Protein AF-A0A0S8IR82-F1 (afdb_monomer_lite)

Structure (mmCIF, N/CA/C/O backbone):
data_AF-A0A0S8IR82-F1
#
_entry.id   AF-A0A0S8IR82-F1
#
loop_
_atom_site.group_PDB
_atom_site.id
_atom_site.type_symbol
_atom_site.label_atom_id
_atom_site.label_alt_id
_atom_site.label_comp_id
_atom_site.label_asym_id
_atom_site.label_entity_id
_atom_site.label_seq_id
_atom_site.pdbx_PDB_ins_code
_atom_site.Cartn_x
_atom_site.Cartn_y
_atom_site.Cartn_z
_atom_site.occupancy
_atom_site.B_iso_or_equiv
_atom_site.auth_seq_id
_atom_site.auth_comp_id
_atom_site.auth_asym_id
_atom_site.auth_atom_id
_atom_site.pdbx_PDB_model_num
ATOM 1 N N . ARG A 1 1 ? 10.093 -29.068 -3.953 1.00 34.59 1 ARG A N 1
ATOM 2 C CA . ARG A 1 1 ? 9.281 -28.756 -2.754 1.00 34.59 1 ARG A CA 1
ATOM 3 C C . ARG A 1 1 ? 8.518 -27.500 -3.101 1.00 34.59 1 ARG A C 1
ATOM 5 O O . ARG A 1 1 ? 9.165 -26.565 -3.541 1.00 34.59 1 ARG A O 1
ATOM 12 N N . ILE A 1 2 ? 7.198 -27.524 -2.967 1.00 44.78 2 ILE A N 1
ATOM 13 C CA . ILE A 1 2 ? 6.370 -26.319 -3.047 1.00 44.78 2 ILE A CA 1
ATOM 14 C C . ILE A 1 2 ? 6.295 -25.773 -1.618 1.00 44.78 2 ILE A C 1
ATOM 16 O O . ILE A 1 2 ? 6.218 -26.555 -0.663 1.00 44.78 2 ILE A O 1
ATOM 20 N N . GLY A 1 3 ? 6.454 -24.469 -1.459 1.00 51.78 3 GLY A N 1
ATOM 21 C CA . GLY A 1 3 ? 6.389 -23.781 -0.177 1.00 51.78 3 GLY A CA 1
ATOM 22 C C . GLY A 1 3 ? 5.916 -22.354 -0.394 1.00 51.78 3 GLY A C 1
ATOM 23 O O . GLY A 1 3 ? 5.850 -21.905 -1.529 1.00 51.78 3 GLY A O 1
ATOM 24 N N . ILE A 1 4 ? 5.594 -21.671 0.692 1.00 57.69 4 ILE A N 1
ATOM 25 C CA . ILE A 1 4 ? 5.189 -20.268 0.698 1.00 57.69 4 ILE A CA 1
ATOM 26 C C . ILE A 1 4 ? 6.276 -19.496 1.465 1.00 57.69 4 ILE A C 1
ATOM 28 O O . ILE A 1 4 ? 6.874 -20.058 2.394 1.00 57.69 4 ILE A O 1
ATOM 32 N N . GLU A 1 5 ? 6.582 -18.267 1.061 1.00 68.19 5 GLU A N 1
ATOM 33 C CA . GLU A 1 5 ? 7.462 -17.337 1.787 1.00 68.19 5 GLU A CA 1
ATOM 34 C C . GLU A 1 5 ? 6.852 -15.943 1.884 1.00 68.19 5 GLU A C 1
ATOM 36 O O . GLU A 1 5 ? 5.900 -15.642 1.164 1.00 68.19 5 GLU A O 1
ATOM 41 N N . GLY A 1 6 ? 7.343 -15.128 2.821 1.00 70.81 6 GLY A N 1
ATOM 42 C CA . GLY A 1 6 ? 6.978 -13.717 2.849 1.00 70.81 6 GLY A CA 1
ATOM 43 C C . GLY A 1 6 ? 7.446 -13.036 1.574 1.00 70.81 6 GLY A C 1
ATOM 44 O O . GLY A 1 6 ? 8.495 -13.384 1.029 1.00 70.81 6 GLY A O 1
ATOM 45 N N . SER A 1 7 ? 6.621 -12.128 1.064 1.00 82.88 7 SER A N 1
ATOM 46 C CA . SER A 1 7 ? 6.901 -11.486 -0.209 1.00 82.88 7 SER A CA 1
ATOM 47 C C . SER A 1 7 ? 8.038 -10.470 -0.087 1.00 82.88 7 SER A C 1
ATOM 49 O O . SER A 1 7 ? 8.032 -9.613 0.799 1.00 82.88 7 SER A O 1
ATOM 51 N N . ASP A 1 8 ? 8.983 -10.518 -1.026 1.00 89.38 8 ASP A N 1
ATOM 52 C CA . ASP A 1 8 ? 10.102 -9.574 -1.098 1.00 89.38 8 ASP A CA 1
ATOM 53 C C . ASP A 1 8 ? 9.669 -8.172 -1.563 1.00 89.38 8 ASP A C 1
ATOM 55 O O . ASP A 1 8 ? 10.440 -7.219 -1.455 1.00 89.38 8 ASP A O 1
ATOM 59 N N . VAL A 1 9 ? 8.413 -7.992 -1.994 1.00 93.44 9 VAL A N 1
ATOM 60 C CA . VAL A 1 9 ? 7.861 -6.674 -2.363 1.00 93.44 9 VAL A CA 1
ATOM 61 C C . VAL A 1 9 ? 7.897 -5.665 -1.204 1.00 93.44 9 VAL A C 1
ATOM 63 O O . VAL A 1 9 ? 7.961 -4.461 -1.438 1.00 93.44 9 VAL A O 1
ATOM 66 N N . PHE A 1 10 ? 7.928 -6.134 0.050 1.00 94.25 10 PHE A N 1
ATOM 67 C CA . PHE A 1 10 ? 8.019 -5.283 1.245 1.00 94.25 10 PHE A CA 1
ATOM 68 C C . PHE A 1 10 ? 9.454 -4.902 1.643 1.00 94.25 10 PHE A C 1
ATOM 70 O O . PHE A 1 10 ? 9.646 -4.093 2.558 1.00 94.25 10 PHE A O 1
ATOM 77 N N . ASP A 1 11 ? 10.469 -5.410 0.937 1.00 93.56 11 ASP A N 1
ATOM 78 C CA . ASP A 1 11 ? 11.855 -4.936 1.069 1.00 93.56 11 ASP A CA 1
ATOM 79 C C . ASP A 1 11 ? 12.060 -3.557 0.406 1.00 93.56 11 ASP A C 1
ATOM 81 O O . ASP A 1 11 ? 13.130 -2.945 0.521 1.00 93.56 11 ASP A O 1
ATOM 85 N N . TYR A 1 12 ? 11.018 -3.064 -0.264 1.00 95.38 12 TYR A N 1
ATOM 86 C CA . TYR A 1 12 ? 10.943 -1.786 -0.950 1.00 95.38 12 TYR A CA 1
ATOM 87 C C . TYR A 1 12 ? 10.006 -0.835 -0.196 1.00 95.38 12 TYR A C 1
ATOM 89 O O . TYR A 1 12 ? 9.025 -1.255 0.417 1.00 95.38 12 TYR A O 1
ATOM 97 N N . ASP A 1 13 ? 10.305 0.464 -0.218 1.00 94.81 13 ASP A N 1
ATOM 98 C CA . ASP A 1 13 ? 9.395 1.476 0.331 1.00 94.81 13 ASP A CA 1
ATOM 99 C C . ASP A 1 13 ? 8.276 1.845 -0.639 1.00 94.81 13 ASP A C 1
ATOM 101 O O . ASP A 1 13 ? 7.222 2.314 -0.213 1.00 94.81 13 ASP A O 1
ATOM 105 N N . TYR A 1 14 ? 8.511 1.590 -1.921 1.00 95.00 14 TYR A N 1
ATOM 106 C CA . TYR A 1 14 ? 7.576 1.766 -3.012 1.00 95.00 14 TYR A CA 1
ATOM 107 C C . TYR A 1 14 ? 7.756 0.619 -4.007 1.00 95.00 14 TYR A C 1
ATOM 109 O O . TYR A 1 14 ? 8.838 0.472 -4.582 1.00 95.00 14 TYR A O 1
ATOM 117 N N . PHE A 1 15 ? 6.714 -0.184 -4.193 1.00 96.00 15 PHE A N 1
ATOM 118 C CA . PHE A 1 15 ? 6.646 -1.283 -5.148 1.00 96.00 15 PHE A CA 1
ATOM 119 C C . PHE A 1 15 ? 5.380 -1.156 -5.997 1.00 96.00 15 PHE A C 1
ATOM 121 O O . PHE A 1 15 ? 4.284 -1.057 -5.440 1.00 96.00 15 PHE A O 1
ATOM 128 N N . LEU A 1 16 ? 5.540 -1.218 -7.321 1.00 94.19 16 LEU A N 1
ATOM 129 C CA . LEU A 1 16 ? 4.432 -1.330 -8.270 1.00 94.19 16 LEU A CA 1
ATOM 130 C C . LEU A 1 16 ? 4.572 -2.550 -9.173 1.00 94.19 16 LEU A C 1
ATOM 132 O O . LEU A 1 16 ? 5.623 -2.756 -9.775 1.00 94.19 16 LEU A O 1
ATOM 136 N N . ASP A 1 17 ? 3.507 -3.334 -9.291 1.00 88.62 17 ASP A N 1
ATOM 137 C CA . ASP A 1 17 ? 3.517 -4.550 -10.112 1.00 88.62 17 ASP A CA 1
ATOM 138 C C . ASP A 1 17 ? 3.465 -4.253 -11.622 1.00 88.62 17 ASP A C 1
ATOM 140 O O . ASP A 1 17 ? 4.049 -4.959 -12.434 1.00 88.62 17 ASP A O 1
ATOM 144 N N . ASN A 1 18 ? 2.846 -3.141 -12.011 1.00 86.62 18 ASN A N 1
ATOM 145 C CA . ASN A 1 18 ? 2.870 -2.678 -13.396 1.00 86.62 18 ASN A CA 1
ATOM 146 C C . ASN A 1 18 ? 3.958 -1.619 -13.583 1.00 86.62 18 ASN A C 1
ATOM 148 O O . ASN A 1 18 ? 5.073 -1.773 -13.092 1.00 86.62 18 ASN A O 1
ATOM 152 N N . TRP A 1 19 ? 3.657 -0.541 -14.301 1.00 89.25 19 TRP A N 1
ATOM 153 C CA . TRP A 1 19 ? 4.562 0.575 -14.560 1.00 89.25 19 TRP A CA 1
ATOM 154 C C . TRP A 1 19 ? 4.675 1.475 -13.328 1.00 89.25 19 TRP A C 1
ATOM 156 O O . TRP A 1 19 ? 3.695 1.683 -12.617 1.00 89.25 19 TRP A O 1
ATOM 166 N N . GLY A 1 20 ? 5.862 2.028 -13.080 1.00 90.19 20 GLY A N 1
ATOM 167 C CA . GLY A 1 20 ? 6.095 2.971 -11.990 1.00 90.19 20 GLY A CA 1
ATOM 168 C C . GLY A 1 20 ? 6.613 4.314 -12.475 1.00 90.19 20 GLY A C 1
ATOM 169 O O . GLY A 1 20 ? 7.258 4.418 -13.519 1.00 90.19 20 GLY A O 1
ATOM 170 N N . TRP A 1 21 ? 6.345 5.373 -11.715 1.00 88.44 21 TRP A N 1
ATOM 171 C CA . TRP A 1 21 ? 6.814 6.707 -12.071 1.00 88.44 21 TRP A CA 1
ATOM 172 C C . TRP A 1 21 ? 6.953 7.624 -10.866 1.00 88.44 21 TRP A C 1
ATOM 174 O O . TRP A 1 21 ? 6.233 7.533 -9.880 1.00 88.44 21 TRP A O 1
ATOM 184 N N . HIS A 1 22 ? 7.827 8.613 -11.007 1.00 87.75 22 HIS A N 1
ATOM 185 C CA . HIS A 1 22 ? 7.817 9.803 -10.167 1.00 87.75 22 HIS A CA 1
ATOM 186 C C . HIS A 1 22 ? 7.801 11.029 -11.068 1.00 87.75 22 HIS A C 1
ATOM 188 O O . HIS A 1 22 ? 8.772 11.296 -11.763 1.00 87.75 22 HIS A O 1
ATOM 194 N N . GLN A 1 23 ? 6.722 11.810 -11.042 1.00 80.38 23 GLN A N 1
ATOM 195 C CA . GLN A 1 23 ? 6.606 13.039 -11.831 1.00 80.38 23 GLN A CA 1
ATOM 196 C C . GLN A 1 23 ? 6.349 14.245 -10.924 1.00 80.38 23 GLN A C 1
ATOM 198 O O . GLN A 1 23 ? 5.705 14.138 -9.885 1.00 80.38 23 GLN A O 1
ATOM 203 N N . GLY A 1 24 ? 6.847 15.421 -11.313 1.00 73.44 24 GLY A N 1
ATOM 204 C CA . GLY A 1 24 ? 6.613 16.677 -10.590 1.00 73.44 24 GLY A CA 1
ATOM 205 C C . GLY A 1 24 ? 7.846 17.235 -9.871 1.00 73.44 24 GLY A C 1
ATOM 206 O O . GLY A 1 24 ? 8.978 17.056 -10.312 1.00 73.44 24 GLY A O 1
ATOM 207 N N . ASN A 1 25 ? 7.622 17.997 -8.793 1.00 71.19 25 ASN A N 1
ATOM 208 C CA . ASN A 1 25 ? 8.644 18.889 -8.227 1.00 71.19 25 ASN A CA 1
ATOM 209 C C . ASN A 1 25 ? 9.770 18.160 -7.478 1.00 71.19 25 ASN A C 1
ATOM 211 O O . ASN A 1 25 ? 10.924 18.191 -7.901 1.00 71.19 25 ASN A O 1
ATOM 215 N N . ARG A 1 26 ? 9.463 17.591 -6.305 1.00 84.44 26 ARG A N 1
ATOM 216 C CA . ARG A 1 26 ? 10.473 17.051 -5.386 1.00 84.44 26 ARG A CA 1
ATOM 217 C C . ARG A 1 26 ? 9.944 15.833 -4.638 1.00 84.44 26 ARG A C 1
ATOM 219 O O . ARG A 1 26 ? 9.262 15.971 -3.623 1.00 84.44 26 ARG A O 1
ATOM 226 N N . PHE A 1 27 ? 10.311 14.660 -5.131 1.00 89.38 27 PHE A N 1
ATOM 227 C CA . PHE A 1 27 ? 10.128 13.385 -4.446 1.00 89.38 27 PHE A CA 1
ATOM 228 C C . PHE A 1 27 ? 11.378 13.055 -3.632 1.00 89.38 27 PHE A C 1
ATOM 230 O O . PHE A 1 27 ? 12.498 13.299 -4.082 1.00 89.38 27 PHE A O 1
ATOM 237 N N . ILE A 1 28 ? 11.197 12.555 -2.413 1.00 92.31 28 ILE A N 1
ATOM 238 C CA . ILE A 1 28 ? 12.284 12.075 -1.560 1.00 92.31 28 ILE A CA 1
ATOM 239 C C . ILE A 1 28 ? 11.958 10.648 -1.139 1.00 92.31 28 ILE A C 1
ATOM 241 O O . ILE A 1 28 ? 10.918 10.412 -0.536 1.00 92.31 28 ILE A O 1
ATOM 245 N N . VAL A 1 29 ? 12.859 9.722 -1.421 1.00 93.00 29 VAL A N 1
ATOM 246 C CA . VAL A 1 29 ? 12.711 8.303 -1.095 1.00 93.00 29 VAL A CA 1
ATOM 247 C C . VAL A 1 29 ? 13.842 7.914 -0.155 1.00 93.00 29 VAL A C 1
ATOM 249 O O . VAL A 1 29 ? 15.019 8.098 -0.477 1.00 93.00 29 VAL A O 1
ATOM 252 N N . ASN A 1 30 ? 13.484 7.422 1.029 1.00 94.75 30 ASN A N 1
ATOM 253 C CA . ASN A 1 30 ? 14.413 6.931 2.044 1.00 94.75 30 ASN A CA 1
ATOM 254 C C . ASN A 1 30 ? 14.263 5.411 2.173 1.00 94.75 30 ASN A C 1
ATOM 256 O O . ASN A 1 30 ? 13.865 4.900 3.223 1.00 94.75 30 ASN A O 1
ATOM 260 N N . GLY A 1 31 ? 14.586 4.714 1.094 1.00 95.00 31 GLY A N 1
ATOM 261 C CA . GLY A 1 31 ? 14.294 3.305 0.892 1.00 95.00 31 GLY A CA 1
ATOM 262 C C . GLY A 1 31 ? 14.689 2.867 -0.513 1.00 95.00 31 GLY A C 1
ATOM 263 O O . GLY A 1 31 ? 15.321 3.625 -1.255 1.00 95.00 31 GLY A O 1
ATOM 264 N N . ASN A 1 32 ? 14.359 1.624 -0.847 1.00 95.44 32 ASN A N 1
ATOM 265 C CA . ASN A 1 32 ? 14.522 1.099 -2.196 1.00 95.44 32 ASN A CA 1
ATOM 266 C C . ASN A 1 32 ? 13.189 1.144 -2.923 1.00 95.44 32 ASN A C 1
ATOM 268 O O . ASN A 1 32 ? 12.181 0.732 -2.365 1.00 95.44 32 ASN A O 1
ATOM 272 N N . THR A 1 33 ? 13.219 1.531 -4.189 1.00 95.19 33 THR A N 1
ATOM 273 C CA . THR A 1 33 ? 12.026 1.607 -5.030 1.00 95.19 33 THR A CA 1
ATOM 274 C C . THR A 1 33 ? 12.067 0.518 -6.081 1.00 95.19 33 THR A C 1
ATOM 276 O O . THR A 1 33 ? 13.129 0.243 -6.645 1.00 95.19 33 THR A O 1
ATOM 279 N N . ARG A 1 34 ? 10.919 -0.084 -6.370 1.00 95.69 34 ARG A N 1
ATOM 280 C CA . ARG A 1 34 ? 10.803 -1.121 -7.376 1.00 95.69 34 ARG A CA 1
ATOM 281 C C . ARG A 1 34 ? 9.537 -0.995 -8.213 1.00 95.69 34 ARG A C 1
ATOM 283 O O . ARG A 1 34 ? 8.494 -0.569 -7.738 1.00 95.69 34 ARG A O 1
ATOM 290 N N . THR A 1 35 ? 9.650 -1.418 -9.459 1.00 95.12 35 THR A N 1
ATOM 291 C CA . THR A 1 35 ? 8.533 -1.716 -10.343 1.00 95.12 35 THR A CA 1
ATOM 292 C C . THR A 1 35 ? 8.802 -3.028 -11.068 1.00 95.12 35 THR A C 1
ATOM 294 O O . THR A 1 35 ? 9.964 -3.394 -11.280 1.00 95.12 35 THR A O 1
ATOM 297 N N . ASN A 1 36 ? 7.754 -3.763 -11.409 1.00 92.31 36 ASN A N 1
ATOM 298 C CA . ASN A 1 36 ? 7.885 -4.905 -12.296 1.00 92.31 36 ASN A CA 1
ATOM 299 C C . ASN A 1 36 ? 7.883 -4.464 -13.769 1.00 92.31 36 ASN A C 1
ATOM 301 O O . ASN A 1 36 ? 8.661 -5.017 -14.532 1.00 92.31 36 ASN A O 1
ATOM 305 N N . GLY A 1 37 ? 7.189 -3.389 -14.142 1.00 90.88 37 GLY A N 1
ATOM 306 C CA . GLY A 1 37 ? 7.339 -2.721 -15.439 1.00 90.88 37 GLY A CA 1
ATOM 307 C C . GLY A 1 37 ? 8.581 -1.818 -15.544 1.00 90.88 37 GLY A C 1
ATOM 308 O O . GLY A 1 37 ? 9.648 -2.095 -14.982 1.00 90.88 37 GLY A O 1
ATOM 309 N N . GLN A 1 38 ? 8.462 -0.726 -16.308 1.00 91.88 38 GLN A N 1
ATOM 310 C CA . GLN A 1 38 ? 9.471 0.345 -16.365 1.00 91.88 38 GLN A CA 1
ATOM 311 C C . GLN A 1 38 ? 9.275 1.331 -15.219 1.00 91.88 38 GLN A C 1
ATOM 313 O O . GLN A 1 38 ? 8.140 1.647 -14.854 1.00 91.88 38 GLN A O 1
ATOM 318 N N . PHE A 1 39 ? 10.377 1.904 -14.731 1.00 93.12 39 PHE A N 1
ATOM 319 C CA . PHE A 1 39 ? 10.326 3.055 -13.834 1.00 93.12 39 PHE A CA 1
ATOM 320 C C . PHE A 1 39 ? 10.645 4.347 -14.590 1.00 93.12 39 PHE A C 1
ATOM 322 O O . PHE A 1 39 ? 11.760 4.508 -15.081 1.00 93.12 39 PHE A O 1
ATOM 329 N N . ASP A 1 40 ? 9.712 5.299 -14.644 1.00 91.94 40 ASP A N 1
ATOM 330 C CA . ASP A 1 40 ? 9.931 6.602 -15.280 1.00 91.94 40 ASP A CA 1
ATOM 331 C C . ASP A 1 40 ? 10.013 7.753 -14.268 1.00 91.94 40 ASP A C 1
ATOM 333 O O . ASP A 1 40 ? 9.034 8.163 -13.644 1.00 91.94 40 ASP A O 1
ATOM 337 N N . PHE A 1 41 ? 11.191 8.357 -14.147 1.00 89.62 41 PHE A N 1
ATOM 338 C CA . PHE A 1 41 ? 11.379 9.558 -13.334 1.00 89.62 41 PHE A CA 1
ATOM 339 C C . PHE A 1 41 ? 10.852 10.834 -13.992 1.00 89.62 41 PHE A C 1
ATOM 341 O O . PHE A 1 41 ? 10.909 11.890 -13.364 1.00 89.62 41 PHE A O 1
ATOM 348 N N . GLY A 1 42 ? 10.414 10.814 -15.254 1.00 85.38 42 GLY A N 1
ATOM 349 C CA . GLY A 1 42 ? 9.847 11.983 -15.935 1.00 85.38 42 GLY A CA 1
ATOM 350 C C . GLY A 1 42 ? 10.754 13.225 -15.927 1.00 85.38 42 GLY A C 1
ATOM 351 O O . GLY A 1 42 ? 10.268 14.354 -16.022 1.00 85.38 42 GLY A O 1
ATOM 352 N N . GLY A 1 43 ? 12.068 13.042 -15.736 1.00 76.19 43 GLY A N 1
ATOM 353 C CA . GLY A 1 43 ? 13.042 14.118 -15.528 1.00 76.19 43 GLY A CA 1
ATOM 354 C C . GLY A 1 43 ? 12.881 14.904 -14.216 1.00 76.19 43 GLY A C 1
ATOM 355 O O . GLY A 1 43 ? 13.394 16.022 -14.111 1.00 76.19 43 GLY A O 1
ATOM 356 N N . CYS A 1 44 ? 12.162 14.374 -13.223 1.00 80.62 44 CYS A N 1
ATOM 357 C CA . CYS A 1 44 ? 11.964 15.023 -11.931 1.00 80.62 44 CYS A CA 1
ATOM 358 C C . CYS A 1 44 ? 13.267 15.097 -11.115 1.00 80.62 44 CYS A C 1
ATOM 360 O O . CYS A 1 44 ? 14.163 14.259 -11.223 1.00 80.62 44 CYS A O 1
ATOM 362 N N . GLN A 1 45 ? 13.375 16.105 -10.244 1.00 83.50 45 GLN A N 1
ATOM 363 C CA . GLN A 1 45 ? 14.512 16.251 -9.325 1.00 83.50 45 GLN A CA 1
ATOM 364 C C . GLN A 1 45 ? 14.292 15.431 -8.048 1.00 83.50 45 GLN A C 1
ATOM 366 O O . GLN A 1 45 ? 14.264 15.976 -6.938 1.00 83.50 45 GLN A O 1
ATOM 371 N N . ALA A 1 46 ? 14.090 14.121 -8.199 1.00 87.94 46 ALA A N 1
ATOM 372 C CA . ALA A 1 46 ? 13.943 13.237 -7.053 1.00 87.94 46 ALA A CA 1
ATOM 373 C C . ALA A 1 46 ? 15.273 13.073 -6.294 1.00 87.94 46 ALA A C 1
ATOM 375 O O . ALA A 1 46 ? 16.371 13.036 -6.860 1.00 87.94 46 ALA A O 1
ATOM 376 N N . GLN A 1 47 ? 15.170 12.996 -4.971 1.00 91.44 47 GLN A N 1
ATOM 377 C CA . GLN A 1 47 ? 16.256 12.589 -4.092 1.00 91.44 47 GLN A CA 1
ATOM 378 C C . GLN A 1 47 ? 15.973 11.163 -3.641 1.00 91.44 47 GLN A C 1
ATOM 380 O O . GLN A 1 47 ? 15.006 10.924 -2.926 1.00 91.44 47 GLN A O 1
ATOM 385 N N . MET A 1 48 ? 16.822 10.227 -4.040 1.00 90.19 48 MET A N 1
ATOM 386 C CA . MET A 1 48 ? 16.679 8.830 -3.667 1.00 90.19 48 MET A CA 1
ATOM 387 C C . MET A 1 48 ? 17.905 8.389 -2.899 1.00 90.19 48 MET A C 1
ATOM 389 O O . MET A 1 48 ? 19.036 8.404 -3.396 1.00 90.19 48 MET A O 1
ATOM 393 N N . ASP A 1 49 ? 17.652 7.996 -1.665 1.00 91.94 49 ASP A N 1
ATOM 394 C CA . ASP A 1 49 ? 18.648 7.412 -0.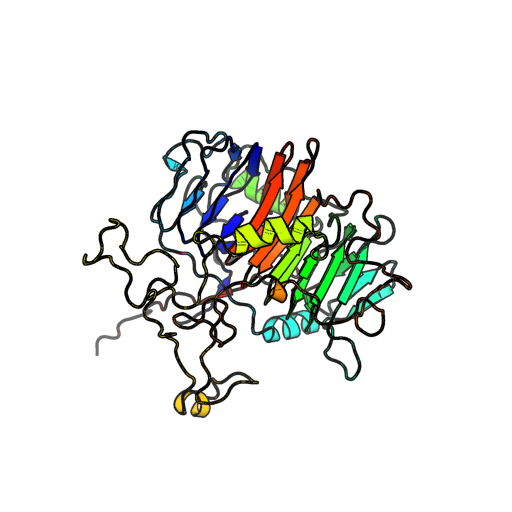809 1.00 91.94 49 ASP A CA 1
ATOM 395 C C . ASP A 1 49 ? 18.234 5.954 -0.563 1.00 91.94 49 ASP A C 1
ATOM 397 O O . ASP A 1 49 ? 17.353 5.690 0.257 1.00 91.94 49 ASP A O 1
ATOM 401 N N . GLY A 1 50 ? 18.881 5.025 -1.275 1.00 91.88 50 GLY A N 1
ATOM 402 C CA . GLY A 1 50 ? 18.696 3.572 -1.176 1.00 91.88 50 GLY A CA 1
ATOM 403 C C . GLY A 1 50 ? 19.209 2.951 0.128 1.00 91.88 50 GLY A C 1
ATOM 404 O O . GLY A 1 50 ? 20.073 3.511 0.819 1.00 91.88 50 GLY A O 1
ATOM 405 N N . ILE A 1 51 ? 18.679 1.781 0.479 1.00 93.44 51 ILE A N 1
ATOM 406 C CA . ILE A 1 51 ? 19.107 0.980 1.635 1.00 93.44 51 ILE A CA 1
ATOM 407 C C . ILE A 1 51 ? 19.740 -0.313 1.111 1.00 93.44 51 ILE A C 1
ATOM 409 O O . ILE A 1 51 ? 19.099 -0.997 0.320 1.00 93.44 51 ILE A O 1
ATOM 413 N N . PRO A 1 52 ? 20.958 -0.695 1.537 1.00 93.38 52 PRO A N 1
ATOM 414 C CA . PRO A 1 52 ? 21.548 -1.957 1.099 1.00 93.38 52 PRO A CA 1
ATOM 415 C C . PRO A 1 52 ? 20.627 -3.146 1.364 1.00 93.38 52 PRO A C 1
ATOM 417 O O . PRO A 1 52 ? 20.053 -3.241 2.453 1.00 93.38 52 PRO A O 1
ATOM 420 N N . ARG A 1 53 ? 20.506 -4.049 0.388 1.00 93.56 53 ARG A N 1
ATOM 421 C CA . ARG A 1 53 ? 19.765 -5.302 0.564 1.00 93.56 53 ARG A CA 1
ATOM 422 C C . ARG A 1 53 ? 20.669 -6.368 1.165 1.00 93.56 53 ARG A C 1
ATOM 424 O O . ARG A 1 53 ? 21.880 -6.384 0.929 1.00 93.56 53 ARG A O 1
ATOM 431 N N . PHE A 1 54 ? 20.081 -7.264 1.948 1.00 92.44 54 PHE A N 1
ATOM 432 C CA . PHE A 1 54 ? 20.794 -8.333 2.640 1.00 92.44 54 PHE A CA 1
ATOM 433 C C . PHE A 1 54 ? 20.071 -9.660 2.444 1.00 92.44 54 PHE A C 1
ATOM 435 O O . PHE A 1 54 ? 18.848 -9.679 2.364 1.00 92.44 54 PHE A O 1
ATOM 442 N N . ASP A 1 55 ? 20.815 -10.764 2.438 1.00 90.44 55 ASP A N 1
ATOM 443 C CA . ASP A 1 55 ? 20.219 -12.100 2.464 1.00 90.44 55 ASP A CA 1
ATOM 444 C C . ASP A 1 55 ? 19.348 -12.266 3.719 1.00 90.44 55 ASP A C 1
ATOM 446 O O . ASP A 1 55 ? 19.764 -11.884 4.815 1.00 90.44 55 ASP A O 1
ATOM 450 N N . LYS A 1 56 ? 18.175 -12.890 3.602 1.00 87.25 56 LYS A N 1
ATOM 451 C CA . LYS A 1 56 ? 17.357 -13.275 4.762 1.00 87.25 56 LYS A CA 1
ATOM 452 C C . LYS A 1 56 ? 17.842 -14.624 5.302 1.00 87.25 56 LYS A C 1
ATOM 454 O O . LYS A 1 56 ? 17.875 -15.628 4.587 1.00 87.25 56 LYS A O 1
ATOM 459 N N . LEU A 1 57 ? 18.282 -14.661 6.560 1.00 88.81 57 LEU A N 1
ATOM 460 C CA . LEU A 1 57 ? 18.705 -15.900 7.218 1.00 88.81 57 LEU A CA 1
ATOM 461 C C . LEU A 1 57 ? 17.488 -16.667 7.764 1.00 88.81 57 LEU A C 1
ATOM 463 O O . LEU A 1 57 ? 16.478 -16.052 8.091 1.00 88.81 57 LEU A O 1
ATOM 467 N N . PRO A 1 58 ? 17.574 -18.001 7.953 1.00 85.00 58 PRO A N 1
ATOM 468 C CA . PRO A 1 58 ? 16.436 -18.812 8.412 1.00 85.00 58 PRO A CA 1
ATOM 469 C C . PRO A 1 58 ? 15.841 -18.437 9.778 1.00 85.00 58 PRO A C 1
ATOM 471 O O . PRO A 1 58 ? 14.807 -18.980 10.154 1.00 85.00 58 PRO A O 1
ATOM 474 N N . ASP A 1 59 ? 16.523 -17.598 10.555 1.00 85.56 59 ASP A N 1
ATOM 475 C CA . ASP A 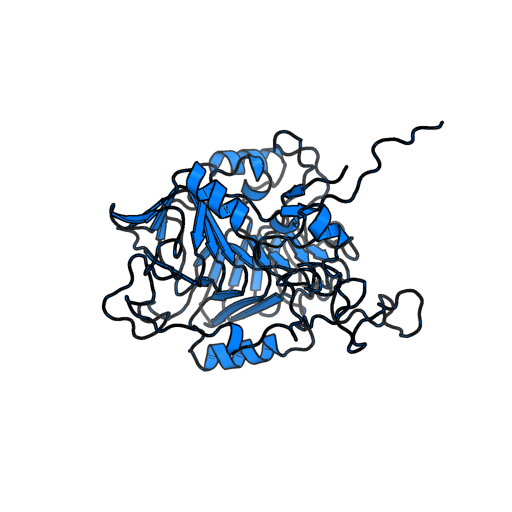1 59 ? 16.070 -17.087 11.849 1.00 85.56 59 ASP A CA 1
ATOM 476 C C . ASP A 1 59 ? 15.447 -15.678 11.765 1.00 85.56 59 ASP A C 1
ATOM 478 O O . ASP A 1 59 ? 15.228 -15.054 12.804 1.00 85.56 59 ASP A O 1
ATOM 482 N N . GLY A 1 60 ? 15.193 -15.172 10.552 1.00 84.50 60 GLY A N 1
ATOM 483 C CA . GLY A 1 60 ? 14.665 -13.829 10.292 1.00 84.50 60 GLY A CA 1
ATOM 484 C C . GLY A 1 60 ? 15.699 -12.713 10.465 1.00 84.50 60 GLY A C 1
ATOM 485 O O . GLY A 1 60 ? 15.360 -11.531 10.569 1.00 84.50 60 GLY A O 1
ATOM 486 N N . THR A 1 61 ? 16.990 -13.049 10.582 1.00 90.75 61 THR A N 1
ATOM 487 C CA . THR A 1 61 ? 18.059 -12.049 10.686 1.00 90.75 61 THR A CA 1
ATOM 488 C C . THR A 1 61 ? 18.730 -11.738 9.359 1.00 90.75 61 THR A C 1
ATOM 490 O O . THR A 1 61 ? 18.743 -12.543 8.434 1.00 90.75 61 THR A O 1
ATOM 493 N N . LEU A 1 62 ? 19.307 -10.536 9.263 1.00 93.19 62 LEU A N 1
ATOM 494 C CA . LEU A 1 62 ? 20.001 -10.098 8.055 1.00 93.19 62 LEU A CA 1
ATOM 495 C C . LEU A 1 62 ? 21.343 -10.828 7.896 1.00 93.19 62 LEU A C 1
ATOM 497 O O . LEU A 1 62 ? 22.156 -10.895 8.828 1.00 93.19 62 LEU A O 1
ATOM 501 N N . GLY A 1 63 ? 21.594 -11.322 6.692 1.00 93.31 63 GLY A N 1
ATOM 502 C CA . GLY A 1 63 ? 22.773 -12.041 6.223 1.00 93.31 63 GLY A CA 1
ATOM 503 C C . GLY A 1 63 ? 23.789 -11.129 5.540 1.00 93.31 63 GLY A C 1
ATOM 504 O O . GLY A 1 63 ? 24.026 -10.005 5.993 1.00 93.31 63 GLY A O 1
ATOM 505 N N . GLU A 1 64 ? 24.476 -11.633 4.521 1.00 94.19 64 GLU A N 1
ATOM 506 C CA . GLU A 1 64 ? 25.452 -10.835 3.775 1.00 94.19 64 GLU A CA 1
ATOM 507 C C . GLU A 1 64 ? 24.747 -9.818 2.872 1.00 94.19 64 GLU A C 1
ATOM 509 O O . GLU A 1 64 ? 23.568 -9.955 2.561 1.00 94.19 64 GLU A O 1
ATOM 514 N N . MET A 1 65 ? 25.452 -8.747 2.512 1.00 94.12 65 MET A N 1
ATOM 515 C CA . MET A 1 65 ? 24.908 -7.723 1.620 1.00 94.12 65 MET A CA 1
ATOM 516 C C . MET A 1 65 ? 24.818 -8.274 0.194 1.00 94.12 65 MET A C 1
ATOM 518 O O . MET A 1 65 ? 25.823 -8.749 -0.337 1.00 94.12 65 MET A O 1
ATOM 522 N N . ILE A 1 66 ? 23.639 -8.161 -0.414 1.00 92.62 66 ILE A N 1
ATOM 523 C CA . ILE A 1 66 ? 23.371 -8.555 -1.802 1.00 92.62 66 ILE A CA 1
ATOM 524 C C . ILE A 1 66 ? 23.827 -7.431 -2.738 1.00 92.62 66 ILE A C 1
ATOM 526 O O . ILE A 1 66 ? 24.593 -7.658 -3.674 1.00 92.62 66 ILE A O 1
ATOM 530 N N . ASP A 1 67 ? 23.403 -6.203 -2.440 1.00 92.88 67 ASP A N 1
ATOM 531 C CA . ASP A 1 67 ? 23.716 -4.990 -3.194 1.00 92.88 67 ASP A CA 1
ATOM 532 C C . ASP A 1 67 ? 23.617 -3.737 -2.304 1.00 92.88 67 ASP A C 1
ATOM 534 O O . ASP A 1 67 ? 23.312 -3.802 -1.112 1.00 92.88 67 ASP A O 1
ATOM 538 N N . GLU A 1 68 ? 23.911 -2.571 -2.882 1.00 91.94 68 GLU A N 1
ATOM 539 C CA . GLU A 1 68 ? 23.901 -1.297 -2.161 1.00 91.94 68 GLU A CA 1
ATOM 540 C C . GLU A 1 68 ? 22.520 -0.601 -2.129 1.00 91.94 68 GLU A C 1
ATOM 542 O O . GLU A 1 68 ? 22.439 0.533 -1.646 1.00 91.94 68 GLU A O 1
ATOM 547 N N . GLY A 1 69 ? 21.449 -1.248 -2.604 1.00 93.62 69 GLY A N 1
ATOM 548 C CA . GLY A 1 69 ? 20.121 -0.643 -2.719 1.00 93.62 69 GLY A CA 1
ATOM 549 C C . GLY A 1 69 ? 19.996 0.353 -3.873 1.00 93.62 69 GLY A C 1
ATOM 550 O O . GLY A 1 69 ? 20.994 0.742 -4.487 1.00 93.62 69 GLY A O 1
ATOM 551 N N . GLY A 1 70 ? 18.772 0.811 -4.139 1.00 94.81 70 GLY A N 1
ATOM 552 C CA . GLY A 1 70 ? 18.493 1.735 -5.235 1.00 94.81 70 GLY A CA 1
ATOM 553 C C . GLY A 1 70 ? 17.105 1.582 -5.854 1.00 94.81 70 GLY A C 1
ATOM 554 O O . GLY A 1 70 ? 16.124 1.386 -5.136 1.00 94.81 70 GLY A O 1
ATOM 555 N N . VAL A 1 71 ? 17.049 1.713 -7.180 1.00 95.44 71 VAL A N 1
ATOM 556 C CA . VAL A 1 71 ? 15.840 1.585 -8.008 1.00 95.44 71 VAL A CA 1
ATOM 557 C C . VAL A 1 71 ? 15.933 0.306 -8.822 1.00 95.44 71 VAL A C 1
ATOM 559 O O . VAL A 1 71 ? 16.982 0.026 -9.399 1.00 95.44 71 VAL A O 1
ATOM 562 N N . TYR A 1 72 ? 14.839 -0.444 -8.877 1.00 96.12 72 TYR A N 1
ATOM 563 C CA . TYR A 1 72 ? 14.744 -1.728 -9.560 1.00 96.12 72 TYR A CA 1
ATOM 564 C C . TYR A 1 72 ? 13.577 -1.711 -10.544 1.00 96.12 72 TYR A C 1
ATOM 566 O O . TYR A 1 72 ? 12.487 -1.271 -10.185 1.00 96.12 72 TYR A O 1
ATOM 574 N N . ALA A 1 73 ? 13.797 -2.206 -11.755 1.00 95.62 73 ALA A N 1
ATOM 575 C CA . ALA A 1 73 ? 12.765 -2.372 -12.774 1.00 95.62 73 ALA A CA 1
ATOM 576 C C . ALA A 1 73 ? 12.971 -3.707 -13.496 1.00 95.62 73 ALA A C 1
ATOM 578 O O . ALA A 1 73 ? 14.125 -4.097 -13.715 1.00 95.62 73 ALA A O 1
ATOM 579 N N . SER A 1 74 ? 11.896 -4.399 -13.889 1.00 92.75 74 SER A N 1
ATOM 580 C CA . SER A 1 74 ? 12.040 -5.577 -14.770 1.00 92.75 74 SER A CA 1
ATOM 581 C C . SER A 1 74 ? 12.095 -5.220 -16.247 1.00 92.75 74 SER A C 1
ATOM 583 O O . SER A 1 74 ? 12.490 -6.046 -17.078 1.00 92.75 74 SER A O 1
ATOM 585 N N . TRP A 1 75 ? 11.782 -3.963 -16.551 1.00 90.62 75 TRP A N 1
ATOM 586 C CA . TRP A 1 75 ? 11.982 -3.350 -17.848 1.00 90.62 75 TRP A CA 1
ATOM 587 C C . TRP A 1 75 ? 13.119 -2.323 -17.785 1.00 90.62 75 TRP A C 1
ATOM 589 O O . TRP A 1 75 ? 14.240 -2.673 -17.420 1.00 90.62 75 TRP A O 1
ATOM 599 N N . ASP A 1 76 ? 12.840 -1.066 -18.116 1.00 91.69 76 ASP A N 1
ATOM 600 C CA . ASP A 1 76 ? 13.820 0.015 -18.195 1.00 91.69 76 ASP A CA 1
ATOM 601 C C . ASP A 1 76 ? 13.712 0.984 -16.995 1.00 91.69 76 ASP A C 1
ATOM 603 O O . ASP A 1 76 ? 12.721 0.988 -16.254 1.00 91.69 76 ASP A O 1
ATOM 607 N N . ILE A 1 77 ? 14.728 1.824 -16.795 1.00 93.50 77 ILE A N 1
ATOM 608 C CA . ILE A 1 77 ? 14.692 2.954 -15.860 1.00 93.50 77 ILE A CA 1
ATOM 609 C C . ILE A 1 77 ? 14.973 4.231 -16.654 1.00 93.50 77 ILE A C 1
ATOM 611 O O . ILE A 1 77 ? 16.100 4.535 -17.037 1.00 93.50 77 ILE A O 1
ATOM 615 N N . THR A 1 78 ? 13.941 5.045 -16.859 1.00 92.25 78 THR A N 1
ATOM 616 C CA . THR A 1 78 ? 14.022 6.236 -17.713 1.00 92.25 78 THR A CA 1
ATOM 617 C C . THR A 1 78 ? 13.999 7.533 -16.910 1.00 92.25 78 THR A C 1
ATOM 619 O O . THR A 1 78 ? 13.464 7.611 -15.805 1.00 92.25 78 THR A O 1
ATOM 622 N N . GLY A 1 79 ? 14.593 8.598 -17.462 1.00 90.62 79 GLY A N 1
ATOM 623 C CA . GLY A 1 79 ? 14.541 9.941 -16.868 1.00 90.62 79 GLY A CA 1
ATOM 624 C C . GLY A 1 79 ? 15.377 10.121 -15.592 1.00 90.62 79 GLY A C 1
ATOM 625 O O . GLY A 1 79 ? 15.183 11.091 -14.853 1.00 90.62 79 GLY A O 1
ATOM 626 N N . ALA A 1 80 ? 16.288 9.187 -15.304 1.00 90.56 80 ALA A N 1
ATOM 627 C CA . ALA A 1 80 ? 17.081 9.151 -14.077 1.00 90.56 80 ALA A CA 1
ATOM 628 C C . ALA A 1 80 ? 18.215 10.199 -14.023 1.00 90.56 80 ALA A C 1
ATOM 630 O O . ALA A 1 80 ? 18.927 10.296 -13.022 1.00 90.56 80 ALA A O 1
ATOM 631 N N . GLU A 1 81 ? 18.408 11.021 -15.063 1.00 88.25 81 GLU A N 1
ATOM 632 C CA . GLU A 1 81 ? 19.554 11.939 -15.168 1.00 88.25 81 GLU A CA 1
ATOM 633 C C . GLU A 1 81 ? 19.515 13.070 -14.133 1.00 88.25 81 GLU A C 1
ATOM 635 O O . GLU A 1 81 ? 20.546 13.670 -13.820 1.00 88.25 81 GLU A O 1
ATOM 640 N N . SER A 1 82 ? 18.321 13.372 -13.615 1.00 87.12 82 SER A N 1
ATOM 641 C CA . SER A 1 82 ? 18.090 14.407 -12.599 1.00 87.12 82 SER A CA 1
ATOM 642 C C . SER A 1 82 ? 18.049 13.863 -11.167 1.00 87.12 82 SER A C 1
ATOM 644 O O . SER A 1 82 ? 17.834 14.641 -10.232 1.00 87.12 82 SER A O 1
ATOM 646 N N . LEU A 1 83 ? 18.291 12.559 -10.976 1.00 89.25 83 LEU A N 1
ATOM 647 C CA . LEU A 1 83 ? 18.344 11.954 -9.650 1.00 89.25 83 LEU A CA 1
ATOM 648 C C . LEU A 1 83 ? 19.488 12.512 -8.805 1.00 89.25 83 LEU A C 1
ATOM 650 O O . LEU A 1 83 ? 20.603 12.770 -9.260 1.00 89.25 83 LEU A O 1
ATOM 654 N N . SER A 1 84 ? 19.208 12.644 -7.514 1.00 90.62 84 SER A N 1
ATOM 655 C CA . SER A 1 84 ? 20.178 12.994 -6.480 1.00 90.62 84 SER A CA 1
ATOM 656 C C . SER A 1 84 ? 20.106 12.003 -5.314 1.00 90.62 84 SER A C 1
ATOM 658 O O . SER A 1 84 ? 19.234 11.140 -5.284 1.00 90.62 84 SER A O 1
ATOM 660 N N . GLY A 1 85 ? 21.021 12.115 -4.348 1.00 87.62 85 GLY A N 1
ATOM 661 C CA . GLY A 1 85 ? 21.126 11.172 -3.227 1.00 87.62 85 GLY A CA 1
ATOM 662 C C . GLY A 1 85 ? 22.124 10.045 -3.493 1.00 87.62 85 GLY A C 1
ATOM 663 O O . GLY A 1 85 ? 22.981 10.155 -4.378 1.00 87.62 85 GLY A O 1
ATOM 664 N N . THR A 1 86 ? 22.068 8.974 -2.701 1.00 83.44 86 THR A N 1
ATOM 665 C CA . THR A 1 86 ? 22.976 7.826 -2.882 1.00 83.44 86 THR A CA 1
ATOM 666 C C . THR A 1 86 ? 22.720 7.084 -4.190 1.00 83.44 86 THR A C 1
ATOM 668 O O . THR A 1 86 ? 23.670 6.571 -4.777 1.00 83.44 86 THR A O 1
ATOM 671 N N . THR A 1 87 ? 21.475 7.088 -4.671 1.00 82.44 87 THR A N 1
ATOM 672 C CA . THR A 1 87 ? 21.005 6.299 -5.820 1.00 82.44 87 THR A CA 1
ATOM 673 C C . THR A 1 87 ? 21.292 6.951 -7.181 1.00 82.44 87 THR A C 1
ATOM 675 O O . THR A 1 87 ? 21.112 6.329 -8.216 1.00 82.44 87 THR A O 1
ATOM 678 N N . ALA A 1 88 ? 21.849 8.168 -7.220 1.00 82.06 88 ALA A N 1
ATOM 679 C CA . ALA A 1 88 ? 22.184 8.883 -8.463 1.00 82.06 88 ALA A CA 1
ATOM 680 C C . ALA A 1 88 ? 23.350 8.277 -9.283 1.00 82.06 88 ALA A C 1
ATOM 682 O O . ALA A 1 88 ? 23.877 8.916 -10.192 1.00 82.06 88 ALA A O 1
ATOM 683 N N . ARG A 1 89 ? 23.839 7.084 -8.927 1.00 84.56 89 ARG A N 1
ATOM 684 C CA . ARG A 1 89 ? 24.934 6.403 -9.635 1.00 84.56 89 ARG A CA 1
ATOM 685 C C . ARG A 1 89 ? 24.382 5.155 -10.300 1.00 84.56 89 ARG A C 1
ATOM 687 O O . ARG A 1 89 ? 23.647 4.419 -9.660 1.00 84.56 89 ARG A O 1
ATOM 694 N N . GLU A 1 90 ? 24.873 4.867 -11.499 1.00 86.44 90 GLU A N 1
ATOM 695 C CA . GLU A 1 90 ? 24.495 3.710 -12.327 1.00 86.44 90 GLU A CA 1
ATOM 696 C C . GLU A 1 90 ? 24.417 2.383 -11.554 1.00 86.44 90 GLU A C 1
ATOM 698 O O . GLU A 1 90 ? 23.480 1.624 -11.721 1.00 86.44 90 GLU A O 1
ATOM 703 N N . ARG A 1 91 ? 25.336 2.127 -10.615 1.00 90.31 91 ARG A N 1
ATOM 704 C CA . ARG A 1 91 ? 25.335 0.895 -9.800 1.00 90.31 91 ARG A CA 1
ATOM 705 C C . ARG A 1 91 ? 24.114 0.698 -8.880 1.00 90.31 91 ARG A C 1
ATOM 707 O O . ARG A 1 91 ? 24.020 -0.362 -8.274 1.00 90.31 91 ARG A O 1
ATOM 714 N N . HIS A 1 92 ? 23.294 1.731 -8.695 1.00 93.44 92 HIS A N 1
ATOM 715 C CA . HIS A 1 92 ? 22.059 1.717 -7.904 1.00 93.44 92 HIS A CA 1
ATOM 716 C C . HIS A 1 92 ? 20.807 1.754 -8.799 1.00 93.44 92 HIS A C 1
ATOM 718 O O . HIS A 1 92 ? 19.697 1.901 -8.295 1.00 93.44 92 HIS A O 1
ATOM 724 N N . LEU A 1 93 ? 20.987 1.694 -10.121 1.00 94.38 93 LEU A N 1
ATOM 725 C CA . LEU A 1 93 ? 19.918 1.592 -11.105 1.00 94.38 93 LEU A CA 1
ATOM 726 C C . LEU A 1 93 ? 19.964 0.164 -11.654 1.00 94.38 93 LEU A C 1
ATOM 728 O O . LEU A 1 93 ? 20.920 -0.230 -12.320 1.00 94.38 93 LEU A O 1
ATOM 732 N N . HIS A 1 94 ? 18.974 -0.637 -11.280 1.00 95.06 94 HIS A N 1
ATOM 733 C CA . HIS A 1 94 ? 18.904 -2.066 -11.562 1.00 95.06 94 HIS A CA 1
ATOM 734 C C . HIS A 1 94 ? 17.804 -2.331 -12.593 1.00 95.06 94 HIS A C 1
ATOM 736 O O . HIS A 1 94 ? 16.685 -2.707 -12.243 1.00 95.06 94 HIS A O 1
ATOM 742 N N . GLU A 1 95 ? 18.129 -2.077 -13.856 1.00 93.75 95 GLU A N 1
ATOM 743 C CA . GLU A 1 95 ? 17.263 -2.328 -15.013 1.00 93.75 95 GLU A CA 1
ATOM 744 C C . GLU A 1 95 ? 17.231 -3.820 -15.371 1.00 93.75 95 GLU A C 1
ATOM 746 O O . GLU A 1 95 ? 18.204 -4.550 -15.157 1.00 93.75 95 GLU A O 1
ATOM 751 N N . PHE A 1 96 ? 16.131 -4.258 -15.985 1.00 91.12 96 PHE A N 1
ATOM 752 C CA . PHE A 1 96 ? 15.928 -5.613 -16.502 1.00 91.12 96 PHE A CA 1
ATOM 753 C C . PHE A 1 96 ? 16.104 -6.740 -15.475 1.00 91.12 96 PHE A C 1
ATOM 755 O O . PHE A 1 96 ? 16.482 -7.864 -15.835 1.00 91.12 96 PHE A O 1
ATOM 762 N N . ASN A 1 97 ? 15.824 -6.465 -14.202 1.00 91.56 97 ASN A N 1
ATOM 763 C CA . ASN A 1 97 ? 15.783 -7.498 -13.175 1.00 91.56 97 ASN A CA 1
ATOM 764 C C . ASN A 1 97 ? 14.604 -8.465 -13.417 1.00 91.56 97 ASN A C 1
ATOM 766 O O . ASN A 1 97 ? 13.624 -8.090 -14.038 1.00 91.56 97 ASN A O 1
ATOM 770 N N . PRO A 1 98 ? 14.645 -9.725 -12.961 1.00 89.81 98 PRO A N 1
ATOM 771 C CA . PRO A 1 98 ? 13.459 -10.586 -13.006 1.00 89.81 98 PRO A CA 1
ATOM 772 C C . PRO A 1 98 ? 12.330 -9.996 -12.147 1.00 89.81 98 PRO A C 1
ATOM 774 O O . PRO A 1 98 ? 12.672 -9.513 -11.066 1.00 89.81 98 PRO A O 1
ATOM 777 N N . PRO A 1 99 ? 11.048 -10.050 -12.560 1.00 88.81 99 PRO A N 1
ATOM 778 C CA . PRO A 1 99 ? 9.931 -9.527 -11.770 1.00 88.81 99 PRO A CA 1
ATOM 779 C C . PRO A 1 99 ? 9.822 -10.211 -10.404 1.00 88.81 99 PRO A C 1
ATOM 781 O O . PRO A 1 99 ? 10.115 -11.403 -10.280 1.00 88.81 99 PRO A O 1
ATOM 784 N N . GLU A 1 100 ? 9.417 -9.454 -9.379 1.00 90.12 100 GLU A N 1
ATOM 785 C CA . GLU A 1 100 ? 9.064 -10.038 -8.079 1.00 90.12 100 GLU A CA 1
ATOM 786 C C . GLU A 1 100 ? 7.597 -10.443 -8.104 1.00 90.12 100 GLU A C 1
ATOM 788 O O . GLU A 1 100 ? 6.761 -9.603 -8.427 1.00 90.12 100 GLU A O 1
ATOM 793 N N . PRO A 1 101 ? 7.247 -11.677 -7.726 1.00 86.81 101 PRO A N 1
ATOM 794 C CA . PRO A 1 101 ? 5.852 -12.072 -7.646 1.00 86.81 101 PRO A CA 1
ATOM 795 C C . PRO A 1 101 ? 5.074 -11.164 -6.687 1.00 86.81 101 PRO A C 1
ATOM 797 O O . PRO A 1 101 ? 5.438 -11.026 -5.513 1.00 86.81 101 PRO A O 1
ATOM 800 N N . MET A 1 102 ? 3.979 -10.585 -7.166 1.00 85.88 102 MET A N 1
ATOM 801 C CA . MET A 1 102 ? 3.027 -9.890 -6.312 1.00 85.88 102 MET A CA 1
ATOM 802 C C . MET A 1 102 ? 2.251 -10.934 -5.486 1.00 85.88 102 MET A C 1
ATOM 804 O O . MET A 1 102 ? 1.820 -11.960 -6.022 1.00 85.88 102 MET A O 1
ATOM 808 N N . PRO A 1 103 ? 2.131 -10.764 -4.158 1.00 87.69 103 PRO A N 1
ATOM 809 C CA . PRO A 1 103 ? 1.278 -11.630 -3.355 1.00 87.69 103 PRO A CA 1
ATOM 810 C C . PRO A 1 103 ? -0.201 -11.359 -3.663 1.00 87.69 103 PRO A C 1
ATOM 812 O O . PRO A 1 103 ? -0.539 -10.461 -4.421 1.00 87.69 103 PRO A O 1
ATOM 815 N N . ASN A 1 104 ? -1.091 -12.143 -3.062 1.00 85.06 104 ASN A N 1
ATOM 816 C CA . ASN A 1 104 ? -2.530 -11.940 -3.168 1.00 85.06 104 ASN A CA 1
ATOM 817 C C . ASN A 1 104 ? -3.194 -12.228 -1.818 1.00 85.06 104 ASN A C 1
ATOM 819 O O . ASN A 1 104 ? -2.841 -13.213 -1.164 1.00 85.06 104 ASN A O 1
ATOM 823 N N . ILE A 1 105 ? -4.136 -11.381 -1.392 1.00 88.06 105 ILE A N 1
ATOM 824 C CA . ILE A 1 105 ? -4.866 -11.552 -0.124 1.00 88.06 105 ILE A CA 1
ATOM 825 C C . ILE A 1 105 ? -6.383 -11.742 -0.264 1.00 88.06 105 ILE A C 1
ATOM 827 O O . ILE A 1 105 ? -7.096 -11.574 0.723 1.00 88.06 105 ILE A O 1
ATOM 831 N N . ALA A 1 106 ? -6.887 -12.108 -1.446 1.00 85.06 106 ALA A N 1
ATOM 832 C CA . ALA A 1 106 ? -8.313 -12.339 -1.690 1.00 85.06 106 ALA A CA 1
ATOM 833 C C . ALA A 1 106 ? -8.920 -13.371 -0.715 1.00 85.06 106 ALA A C 1
ATOM 835 O O . ALA A 1 106 ? -10.062 -13.223 -0.275 1.00 85.06 106 ALA A O 1
ATOM 836 N N . ASP A 1 107 ? -8.141 -14.383 -0.306 1.00 84.75 107 ASP A N 1
ATOM 837 C CA . ASP A 1 107 ? -8.504 -15.273 0.800 1.00 84.75 107 ASP A CA 1
ATOM 838 C C . ASP A 1 107 ? -8.022 -14.721 2.152 1.00 84.75 107 ASP A C 1
ATOM 840 O O . ASP A 1 107 ? -6.846 -14.801 2.518 1.00 84.75 107 ASP A O 1
ATOM 844 N N . LEU A 1 108 ? -8.971 -14.214 2.942 1.00 90.00 108 LEU A N 1
ATOM 845 C CA . LEU A 1 108 ? -8.710 -13.683 4.280 1.00 90.00 108 LEU A CA 1
ATOM 846 C C . LEU A 1 108 ? -8.657 -14.750 5.390 1.00 90.00 108 LEU A C 1
ATOM 848 O O . LEU A 1 108 ? -8.418 -14.420 6.556 1.00 90.00 108 LEU A O 1
ATOM 852 N N . GLY A 1 109 ? -8.872 -16.029 5.069 1.00 88.44 109 GLY A N 1
ATOM 853 C CA . GLY A 1 109 ? -9.033 -17.107 6.043 1.00 88.44 109 GLY A CA 1
ATOM 854 C C . GLY A 1 109 ? -7.829 -17.314 6.967 1.00 88.44 109 GLY A C 1
ATOM 855 O O . GLY A 1 109 ? -8.009 -17.491 8.177 1.00 88.44 109 GLY A O 1
ATOM 856 N N . GLU A 1 110 ? -6.596 -17.250 6.445 1.00 86.94 110 GLU A N 1
ATOM 857 C CA . GLU A 1 110 ? -5.385 -17.344 7.283 1.00 86.94 110 GLU A CA 1
ATOM 858 C C . GLU A 1 110 ? -5.307 -16.188 8.293 1.00 86.94 110 GLU A C 1
ATOM 860 O O . GLU A 1 110 ? -4.962 -16.402 9.461 1.00 86.94 110 GLU A O 1
ATOM 865 N N . TYR A 1 111 ? -5.679 -14.977 7.874 1.00 92.06 111 TYR A N 1
ATOM 866 C CA . TYR A 1 111 ? -5.663 -13.789 8.725 1.00 92.06 111 TYR A CA 1
ATOM 867 C C . TYR A 1 111 ? -6.780 -13.827 9.775 1.00 92.06 111 TYR A C 1
ATOM 869 O O . TYR A 1 111 ? -6.551 -13.432 10.918 1.00 92.06 111 TYR A O 1
ATOM 877 N N . GLU A 1 112 ? -7.957 -14.380 9.450 1.00 93.94 112 GLU A N 1
ATOM 878 C CA . GLU A 1 112 ? -9.031 -14.594 10.431 1.00 93.94 112 GLU A CA 1
ATOM 879 C C . GLU A 1 112 ? -8.593 -15.582 11.528 1.00 93.94 112 GLU A C 1
ATOM 881 O O . GLU A 1 112 ? -8.861 -15.371 12.717 1.00 93.94 112 GLU A O 1
ATOM 886 N N . LEU A 1 113 ? -7.911 -16.669 11.146 1.00 91.69 113 LEU A N 1
ATOM 887 C CA . LEU A 1 113 ? -7.366 -17.647 12.093 1.00 91.69 113 LEU A CA 1
ATOM 888 C C . LEU A 1 113 ? -6.308 -17.016 13.003 1.00 91.69 113 LEU A C 1
ATOM 890 O O . LEU A 1 113 ? -6.315 -17.269 14.211 1.00 91.69 113 LEU A O 1
ATOM 894 N N . LEU A 1 114 ? -5.432 -16.182 12.439 1.00 90.88 114 LEU A N 1
ATOM 895 C CA . LEU A 1 114 ? -4.419 -15.450 13.193 1.00 90.88 114 LEU A CA 1
ATOM 896 C C . LEU A 1 114 ? -5.054 -14.464 14.180 1.00 90.88 114 LEU A C 1
ATOM 898 O O . LEU A 1 114 ? -4.745 -14.520 15.369 1.00 90.88 114 LEU A O 1
ATOM 902 N N . ALA A 1 115 ? -5.987 -13.628 13.717 1.00 94.00 115 ALA A N 1
ATOM 903 C CA . ALA A 1 115 ? -6.688 -12.652 14.548 1.00 94.00 115 ALA A CA 1
ATOM 904 C C . ALA A 1 115 ? -7.336 -13.313 15.777 1.00 94.00 115 ALA A C 1
ATOM 906 O O . ALA A 1 115 ? -7.180 -12.854 16.913 1.00 94.00 115 ALA A O 1
ATOM 907 N N . LYS A 1 116 ? -8.008 -14.453 15.563 1.00 94.88 116 LYS A N 1
ATOM 908 C CA . LYS A 1 116 ? -8.606 -15.270 16.631 1.00 94.88 116 LYS A CA 1
ATOM 909 C C . LYS A 1 116 ? -7.555 -15.839 17.587 1.00 94.88 116 LYS A C 1
ATOM 911 O O . LYS A 1 116 ? -7.758 -15.812 18.800 1.00 94.88 116 LYS A O 1
ATOM 916 N N . ALA A 1 117 ? -6.438 -16.352 17.068 1.00 94.00 117 ALA A N 1
ATOM 917 C CA . ALA A 1 117 ? -5.373 -16.938 17.883 1.00 94.00 117 ALA A CA 1
ATOM 918 C C . ALA A 1 117 ? -4.673 -15.901 18.782 1.00 94.00 117 ALA A C 1
ATOM 920 O O . ALA A 1 117 ? -4.331 -16.207 19.928 1.00 94.00 117 ALA A O 1
ATOM 921 N N . GLU A 1 118 ? -4.497 -14.675 18.289 1.00 93.19 118 GLU A N 1
ATOM 922 C CA . GLU A 1 118 ? -3.863 -13.572 19.017 1.00 93.19 118 GLU A CA 1
ATOM 923 C C . GLU A 1 118 ? -4.790 -12.905 20.048 1.00 93.19 118 GLU A C 1
ATOM 925 O O . GLU A 1 118 ? -4.311 -12.196 20.934 1.00 93.19 118 GLU A O 1
ATOM 930 N N . ASN A 1 119 ? -6.102 -13.173 19.999 1.00 94.69 119 ASN A N 1
ATOM 931 C CA . ASN A 1 119 ? -7.126 -12.420 20.738 1.00 94.69 119 ASN A CA 1
ATOM 932 C C . ASN A 1 119 ? -7.021 -10.913 20.458 1.00 94.69 119 ASN A C 1
ATOM 934 O O . ASN A 1 119 ? -7.038 -10.085 21.376 1.00 94.69 119 ASN A O 1
ATOM 938 N N . SER A 1 120 ? -6.861 -10.579 19.180 1.00 96.12 120 SER A N 1
ATOM 939 C CA . SER A 1 120 ? -6.653 -9.215 18.722 1.00 96.12 120 SER A CA 1
ATOM 940 C C . SER A 1 120 ? -7.824 -8.296 19.044 1.00 96.12 120 SER A C 1
ATOM 942 O O . SER A 1 120 ? -8.993 -8.684 18.989 1.00 96.12 120 SER A O 1
ATOM 944 N N . THR A 1 121 ? -7.517 -7.036 19.336 1.00 97.44 121 THR A N 1
ATOM 945 C CA . THR A 1 121 ? -8.536 -6.019 19.615 1.00 97.44 121 THR A CA 1
ATOM 946 C C . THR A 1 121 ? -8.114 -4.665 19.085 1.00 97.44 121 THR A C 1
ATOM 948 O O . THR A 1 121 ? -6.933 -4.325 19.160 1.00 97.44 121 THR A O 1
ATOM 951 N N . ILE A 1 122 ? -9.099 -3.847 18.719 1.00 98.38 122 ILE A N 1
ATOM 952 C CA . ILE A 1 122 ? -8.922 -2.397 18.612 1.00 98.38 122 ILE A CA 1
ATOM 953 C C . ILE A 1 122 ? -9.624 -1.734 19.790 1.00 98.38 122 ILE A C 1
ATOM 955 O O . ILE A 1 122 ? -10.784 -2.046 20.086 1.00 98.38 122 ILE A O 1
ATOM 959 N N . LYS A 1 123 ? -8.937 -0.802 20.458 1.00 98.44 123 LYS A N 1
ATOM 960 C CA . LYS A 1 123 ? -9.532 0.028 21.512 1.00 98.44 123 LYS A CA 1
ATOM 961 C C . LYS A 1 123 ? -9.451 1.507 21.180 1.00 98.44 123 LYS A C 1
ATOM 963 O O . LYS A 1 123 ? -8.457 1.971 20.641 1.00 98.44 123 LYS A O 1
ATOM 968 N N . ILE A 1 124 ? -10.475 2.257 21.570 1.00 98.25 124 ILE A N 1
ATOM 969 C CA . ILE A 1 124 ? -10.480 3.721 21.512 1.00 98.25 124 ILE A CA 1
ATOM 970 C C . ILE A 1 124 ? -11.028 4.240 22.838 1.00 98.25 124 ILE A C 1
ATOM 972 O O . ILE A 1 124 ? -12.108 3.849 23.288 1.00 98.25 124 ILE A O 1
ATOM 976 N N . GLY A 1 125 ? -10.252 5.088 23.518 1.00 96.06 125 GLY A N 1
ATOM 977 C CA . GLY A 1 125 ? -10.630 5.621 24.832 1.00 96.06 125 GLY A CA 1
ATOM 978 C C . GLY A 1 125 ? -10.854 4.534 25.895 1.00 96.06 125 GLY A C 1
ATOM 979 O O . GLY A 1 125 ? -11.690 4.705 26.780 1.00 96.06 125 GLY A O 1
ATOM 980 N N . GLY A 1 126 ? -10.141 3.407 25.788 1.00 94.38 126 GLY A N 1
ATOM 981 C CA . GLY A 1 126 ? -10.256 2.251 26.683 1.00 94.38 126 GLY A CA 1
ATOM 982 C C . GLY A 1 126 ? -11.411 1.289 26.377 1.00 94.38 126 GLY A C 1
ATOM 983 O O . GLY A 1 126 ? -11.460 0.213 26.974 1.00 94.38 126 GLY A O 1
ATOM 984 N N . ASN A 1 127 ? -12.305 1.628 25.445 1.00 96.69 127 ASN A N 1
ATOM 985 C CA . ASN A 1 127 ? -13.382 0.742 25.006 1.00 96.69 127 ASN A CA 1
ATOM 986 C C . ASN A 1 127 ? -12.910 -0.101 23.827 1.00 96.69 127 ASN A C 1
ATOM 988 O O . ASN A 1 127 ? -12.312 0.433 22.899 1.00 96.69 127 ASN A O 1
ATOM 992 N N . ILE A 1 128 ? -13.204 -1.397 23.857 1.00 97.00 128 ILE A N 1
ATOM 993 C CA . ILE A 1 128 ? -13.032 -2.270 22.697 1.00 97.00 128 ILE A CA 1
ATOM 994 C C . ILE A 1 128 ? -14.085 -1.888 21.659 1.00 97.00 128 ILE A C 1
ATOM 996 O O . ILE A 1 128 ? -15.274 -1.878 21.975 1.00 97.00 128 ILE A O 1
ATOM 1000 N N . VAL A 1 129 ? -13.635 -1.579 20.447 1.00 95.75 129 VAL A N 1
ATOM 1001 C CA . VAL A 1 129 ? -14.494 -1.208 19.312 1.00 95.75 129 VAL A CA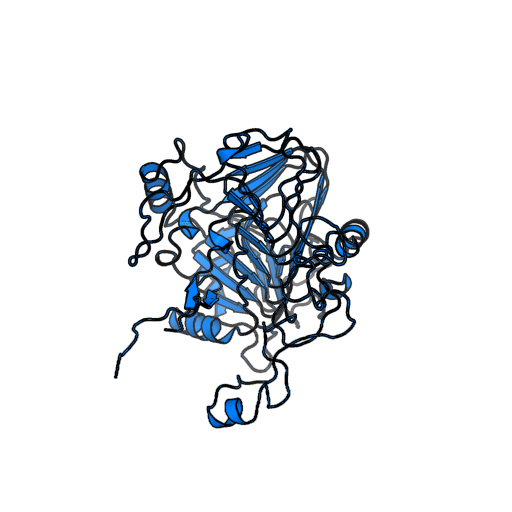 1
ATOM 1002 C C . VAL A 1 129 ? -14.484 -2.259 18.197 1.00 95.75 129 VAL A C 1
ATOM 1004 O O . VAL A 1 129 ? -15.310 -2.191 17.300 1.00 95.75 129 VAL A O 1
ATOM 1007 N N . CYS A 1 130 ? -13.568 -3.230 18.263 1.00 94.06 130 CYS A N 1
ATOM 1008 C CA . CYS A 1 130 ? -13.498 -4.393 17.378 1.00 94.06 130 CYS A CA 1
ATOM 1009 C C . CYS A 1 130 ? -12.807 -5.557 18.112 1.00 94.06 130 CYS A C 1
ATOM 1011 O O . CYS A 1 130 ? -11.813 -5.340 18.818 1.00 94.06 130 CYS A O 1
ATOM 1013 N N . ASN A 1 131 ? -13.327 -6.776 17.930 1.00 91.31 131 ASN A N 1
ATOM 1014 C CA . ASN A 1 131 ? -12.787 -8.021 18.480 1.00 91.31 131 ASN A CA 1
ATOM 1015 C C . ASN A 1 131 ? -12.409 -8.976 17.346 1.00 91.31 131 ASN A C 1
ATOM 1017 O O . ASN A 1 131 ? -13.239 -9.763 16.909 1.00 91.31 131 ASN A O 1
ATOM 1021 N N . THR A 1 132 ? -11.144 -8.976 16.932 1.00 94.75 132 THR A N 1
ATOM 1022 C CA . THR A 1 132 ? -10.560 -9.873 15.913 1.00 94.75 132 THR A CA 1
ATOM 1023 C C . THR A 1 132 ? -11.094 -9.718 14.484 1.00 94.75 132 THR A C 1
ATOM 1025 O O . THR A 1 132 ? -10.294 -9.469 13.585 1.00 94.75 132 THR A O 1
ATOM 1028 N N . ILE A 1 133 ? -12.401 -9.861 14.261 1.00 97.25 133 ILE A N 1
ATOM 1029 C CA . ILE A 1 133 ? -13.038 -9.875 12.943 1.00 97.25 133 ILE A CA 1
ATOM 1030 C C . ILE A 1 133 ? -14.260 -8.953 12.977 1.00 97.25 133 ILE A C 1
ATOM 1032 O O . ILE A 1 133 ? -14.920 -8.854 14.006 1.00 97.25 133 ILE A O 1
ATOM 1036 N N . VAL A 1 134 ? -14.515 -8.249 11.874 1.00 97.19 134 VAL A N 1
ATOM 1037 C CA . VAL A 1 134 ? -15.712 -7.425 11.654 1.00 97.19 134 VAL A CA 1
ATOM 1038 C C . VAL A 1 134 ? -16.525 -8.011 10.505 1.00 97.19 134 VAL A C 1
ATOM 1040 O O . VAL A 1 134 ? -15.989 -8.259 9.417 1.00 97.19 134 VAL A O 1
ATOM 1043 N N . GLY A 1 135 ? -17.822 -8.205 10.736 1.00 94.75 135 GLY A N 1
ATOM 1044 C CA . GLY A 1 135 ? -18.775 -8.775 9.784 1.00 94.75 135 GLY A CA 1
ATOM 1045 C C . GLY A 1 135 ? -18.900 -10.295 9.863 1.00 94.75 135 GLY A C 1
ATOM 1046 O O . GLY A 1 135 ? -19.336 -10.923 8.888 1.00 94.75 135 GLY A O 1
ATOM 1047 N N . ASP A 1 136 ? -18.462 -10.918 10.961 1.00 93.75 136 ASP A N 1
ATOM 1048 C CA . ASP A 1 136 ? -18.577 -12.365 11.161 1.00 93.75 136 ASP A CA 1
ATOM 1049 C C . ASP A 1 136 ? -19.811 -12.793 11.954 1.00 93.75 136 ASP A C 1
ATOM 1051 O O . ASP A 1 136 ? -20.207 -13.964 11.876 1.00 93.75 136 ASP A O 1
ATOM 1055 N N . GLU A 1 137 ? -20.493 -11.845 12.596 1.00 91.88 137 GLU A N 1
ATOM 1056 C CA . GLU A 1 137 ? -21.743 -12.088 13.302 1.00 91.88 137 GLU A CA 1
ATOM 1057 C C . GLU A 1 137 ? -22.994 -11.711 12.489 1.00 91.88 137 GLU A C 1
ATOM 1059 O O . GLU A 1 137 ? -23.021 -10.827 11.632 1.00 91.88 137 GLU A O 1
ATOM 1064 N N . VAL A 1 138 ? -24.102 -12.404 12.770 1.00 90.31 138 VAL A N 1
ATOM 1065 C CA . VAL A 1 138 ? -25.384 -12.134 12.108 1.00 90.31 138 VAL A CA 1
ATOM 1066 C C . VAL A 1 138 ? -25.910 -10.760 12.529 1.00 90.31 138 VAL A C 1
ATOM 1068 O O . VAL A 1 138 ? -26.289 -10.568 13.682 1.00 90.31 138 VAL A O 1
ATOM 1071 N N . GLY A 1 139 ? -26.032 -9.850 11.561 1.00 88.12 139 GLY A N 1
ATOM 1072 C CA . GLY A 1 139 ? -26.558 -8.498 11.771 1.00 88.12 139 GLY A CA 1
ATOM 1073 C C . GLY A 1 139 ? -25.499 -7.455 12.130 1.00 88.12 139 GLY A C 1
ATOM 1074 O O . GLY A 1 139 ? -25.865 -6.297 12.310 1.00 88.12 139 GLY A O 1
ATOM 1075 N N . GLU A 1 140 ? -24.229 -7.852 12.212 1.00 93.75 140 GLU A N 1
ATOM 1076 C CA . GLU A 1 140 ? -23.085 -6.943 12.290 1.00 93.75 140 GLU A CA 1
ATOM 1077 C C . GLU A 1 140 ? -22.824 -6.312 10.916 1.00 93.75 140 GLU A C 1
ATOM 1079 O O . GLU A 1 140 ? -22.996 -6.966 9.878 1.00 93.75 140 GLU A O 1
ATOM 1084 N N . SER A 1 141 ? -22.411 -5.044 10.888 1.00 95.00 141 SER A N 1
ATOM 1085 C CA . SER A 1 141 ? -21.928 -4.468 9.637 1.00 95.00 141 SER A CA 1
ATOM 1086 C C . SER A 1 141 ? -20.582 -5.092 9.238 1.00 95.00 141 SER A C 1
ATOM 1088 O O . SER A 1 141 ? -19.708 -5.252 10.086 1.00 95.00 141 SER A O 1
ATOM 1090 N N . PRO A 1 142 ? -20.341 -5.376 7.945 1.00 96.31 142 PRO A N 1
ATOM 1091 C CA . PRO A 1 142 ? -19.032 -5.833 7.491 1.00 96.31 142 PRO A CA 1
ATOM 1092 C C . PRO A 1 142 ? -17.979 -4.720 7.429 1.00 96.31 142 PRO A C 1
ATOM 1094 O O . PRO A 1 142 ? -16.814 -5.016 7.179 1.00 96.31 142 PRO A O 1
ATOM 1097 N N . ASN A 1 143 ? -18.362 -3.452 7.604 1.00 97.88 143 ASN A N 1
ATOM 1098 C CA . ASN A 1 143 ? -17.458 -2.313 7.446 1.00 97.88 143 ASN A CA 1
ATOM 1099 C C . ASN A 1 143 ? -17.051 -1.724 8.797 1.00 97.88 143 ASN A C 1
ATOM 1101 O O . ASN A 1 143 ? -17.848 -1.698 9.734 1.00 97.88 143 ASN A O 1
ATOM 1105 N N . LEU A 1 144 ? -15.843 -1.169 8.873 1.00 98.00 144 LEU A N 1
ATOM 1106 C CA . LEU A 1 144 ? -15.263 -0.634 10.102 1.00 98.00 144 LEU A CA 1
ATOM 1107 C C . LEU A 1 144 ? -14.868 0.838 9.952 1.00 98.00 144 LEU A C 1
ATOM 1109 O O . LEU A 1 144 ? -14.152 1.207 9.024 1.00 98.00 144 LEU A O 1
ATOM 1113 N N . TYR A 1 145 ? -15.290 1.676 10.898 1.00 97.19 145 TYR A N 1
ATOM 1114 C CA . TYR A 1 145 ? -14.851 3.066 11.004 1.00 97.19 145 TYR A CA 1
ATOM 1115 C C . TYR A 1 145 ? -13.986 3.288 12.240 1.00 97.19 145 TYR A C 1
ATOM 1117 O O . TYR A 1 145 ? -14.386 2.957 13.361 1.00 97.19 145 TYR A O 1
ATOM 1125 N N . LEU A 1 146 ? -12.829 3.916 12.036 1.00 97.75 146 LEU A N 1
ATOM 1126 C CA . LEU A 1 146 ? -11.859 4.225 13.075 1.00 97.75 146 LEU A CA 1
ATOM 1127 C C . LEU A 1 146 ? -11.413 5.687 12.994 1.00 97.75 146 LEU A C 1
ATOM 1129 O O . LEU A 1 146 ? -10.747 6.108 12.049 1.00 97.75 146 LEU A O 1
ATOM 1133 N N . GLU A 1 147 ? -11.710 6.448 14.041 1.00 95.69 147 GLU A N 1
ATOM 1134 C CA . GLU A 1 147 ? -11.184 7.801 14.228 1.00 95.69 147 GLU A CA 1
ATOM 1135 C C . GLU A 1 147 ? -10.502 7.933 15.589 1.00 95.69 147 GLU A C 1
ATOM 1137 O O . GLU A 1 147 ? -11.152 7.900 16.636 1.00 95.69 147 GLU A O 1
ATOM 1142 N N . GLY A 1 148 ? -9.180 8.091 15.572 1.00 95.88 148 GLY A N 1
ATOM 1143 C CA . GLY A 1 148 ? -8.366 8.293 16.768 1.00 95.88 148 GLY A CA 1
ATOM 1144 C C . GLY A 1 148 ? -8.035 9.762 17.007 1.00 95.88 148 GLY A C 1
ATOM 1145 O O . GLY A 1 148 ? -7.665 10.496 16.097 1.00 95.88 148 GLY A O 1
ATOM 1146 N N . THR A 1 149 ? -8.045 10.200 18.260 1.00 96.12 149 THR A N 1
ATOM 1147 C CA . THR A 1 149 ? -7.434 11.485 18.646 1.00 96.12 149 THR A CA 1
ATOM 1148 C C . THR A 1 149 ? -6.152 11.232 19.425 1.00 96.12 149 THR A C 1
ATOM 1150 O O . THR A 1 149 ? -5.964 10.150 19.963 1.00 96.12 149 THR A O 1
ATOM 1153 N N . LEU A 1 150 ? -5.278 12.229 19.581 1.00 96.00 150 LEU A N 1
ATOM 1154 C CA . LEU A 1 150 ? -4.067 12.043 20.393 1.00 96.00 150 LEU A CA 1
ATOM 1155 C C . LEU A 1 150 ? -4.389 11.638 21.849 1.00 96.00 150 LEU A C 1
ATOM 1157 O O . LEU A 1 150 ? -3.627 10.913 22.480 1.00 96.00 150 LEU A O 1
ATOM 1161 N N . ALA A 1 151 ? -5.525 12.097 22.387 1.00 97.56 151 ALA A N 1
ATOM 1162 C CA . ALA A 1 151 ? -5.978 11.744 23.734 1.00 97.56 151 ALA A CA 1
ATOM 1163 C C . ALA A 1 151 ? -6.655 10.363 23.807 1.00 97.56 151 ALA A C 1
ATOM 1165 O O . ALA A 1 151 ? -6.690 9.753 24.875 1.00 97.56 151 ALA A O 1
ATOM 1166 N N . GLN A 1 152 ? -7.219 9.897 22.694 1.00 97.62 152 GLN A N 1
ATOM 1167 C CA . GLN A 1 152 ? -7.916 8.620 22.556 1.00 97.62 152 GLN A CA 1
ATOM 1168 C C . GLN A 1 152 ? -7.510 7.999 21.214 1.00 97.62 152 GLN A C 1
ATOM 1170 O O . GLN A 1 152 ? -8.280 8.092 20.253 1.00 97.62 152 GLN A O 1
ATOM 1175 N N . PRO A 1 153 ? -6.279 7.468 21.111 1.00 98.50 153 PRO A N 1
ATOM 1176 C CA . PRO A 1 153 ? -5.790 6.911 19.859 1.00 98.50 153 PRO A CA 1
ATOM 1177 C C . PRO A 1 153 ? -6.544 5.625 19.511 1.00 98.50 153 PRO A C 1
ATOM 1179 O O . PRO A 1 153 ? -7.209 5.028 20.362 1.00 98.50 153 PRO A O 1
ATOM 1182 N N . ILE A 1 154 ? -6.406 5.199 18.260 1.00 98.81 154 ILE A N 1
ATOM 1183 C CA . ILE A 1 154 ? -6.718 3.845 17.812 1.00 98.81 154 ILE A CA 1
ATOM 1184 C C . ILE A 1 154 ? -5.618 2.943 18.375 1.00 98.81 154 ILE A C 1
ATOM 1186 O O . ILE A 1 154 ? -4.487 2.934 17.891 1.00 98.81 154 ILE A O 1
ATOM 1190 N N . GLU A 1 155 ? -5.929 2.245 19.462 1.00 98.56 155 GLU A N 1
ATOM 1191 C CA . GLU A 1 155 ? -5.016 1.322 20.126 1.00 98.56 155 GLU A CA 1
ATOM 1192 C C . GLU A 1 155 ? -5.096 -0.053 19.453 1.00 98.56 155 GLU A C 1
ATOM 1194 O O . GLU A 1 155 ? -6.052 -0.804 19.671 1.00 98.56 155 GLU A O 1
ATOM 1199 N N . MET A 1 156 ? -4.085 -0.362 18.643 1.00 97.81 156 MET A N 1
ATOM 1200 C CA . MET A 1 156 ? -3.898 -1.627 17.940 1.00 97.81 156 MET A CA 1
ATOM 1201 C C . MET A 1 156 ? -3.222 -2.655 18.849 1.00 97.81 156 MET A C 1
ATOM 1203 O O . MET A 1 156 ? -2.195 -2.382 19.478 1.00 97.81 156 MET A O 1
ATOM 1207 N N . ASN A 1 157 ? -3.793 -3.854 18.899 1.00 96.69 157 ASN A N 1
ATOM 1208 C CA . ASN A 1 157 ? -3.201 -5.015 19.549 1.00 96.69 157 ASN A CA 1
ATOM 1209 C C . ASN A 1 157 ? -3.548 -6.254 18.728 1.00 96.69 157 ASN A C 1
ATOM 1211 O O . ASN A 1 157 ? -4.624 -6.818 18.933 1.00 96.69 157 ASN A O 1
ATOM 1215 N N . GLY A 1 158 ? -2.663 -6.656 17.818 1.00 95.50 158 GLY A N 1
ATOM 1216 C CA . GLY A 1 158 ? -2.876 -7.853 17.003 1.00 95.50 158 GLY A CA 1
ATOM 1217 C C . GLY A 1 158 ? -3.381 -7.584 15.584 1.00 95.50 158 GLY A C 1
ATOM 1218 O O . GLY A 1 158 ? -3.656 -6.446 15.194 1.00 95.50 158 GLY A O 1
ATOM 1219 N N . THR A 1 159 ? -3.522 -8.668 14.825 1.00 95.69 159 THR A N 1
ATOM 1220 C CA . THR A 1 159 ? -4.159 -8.693 13.497 1.00 95.69 159 THR A CA 1
ATOM 1221 C C . THR A 1 159 ? -5.678 -8.544 13.587 1.00 95.69 159 THR A C 1
ATOM 1223 O O . THR A 1 159 ? -6.316 -9.242 14.372 1.00 95.69 159 THR A O 1
ATOM 1226 N N . ILE A 1 160 ? -6.267 -7.688 12.754 1.00 97.56 160 ILE A N 1
ATOM 1227 C CA . ILE A 1 160 ? -7.712 -7.476 12.624 1.00 97.56 160 ILE A CA 1
ATOM 1228 C C . ILE A 1 160 ? -8.135 -7.763 11.186 1.00 97.56 160 ILE A C 1
ATOM 1230 O O . ILE A 1 160 ? -7.475 -7.320 10.248 1.00 97.56 160 ILE A O 1
ATOM 1234 N N . VAL A 1 161 ? -9.249 -8.469 11.012 1.00 97.94 161 VAL A N 1
ATOM 1235 C CA . VAL A 1 161 ? -9.844 -8.715 9.693 1.00 97.94 161 VAL A CA 1
ATOM 1236 C C . VAL A 1 161 ? -11.177 -7.990 9.585 1.00 97.94 161 VAL A C 1
ATOM 1238 O O . VAL A 1 161 ? -12.014 -8.069 10.479 1.00 97.94 161 VAL A O 1
ATOM 1241 N N . VAL A 1 162 ? -11.392 -7.279 8.487 1.00 98.38 162 VAL A N 1
ATOM 1242 C CA . VAL A 1 162 ? -12.643 -6.580 8.187 1.00 98.38 162 VAL A CA 1
ATOM 1243 C C . VAL A 1 162 ? -13.160 -7.130 6.873 1.00 98.38 162 VAL A C 1
ATOM 1245 O O . VAL A 1 162 ? -12.496 -7.006 5.853 1.00 98.38 162 VAL A O 1
ATOM 1248 N N . ARG A 1 163 ? -14.331 -7.770 6.872 1.00 96.75 163 ARG A N 1
ATOM 1249 C CA . ARG A 1 163 ? -14.837 -8.433 5.656 1.00 96.75 163 ARG A CA 1
ATOM 1250 C C . ARG A 1 163 ? -15.265 -7.463 4.559 1.00 96.75 163 ARG A C 1
ATOM 1252 O O . ARG A 1 163 ? -15.306 -7.849 3.399 1.00 96.75 163 ARG A O 1
ATOM 1259 N N . GLY A 1 164 ? -15.616 -6.237 4.927 1.00 97.06 164 GLY A N 1
ATOM 1260 C CA . GLY A 1 164 ? -15.954 -5.157 4.010 1.00 97.06 164 GLY A CA 1
ATOM 1261 C C . GLY A 1 164 ? -14.889 -4.066 3.998 1.00 97.06 164 GLY A C 1
ATOM 1262 O O . GLY A 1 164 ? -13.689 -4.329 3.983 1.00 97.06 164 GLY A O 1
ATOM 1263 N N . ASN A 1 165 ? -15.354 -2.821 4.002 1.00 98.00 165 ASN A N 1
ATOM 1264 C CA . ASN A 1 165 ? -14.513 -1.640 3.863 1.00 98.00 165 ASN A CA 1
ATOM 1265 C C . ASN A 1 165 ? -14.020 -1.100 5.209 1.00 98.00 165 ASN A C 1
ATOM 1267 O O . ASN A 1 165 ? -14.679 -1.249 6.241 1.00 98.00 165 ASN A O 1
ATOM 1271 N N . VAL A 1 166 ? -12.911 -0.364 5.180 1.00 98.44 166 VAL A N 1
ATOM 1272 C CA . VAL A 1 166 ? -12.369 0.343 6.349 1.00 98.44 166 VAL A CA 1
ATOM 1273 C C . VAL A 1 166 ? -12.295 1.833 6.063 1.00 98.44 166 VAL A C 1
ATOM 1275 O O . VAL A 1 166 ? -11.770 2.232 5.034 1.00 98.44 166 VAL A O 1
ATOM 1278 N N . ILE A 1 167 ? -12.760 2.669 6.987 1.00 97.38 167 ILE A N 1
ATOM 1279 C CA . ILE A 1 167 ? -12.439 4.101 7.010 1.00 97.38 167 ILE A CA 1
ATOM 1280 C C . ILE A 1 167 ? -11.557 4.353 8.225 1.00 97.38 167 ILE A C 1
ATOM 1282 O O . ILE A 1 167 ? -11.942 4.018 9.346 1.00 97.38 167 ILE A O 1
ATOM 1286 N N . ILE A 1 168 ? -10.391 4.961 8.017 1.00 97.94 168 ILE A N 1
ATOM 1287 C CA . ILE A 1 168 ? -9.435 5.226 9.091 1.00 97.94 168 ILE A CA 1
ATOM 1288 C C . ILE A 1 168 ? -8.883 6.649 9.032 1.00 97.94 168 ILE A C 1
ATOM 1290 O O . ILE A 1 168 ? -8.631 7.197 7.954 1.00 97.94 168 ILE A O 1
ATOM 1294 N N . LYS A 1 169 ? -8.708 7.254 10.213 1.00 95.81 169 LYS A N 1
ATOM 1295 C CA . LYS A 1 169 ? -7.900 8.461 10.430 1.00 95.81 169 LYS A CA 1
ATOM 1296 C C . LYS A 1 169 ? -7.499 8.641 11.890 1.00 95.81 169 LYS A C 1
ATOM 1298 O O . LYS A 1 169 ? -8.122 8.113 12.811 1.00 95.81 169 LYS A O 1
ATOM 1303 N N . GLY A 1 170 ? -6.491 9.475 12.103 1.00 95.88 170 GLY A N 1
ATOM 1304 C CA . GLY A 1 170 ? -6.084 9.958 13.408 1.00 95.88 170 GLY A CA 1
ATOM 1305 C C . GLY A 1 170 ? -4.813 9.312 13.943 1.00 95.88 170 GLY A C 1
ATOM 1306 O O . GLY A 1 170 ? -3.898 8.967 13.200 1.00 95.88 170 GLY A O 1
ATOM 1307 N N . TYR A 1 171 ? -4.735 9.208 15.267 1.00 98.31 171 TYR A N 1
ATOM 1308 C CA . TYR A 1 171 ? -3.546 8.711 15.957 1.00 98.31 171 TYR A CA 1
ATOM 1309 C C . TYR A 1 171 ? -3.632 7.212 16.220 1.00 98.31 171 TYR A C 1
ATOM 1311 O O . TYR A 1 171 ? -4.636 6.743 16.753 1.00 98.31 171 TYR A O 1
ATOM 1319 N N . ILE A 1 172 ? -2.558 6.494 15.909 1.00 98.62 172 ILE A N 1
ATOM 1320 C CA . ILE A 1 172 ? -2.390 5.058 16.121 1.00 98.62 172 ILE A CA 1
ATOM 1321 C C . ILE A 1 172 ? -1.438 4.833 17.287 1.00 98.62 172 ILE A C 1
ATOM 1323 O O . ILE A 1 172 ? -0.422 5.514 17.394 1.00 98.62 172 ILE A O 1
ATOM 1327 N N . LYS A 1 173 ? -1.758 3.866 18.144 1.00 98.56 173 LYS A N 1
ATOM 1328 C CA . LYS A 1 173 ? -0.906 3.423 19.246 1.00 98.56 173 LYS A CA 1
ATOM 1329 C C . LYS A 1 173 ? -0.861 1.901 19.290 1.00 98.56 173 LYS A C 1
ATOM 1331 O O . LYS A 1 173 ? -1.888 1.265 19.095 1.00 98.56 173 LYS A O 1
ATOM 1336 N N . GLY A 1 174 ? 0.276 1.318 19.642 1.00 97.56 174 GLY A N 1
ATOM 1337 C CA . GLY A 1 174 ? 0.461 -0.129 19.652 1.00 97.56 174 GLY A CA 1
ATOM 1338 C C . GLY A 1 174 ? 0.834 -0.671 18.275 1.00 97.56 174 GLY A C 1
ATOM 1339 O O . GLY A 1 174 ? 1.330 0.058 17.417 1.00 97.56 174 GLY A O 1
ATOM 1340 N N . GLN A 1 175 ? 0.654 -1.977 18.091 1.00 97.19 175 GLN A N 1
ATOM 1341 C CA . GLN A 1 175 ? 1.163 -2.704 16.929 1.00 97.19 175 GLN A CA 1
ATOM 1342 C C . GLN A 1 175 ? 0.105 -3.681 16.415 1.00 97.19 175 GLN A C 1
ATOM 1344 O O . GLN A 1 175 ? -0.473 -4.447 17.194 1.00 97.19 175 GLN A O 1
ATOM 1349 N N . GLY A 1 176 ? -0.149 -3.648 15.110 1.00 96.44 176 GLY A N 1
ATOM 1350 C CA . GLY A 1 176 ? -1.078 -4.563 14.458 1.00 96.44 176 GLY A CA 1
ATOM 1351 C C . GLY A 1 176 ? -1.307 -4.241 12.987 1.00 96.44 176 GLY A C 1
ATOM 1352 O O . GLY A 1 176 ? -0.730 -3.304 12.435 1.00 96.44 176 GLY A O 1
ATOM 1353 N N . ALA A 1 177 ? -2.186 -5.014 12.366 1.00 96.94 177 ALA A N 1
ATOM 1354 C CA . ALA A 1 177 ? -2.580 -4.856 10.972 1.00 96.94 177 ALA A CA 1
ATOM 1355 C C . ALA A 1 177 ? -4.093 -4.976 10.806 1.00 96.94 177 ALA A C 1
ATOM 1357 O O . ALA A 1 177 ? -4.759 -5.631 11.607 1.00 96.94 177 ALA A O 1
ATOM 1358 N N . ILE A 1 178 ? -4.613 -4.353 9.753 1.00 98.44 178 ILE A N 1
ATOM 1359 C CA . ILE A 1 178 ? -5.992 -4.482 9.295 1.00 98.44 178 ILE A CA 1
ATOM 1360 C C . ILE A 1 178 ? -5.964 -5.070 7.885 1.00 98.44 178 ILE A C 1
ATOM 1362 O O . ILE A 1 178 ? -5.379 -4.466 6.985 1.00 98.44 178 ILE A O 1
ATOM 1366 N N . TYR A 1 179 ? -6.609 -6.222 7.711 1.00 98.00 179 TYR A N 1
ATOM 1367 C CA . TYR A 1 179 ? -6.840 -6.860 6.416 1.00 98.00 179 TYR A CA 1
ATOM 1368 C C . TYR A 1 179 ? -8.303 -6.651 6.032 1.00 98.00 179 TYR A C 1
ATOM 1370 O O . TYR A 1 179 ? -9.195 -7.138 6.728 1.00 98.00 179 TYR A O 1
ATOM 1378 N N . ALA A 1 180 ? -8.548 -5.883 4.976 1.00 98.00 180 ALA A N 1
ATOM 1379 C CA . ALA A 1 180 ? -9.875 -5.516 4.507 1.00 98.00 180 ALA A CA 1
ATOM 1380 C C . ALA A 1 180 ? -10.245 -6.318 3.256 1.00 98.00 180 ALA A C 1
ATOM 1382 O O . ALA A 1 180 ? -9.485 -6.339 2.293 1.00 98.00 180 ALA A O 1
ATOM 1383 N N . GLY A 1 181 ? -11.428 -6.933 3.259 1.00 95.94 181 GLY A N 1
ATOM 1384 C CA . GLY A 1 181 ? -11.990 -7.621 2.093 1.00 95.94 181 GLY A CA 1
ATOM 1385 C C . GLY A 1 181 ? -12.514 -6.673 1.018 1.00 95.94 181 GLY A C 1
ATOM 1386 O O . GLY A 1 181 ? -12.776 -7.109 -0.093 1.00 95.94 181 GLY A O 1
ATOM 1387 N N . GLY A 1 182 ? -12.676 -5.390 1.349 1.00 96.12 182 GLY A N 1
ATOM 1388 C CA . GLY A 1 182 ? -12.985 -4.323 0.403 1.00 96.12 182 GLY A CA 1
ATOM 1389 C C . GLY A 1 182 ? -11.899 -3.249 0.370 1.00 96.12 182 GLY A C 1
ATOM 1390 O O . GLY A 1 182 ? -10.714 -3.513 0.581 1.00 96.12 182 GLY A O 1
ATOM 1391 N N . ASN A 1 183 ? -12.325 -2.007 0.146 1.00 97.69 183 ASN A N 1
ATOM 1392 C CA . ASN A 1 183 ? -11.439 -0.848 0.103 1.00 97.69 183 ASN A CA 1
ATOM 1393 C C . ASN A 1 183 ? -11.027 -0.380 1.505 1.00 97.69 183 ASN A C 1
ATOM 1395 O O . ASN A 1 183 ? -11.807 -0.441 2.466 1.00 97.69 183 ASN A O 1
ATOM 1399 N N . ILE A 1 184 ? -9.839 0.217 1.597 1.00 98.62 184 ILE A N 1
ATOM 1400 C CA . ILE A 1 184 ? -9.419 1.017 2.752 1.00 98.62 184 ILE A CA 1
ATOM 1401 C C . ILE A 1 184 ? -9.396 2.494 2.356 1.00 98.62 184 ILE A C 1
ATOM 1403 O O . ILE A 1 184 ? -8.649 2.916 1.478 1.00 98.62 184 ILE A O 1
ATOM 1407 N N . TYR A 1 185 ? -10.181 3.301 3.059 1.00 97.56 185 TYR A N 1
ATOM 1408 C CA . TYR A 1 185 ? -10.274 4.742 2.889 1.00 97.56 185 TYR A CA 1
ATOM 1409 C C . TYR A 1 185 ? -9.492 5.459 3.992 1.00 97.56 185 TYR A C 1
ATOM 1411 O O . TYR A 1 185 ? -9.894 5.490 5.162 1.00 97.56 185 TYR A O 1
ATOM 1419 N N . VAL A 1 186 ? -8.389 6.096 3.612 1.00 97.00 186 VAL A N 1
ATOM 1420 C CA . VAL A 1 186 ? -7.628 6.993 4.482 1.00 97.00 186 VAL A CA 1
ATOM 1421 C C . VAL A 1 186 ? -8.241 8.384 4.358 1.00 97.00 186 VAL A C 1
ATOM 1423 O O . VAL A 1 186 ? -7.938 9.163 3.456 1.00 97.00 186 VAL A O 1
ATOM 1426 N N . SER A 1 187 ? -9.159 8.666 5.277 1.00 93.62 187 SER A N 1
ATOM 1427 C CA . SER A 1 187 ? -9.994 9.874 5.276 1.00 93.62 187 SER A CA 1
ATOM 1428 C C . SER A 1 187 ? -9.324 11.118 5.870 1.00 93.62 187 SER A C 1
ATOM 1430 O O . SER A 1 187 ? -9.856 12.219 5.774 1.00 93.62 187 SER A O 1
ATOM 1432 N N . GLY A 1 188 ? -8.159 10.956 6.489 1.00 93.44 188 GLY A N 1
ATOM 1433 C CA . GLY A 1 188 ? -7.422 12.003 7.186 1.00 93.44 188 GLY A CA 1
ATOM 1434 C C . GLY A 1 188 ? -6.007 11.529 7.502 1.00 93.44 188 GLY A C 1
ATOM 1435 O O . GLY A 1 188 ? -5.627 10.413 7.154 1.00 93.44 188 GLY A O 1
ATOM 1436 N N . ASN A 1 189 ? -5.221 12.356 8.192 1.00 95.62 189 ASN A N 1
ATOM 1437 C CA . ASN A 1 189 ? -3.875 11.954 8.605 1.00 95.62 189 ASN A CA 1
ATOM 1438 C C . ASN A 1 189 ? -3.910 10.697 9.477 1.00 95.62 189 ASN A C 1
ATOM 1440 O O . ASN A 1 189 ? -4.646 10.668 10.461 1.00 95.62 189 ASN A O 1
ATOM 1444 N N . VAL A 1 190 ? -3.048 9.729 9.183 1.00 97.81 190 VAL A N 1
ATOM 1445 C CA . VAL A 1 190 ? -2.789 8.556 10.029 1.00 97.81 190 VAL A CA 1
ATOM 1446 C C . VAL A 1 190 ? -1.384 8.697 10.591 1.00 97.81 190 VAL A C 1
ATOM 1448 O O . VAL A 1 190 ? -0.429 8.840 9.830 1.00 97.81 190 VAL A O 1
ATOM 1451 N N . GLN A 1 191 ? -1.262 8.746 11.919 1.00 97.56 191 GLN A N 1
ATOM 1452 C CA . GLN A 1 191 ? -0.009 9.117 12.584 1.00 97.56 191 GLN A CA 1
ATOM 1453 C C . GLN A 1 191 ? 0.278 8.229 13.786 1.00 97.56 191 GLN A C 1
ATOM 1455 O O . GLN A 1 191 ? -0.601 8.010 14.619 1.00 97.56 191 GLN A O 1
ATOM 1460 N N . TYR A 1 192 ? 1.522 7.795 13.936 1.00 98.44 192 TYR A N 1
ATOM 1461 C CA . TYR A 1 192 ? 1.964 7.089 15.138 1.00 98.44 192 TYR A CA 1
ATOM 1462 C C . TYR A 1 192 ? 2.040 8.024 16.354 1.00 98.44 192 TYR A C 1
ATOM 1464 O O . TYR A 1 192 ? 2.469 9.177 16.248 1.00 98.44 192 TYR A O 1
ATOM 1472 N N . VAL A 1 193 ? 1.639 7.530 17.530 1.00 98.44 193 VAL A N 1
ATOM 1473 C CA . VAL A 1 193 ? 1.840 8.226 18.811 1.00 98.44 193 VAL A CA 1
ATOM 1474 C C . VAL A 1 193 ? 3.310 8.136 19.235 1.00 98.44 193 VAL A C 1
ATOM 1476 O O . VAL A 1 193 ? 3.874 9.133 19.688 1.00 98.44 193 VAL A O 1
ATOM 1479 N N . ASP A 1 194 ? 3.928 6.970 19.058 1.00 97.94 194 ASP A N 1
ATOM 1480 C CA . ASP A 1 194 ? 5.359 6.699 19.206 1.00 97.94 194 ASP A CA 1
ATOM 1481 C C . ASP A 1 194 ? 5.976 6.377 17.830 1.00 97.94 194 ASP A C 1
ATOM 1483 O O . ASP A 1 194 ? 6.017 5.212 17.420 1.00 97.94 194 ASP A O 1
ATOM 1487 N N . PRO A 1 195 ? 6.403 7.405 17.070 1.00 96.69 195 PRO A N 1
ATOM 1488 C CA . PRO A 1 195 ? 6.863 7.243 15.698 1.00 96.69 195 PRO A CA 1
ATOM 1489 C C . PRO A 1 195 ? 8.274 6.653 15.605 1.00 96.69 195 PRO A C 1
ATOM 1491 O O . PRO A 1 195 ? 9.090 6.732 16.526 1.00 96.69 195 PRO A O 1
ATOM 1494 N N . LEU A 1 196 ? 8.591 6.148 14.414 1.00 95.44 196 LEU A N 1
ATOM 1495 C CA . LEU A 1 196 ? 9.922 5.670 14.061 1.00 95.44 196 LEU A CA 1
ATOM 1496 C C . LEU A 1 196 ? 10.980 6.780 14.146 1.00 95.44 196 LEU A C 1
ATOM 1498 O O . LEU A 1 196 ? 10.761 7.939 13.779 1.00 95.44 196 LEU A O 1
ATOM 1502 N N . LYS A 1 197 ? 12.182 6.403 14.581 1.00 94.88 197 LYS A N 1
ATOM 1503 C CA . LYS A 1 197 ? 13.375 7.257 14.532 1.00 94.88 197 LYS A CA 1
ATOM 1504 C C . LYS A 1 197 ? 13.848 7.423 13.081 1.00 94.88 197 LYS A C 1
ATOM 1506 O O . LYS A 1 197 ? 13.688 6.496 12.292 1.00 94.88 197 LYS A O 1
ATOM 1511 N N . PRO A 1 198 ? 14.526 8.531 12.728 1.00 93.88 198 PRO A N 1
ATOM 1512 C CA . PRO A 1 198 ? 15.092 8.709 11.390 1.00 93.88 198 PRO A CA 1
ATOM 1513 C C . PRO A 1 198 ? 15.988 7.539 10.959 1.00 93.88 198 PRO A C 1
ATOM 1515 O O . PRO A 1 198 ? 16.703 6.974 11.792 1.00 93.88 198 PRO A O 1
ATOM 1518 N N . ILE A 1 199 ? 15.962 7.208 9.665 1.00 92.94 199 ILE A N 1
ATOM 1519 C CA . ILE A 1 199 ? 16.808 6.179 9.035 1.00 92.94 199 ILE A CA 1
ATOM 1520 C C . ILE A 1 199 ? 18.285 6.394 9.410 1.00 92.94 199 ILE A C 1
ATOM 1522 O O . ILE A 1 199 ? 18.754 7.539 9.439 1.00 92.94 199 ILE A O 1
ATOM 1526 N N . PRO A 1 200 ? 19.040 5.323 9.722 1.00 94.00 200 PRO A N 1
ATOM 1527 C CA . PRO A 1 200 ? 20.393 5.466 10.230 1.00 94.00 200 PRO A CA 1
ATOM 1528 C C . PRO A 1 200 ? 21.367 5.932 9.140 1.00 94.00 200 PRO A C 1
ATOM 1530 O O . PRO A 1 200 ? 21.239 5.599 7.962 1.00 94.00 200 PRO A O 1
ATOM 1533 N N . PHE A 1 201 ? 22.407 6.656 9.555 1.00 88.75 201 PHE A N 1
ATOM 1534 C CA . PHE A 1 201 ? 23.580 6.942 8.731 1.00 88.75 201 PHE A CA 1
ATOM 1535 C C . PHE A 1 201 ? 24.859 6.644 9.535 1.00 88.75 201 PHE A C 1
ATOM 1537 O O . PHE A 1 201 ? 24.974 7.130 10.664 1.00 88.75 201 PHE A O 1
ATOM 1544 N N . PRO A 1 2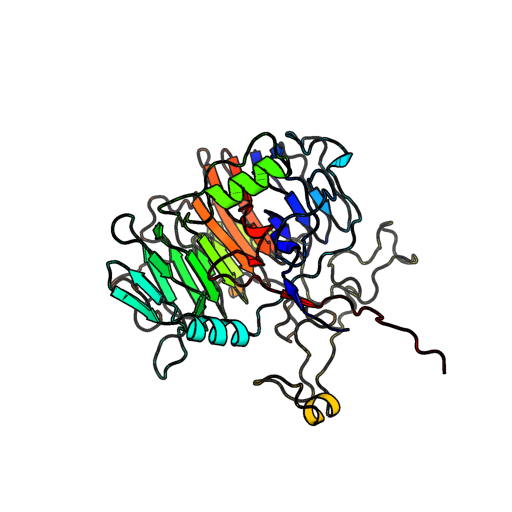02 ? 25.836 5.891 8.991 1.00 89.81 202 PRO A N 1
ATOM 1545 C CA . PRO A 1 202 ? 25.827 5.226 7.681 1.00 89.81 202 PRO A CA 1
ATOM 1546 C C . PRO A 1 202 ? 24.802 4.080 7.612 1.00 89.81 202 PRO A C 1
ATOM 1548 O O . PRO A 1 202 ? 24.368 3.576 8.640 1.00 89.81 202 PRO A O 1
ATOM 1551 N N . ARG A 1 203 ? 24.435 3.647 6.400 1.00 90.19 203 ARG A N 1
ATOM 1552 C CA . ARG A 1 203 ? 23.401 2.620 6.146 1.00 90.19 203 ARG A CA 1
ATOM 1553 C C . ARG A 1 203 ? 23.961 1.191 6.082 1.00 90.19 203 ARG A C 1
ATOM 1555 O O . ARG A 1 203 ? 23.495 0.365 5.314 1.00 90.19 203 ARG A O 1
ATOM 1562 N N . CYS A 1 204 ? 25.012 0.897 6.846 1.00 91.38 204 CYS A N 1
ATOM 1563 C CA . CYS A 1 204 ? 25.597 -0.446 6.881 1.00 91.38 204 CYS A CA 1
ATOM 1564 C C . CYS A 1 204 ? 24.724 -1.425 7.686 1.00 91.38 204 CYS A C 1
ATOM 1566 O O . CYS A 1 204 ? 23.930 -1.000 8.528 1.00 91.38 204 CYS A O 1
ATOM 1568 N N . LYS A 1 205 ? 24.937 -2.737 7.494 1.00 94.38 205 LYS A N 1
ATOM 1569 C CA . LYS A 1 205 ? 24.219 -3.818 8.198 1.00 94.38 205 LYS A CA 1
ATOM 1570 C C . LYS A 1 205 ? 24.075 -3.573 9.700 1.00 94.38 205 LYS A C 1
ATOM 1572 O O . LYS A 1 205 ? 22.983 -3.670 10.245 1.00 94.38 205 LYS A O 1
ATOM 1577 N N . GLU A 1 206 ? 25.173 -3.230 10.376 1.00 95.44 206 GLU A N 1
ATOM 1578 C CA . GLU A 1 206 ? 25.171 -2.983 11.823 1.00 95.44 206 GLU A CA 1
ATOM 1579 C C . GLU A 1 206 ? 24.238 -1.826 12.207 1.00 95.44 206 GLU A C 1
ATOM 1581 O O . GLU A 1 206 ? 23.482 -1.928 13.173 1.00 95.44 206 GLU A O 1
ATOM 1586 N N . ALA A 1 207 ? 24.260 -0.735 11.442 1.00 95.94 207 ALA A N 1
ATOM 1587 C CA . ALA A 1 207 ? 23.427 0.429 11.698 1.00 95.94 207 ALA A CA 1
ATOM 1588 C C . ALA A 1 207 ? 21.941 0.141 11.437 1.00 95.94 207 ALA A C 1
ATOM 1590 O O . ALA A 1 207 ? 21.107 0.543 12.247 1.00 95.94 207 ALA A O 1
ATOM 1591 N N . VAL A 1 208 ? 21.623 -0.603 10.370 1.00 95.38 208 VAL A N 1
ATOM 1592 C CA . VAL A 1 208 ? 20.258 -1.062 10.053 1.00 95.38 208 VAL A CA 1
ATOM 1593 C C . VAL A 1 208 ? 19.726 -1.977 11.158 1.00 95.38 208 VAL A C 1
ATOM 1595 O O . VAL A 1 208 ? 18.694 -1.680 11.752 1.00 95.38 208 VAL A O 1
ATOM 1598 N N . VAL A 1 209 ? 20.471 -3.020 11.537 1.00 95.06 209 VAL A N 1
ATOM 1599 C CA . VAL A 1 209 ? 20.074 -3.948 12.614 1.00 95.06 209 VAL A CA 1
ATOM 1600 C C . VAL A 1 209 ? 19.882 -3.218 13.949 1.00 95.06 209 VAL A C 1
ATOM 1602 O O . VAL A 1 209 ? 18.944 -3.505 14.694 1.00 95.06 209 VAL A O 1
ATOM 1605 N N . ASN A 1 210 ? 20.752 -2.258 14.280 1.00 95.88 210 ASN A N 1
ATOM 1606 C CA . ASN A 1 210 ? 20.595 -1.450 15.490 1.00 95.88 210 ASN A CA 1
ATOM 1607 C C . ASN A 1 210 ? 19.373 -0.529 15.414 1.00 95.88 210 ASN A C 1
ATOM 1609 O O . ASN A 1 210 ? 18.694 -0.337 16.423 1.00 95.88 210 ASN A O 1
ATOM 1613 N N . TRP A 1 211 ? 19.078 0.035 14.242 1.00 96.56 211 TRP A N 1
ATOM 1614 C CA . TRP A 1 211 ? 17.878 0.836 14.033 1.00 96.56 211 TRP A CA 1
ATOM 1615 C C . TRP A 1 211 ? 16.612 -0.003 14.230 1.00 96.56 211 TRP A C 1
ATOM 1617 O O . TRP A 1 211 ? 15.749 0.417 14.997 1.00 96.56 211 TRP A O 1
ATOM 1627 N N . ILE A 1 212 ? 16.541 -1.208 13.653 1.00 95.56 212 ILE A N 1
ATOM 1628 C CA . ILE A 1 212 ? 15.392 -2.120 13.801 1.00 95.56 212 ILE A CA 1
ATOM 1629 C C . ILE A 1 212 ? 15.145 -2.415 15.284 1.00 95.56 212 ILE A C 1
ATOM 1631 O O . ILE A 1 212 ? 14.060 -2.162 15.805 1.00 95.56 212 ILE A O 1
ATOM 1635 N N . LYS A 1 213 ? 16.188 -2.825 16.018 1.00 94.56 213 LYS A N 1
ATOM 1636 C CA . LYS A 1 213 ? 16.102 -3.087 17.468 1.00 94.56 213 LYS A CA 1
ATOM 1637 C C . LYS A 1 213 ? 15.623 -1.875 18.269 1.00 94.56 213 LYS A C 1
ATOM 1639 O O . LYS A 1 213 ? 14.843 -2.020 19.204 1.00 94.56 213 LYS A O 1
ATOM 1644 N N . ASN A 1 214 ? 16.086 -0.679 17.912 1.00 95.69 214 ASN A N 1
ATOM 1645 C CA . ASN A 1 214 ? 15.748 0.562 18.609 1.00 95.69 214 ASN A CA 1
ATOM 1646 C C . ASN A 1 214 ? 14.333 1.080 18.320 1.00 95.69 214 ASN A C 1
ATOM 1648 O O . ASN A 1 214 ? 13.902 2.001 19.021 1.00 95.69 214 ASN A O 1
ATOM 1652 N N . ASN A 1 215 ? 13.663 0.535 17.304 1.00 96.06 215 ASN A N 1
ATOM 1653 C CA . ASN A 1 215 ? 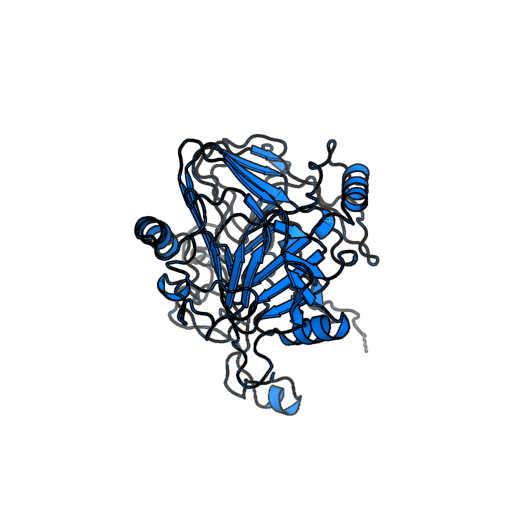12.303 0.882 16.893 1.00 96.06 215 ASN A CA 1
ATOM 1654 C C . ASN A 1 215 ? 11.320 -0.295 17.051 1.00 96.06 215 ASN A C 1
ATOM 1656 O O . ASN A 1 215 ? 10.146 -0.170 16.716 1.00 96.06 215 ASN A O 1
ATOM 1660 N N . ALA A 1 216 ? 11.768 -1.434 17.593 1.00 94.81 216 ALA A N 1
ATOM 1661 C CA . ALA A 1 216 ? 10.961 -2.650 17.712 1.00 94.81 216 ALA A CA 1
ATOM 1662 C C . ALA A 1 216 ? 9.674 -2.465 18.538 1.00 94.81 216 ALA A C 1
ATOM 1664 O O . ALA A 1 216 ? 8.702 -3.171 18.305 1.00 94.81 216 ALA A O 1
ATOM 1665 N N . ALA A 1 217 ? 9.662 -1.519 19.483 1.00 94.69 217 ALA A N 1
ATOM 1666 C CA . ALA A 1 217 ? 8.505 -1.214 20.328 1.00 94.69 217 ALA A CA 1
ATOM 1667 C C . ALA A 1 217 ? 7.699 0.015 19.872 1.00 94.69 217 ALA A C 1
ATOM 1669 O O . ALA A 1 217 ? 6.680 0.311 20.490 1.00 94.69 217 ALA A O 1
ATOM 1670 N N . CYS A 1 218 ? 8.162 0.733 18.842 1.00 96.88 218 CYS A N 1
ATOM 1671 C CA . CYS A 1 218 ? 7.437 1.876 18.290 1.00 96.88 218 CYS A CA 1
ATOM 1672 C C . CYS A 1 218 ? 6.148 1.405 17.613 1.00 96.88 218 CYS A C 1
ATOM 1674 O O . CYS A 1 218 ? 6.047 0.241 17.198 1.00 96.88 218 CYS A O 1
ATOM 1676 N N . ASP A 1 219 ? 5.192 2.316 17.458 1.00 98.06 219 ASP A N 1
ATOM 1677 C CA . ASP A 1 219 ? 3.898 1.983 16.872 1.00 98.06 219 ASP A CA 1
ATOM 1678 C C . ASP A 1 219 ? 4.053 1.464 15.429 1.00 98.06 219 ASP A C 1
ATOM 1680 O O . ASP A 1 219 ? 5.045 1.726 14.731 1.00 98.06 219 ASP A O 1
ATOM 1684 N N . LEU A 1 220 ? 3.102 0.636 15.008 1.00 97.44 220 LEU A N 1
ATOM 1685 C CA . LEU A 1 220 ? 3.130 -0.063 13.726 1.00 97.44 220 LEU A CA 1
ATOM 1686 C C . LEU A 1 220 ? 1.698 -0.357 13.285 1.00 97.44 220 LEU A C 1
ATOM 1688 O O . LEU A 1 220 ? 0.917 -0.936 14.042 1.00 97.44 220 LEU A O 1
ATOM 1692 N N . LEU A 1 221 ? 1.382 0.029 12.054 1.00 98.25 221 LEU A N 1
ATOM 1693 C CA . LEU A 1 221 ? 0.109 -0.248 11.409 1.00 98.25 221 LEU A CA 1
ATOM 1694 C C . LEU A 1 221 ? 0.356 -0.869 10.038 1.00 98.25 221 LEU A C 1
ATOM 1696 O O . LEU A 1 221 ? 1.071 -0.291 9.224 1.00 98.25 221 LEU A O 1
ATOM 1700 N N . GLY A 1 222 ? -0.272 -2.010 9.779 1.00 97.94 222 GLY A N 1
ATOM 1701 C CA . GLY A 1 222 ? -0.478 -2.524 8.428 1.00 97.94 222 GLY A CA 1
ATOM 1702 C C . GLY A 1 222 ? -1.896 -2.247 7.932 1.00 97.94 222 GLY A C 1
ATOM 1703 O O . GLY A 1 222 ? -2.854 -2.444 8.678 1.00 97.94 222 GLY A O 1
ATOM 1704 N N . LEU A 1 223 ? -2.027 -1.802 6.687 1.00 98.62 223 LEU A N 1
ATOM 1705 C CA . LEU A 1 223 ? -3.274 -1.609 5.954 1.00 98.62 223 LEU A CA 1
ATOM 1706 C C . LEU A 1 223 ? -3.190 -2.438 4.671 1.00 98.62 223 LEU A C 1
ATOM 1708 O O . LEU A 1 223 ? -2.484 -2.069 3.735 1.00 98.62 223 LEU A O 1
ATOM 1712 N N . PHE A 1 224 ? -3.890 -3.567 4.657 1.00 97.94 224 PHE A N 1
ATOM 1713 C CA . PHE A 1 224 ? -3.878 -4.538 3.568 1.00 97.94 224 PHE A CA 1
ATOM 1714 C C . PHE A 1 224 ? -5.290 -4.629 2.982 1.00 97.94 224 PHE A C 1
ATOM 1716 O O . PHE A 1 224 ? -6.204 -5.061 3.680 1.00 97.94 224 PHE A O 1
ATOM 1723 N N . ALA A 1 225 ? -5.489 -4.194 1.740 1.00 97.19 225 ALA A N 1
ATOM 1724 C CA . ALA A 1 225 ? -6.788 -4.210 1.070 1.00 97.19 225 ALA A CA 1
ATOM 1725 C C . ALA A 1 225 ? -6.819 -5.269 -0.039 1.00 97.19 225 ALA A C 1
ATOM 1727 O O . ALA A 1 225 ? -5.893 -5.348 -0.844 1.00 97.19 225 ALA A O 1
ATOM 1728 N N . VAL A 1 226 ? -7.883 -6.071 -0.094 1.00 94.00 226 VAL A N 1
ATOM 1729 C CA . VAL A 1 226 ? -8.155 -6.914 -1.271 1.00 94.00 226 VAL A CA 1
ATOM 1730 C C . VAL A 1 226 ? -8.406 -6.024 -2.484 1.00 94.00 226 VAL A C 1
ATOM 1732 O O . VAL A 1 226 ? -7.895 -6.301 -3.552 1.00 94.00 226 VAL A O 1
ATOM 1735 N N . GLU A 1 227 ? -9.121 -4.918 -2.300 1.00 93.50 227 GLU A N 1
ATOM 1736 C CA . GLU A 1 227 ? -9.480 -4.018 -3.393 1.00 93.50 227 GLU A CA 1
ATOM 1737 C C . GLU A 1 227 ? -8.452 -2.883 -3.524 1.00 93.50 227 GLU A C 1
ATOM 1739 O O . GLU A 1 227 ? -7.320 -3.099 -3.961 1.00 93.50 227 GLU A O 1
ATOM 1744 N N . ASN A 1 228 ? -8.829 -1.665 -3.119 1.00 95.75 228 ASN A N 1
ATOM 1745 C CA . ASN A 1 228 ? -8.060 -0.439 -3.300 1.00 95.75 228 ASN A CA 1
ATOM 1746 C C . ASN A 1 228 ? -7.739 0.232 -1.959 1.00 95.75 228 ASN A C 1
ATOM 1748 O O . ASN A 1 228 ? -8.502 0.148 -0.987 1.00 95.75 228 ASN A O 1
ATOM 1752 N N . ILE A 1 229 ? -6.661 1.016 -1.942 1.00 98.06 229 ILE A N 1
ATOM 1753 C CA . ILE A 1 229 ? -6.418 2.014 -0.896 1.00 98.06 229 ILE A CA 1
ATOM 1754 C C . ILE A 1 229 ? -6.674 3.401 -1.482 1.00 98.06 229 ILE A C 1
ATOM 1756 O O . ILE A 1 229 ? -6.029 3.814 -2.442 1.00 98.06 229 ILE A O 1
ATOM 1760 N N . VAL A 1 230 ? -7.609 4.136 -0.881 1.00 97.25 230 VAL A N 1
ATOM 1761 C CA . VAL A 1 230 ? -8.063 5.449 -1.351 1.00 97.25 230 VAL A CA 1
ATOM 1762 C C . VAL A 1 230 ? -7.743 6.506 -0.298 1.00 97.25 230 VAL A C 1
ATOM 1764 O O . VAL A 1 230 ? -8.263 6.474 0.817 1.00 97.25 230 VAL A O 1
ATOM 1767 N N . VAL A 1 231 ? -6.886 7.464 -0.647 1.00 95.50 231 VAL A N 1
ATOM 1768 C CA . VAL A 1 231 ? -6.421 8.533 0.242 1.00 95.50 231 VAL A CA 1
ATOM 1769 C C . VAL A 1 231 ? -7.019 9.875 -0.184 1.00 95.50 231 VAL A C 1
ATOM 1771 O O . VAL A 1 231 ? -6.776 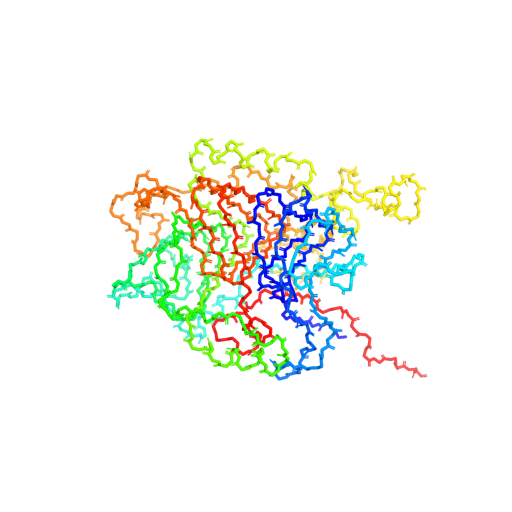10.378 -1.288 1.00 95.50 231 VAL A O 1
ATOM 1774 N N . GLY A 1 232 ? -7.764 10.493 0.733 1.00 91.12 232 GLY A N 1
ATOM 1775 C CA . GLY A 1 232 ? -8.467 11.759 0.514 1.00 91.12 232 GLY A CA 1
ATOM 1776 C C . GLY A 1 232 ? -9.956 11.584 0.211 1.00 91.12 232 GLY A C 1
ATOM 1777 O O . GLY A 1 232 ? -10.515 10.495 0.331 1.00 91.12 232 GLY A O 1
ATOM 1778 N N . ASP A 1 233 ? -10.618 12.685 -0.151 1.00 87.81 233 ASP A N 1
ATOM 1779 C CA . ASP A 1 233 ? -12.060 12.688 -0.407 1.00 87.81 233 ASP A CA 1
ATOM 1780 C C . ASP A 1 233 ? -12.368 12.301 -1.859 1.00 87.81 233 ASP A C 1
ATOM 1782 O O . ASP A 1 233 ? -12.367 13.151 -2.748 1.00 87.81 233 ASP A O 1
ATOM 1786 N N . PHE A 1 234 ? -12.696 11.031 -2.097 1.00 87.88 234 PHE A N 1
ATOM 1787 C CA . PHE A 1 234 ? -13.052 10.534 -3.432 1.00 87.88 234 PHE A CA 1
ATOM 1788 C C . PHE A 1 234 ? -14.380 11.097 -3.983 1.00 87.88 234 PHE A C 1
ATOM 1790 O O . PHE A 1 234 ? -14.715 10.876 -5.152 1.00 87.88 234 PHE A O 1
ATOM 1797 N N . ASN A 1 235 ? -15.165 11.818 -3.171 1.00 87.12 235 ASN A N 1
ATOM 1798 C CA . ASN A 1 235 ? -16.351 12.540 -3.642 1.00 87.12 235 ASN A CA 1
ATOM 1799 C C . ASN A 1 235 ? -16.027 13.968 -4.096 1.00 87.12 235 ASN A C 1
ATOM 1801 O O . ASN A 1 235 ? -16.884 14.619 -4.701 1.00 87.12 235 ASN A O 1
ATOM 1805 N N . ASP A 1 236 ? -14.816 14.465 -3.824 1.00 88.12 236 ASP A N 1
ATOM 1806 C CA . ASP A 1 236 ? -14.399 15.781 -4.285 1.00 88.12 236 ASP A CA 1
ATOM 1807 C C . ASP A 1 236 ? -14.303 15.801 -5.827 1.00 88.12 236 ASP A C 1
ATOM 1809 O O . ASP A 1 236 ? -13.640 14.949 -6.427 1.00 88.12 236 ASP A O 1
ATOM 1813 N N . PRO A 1 237 ? -14.959 16.758 -6.512 1.00 90.25 237 PRO A N 1
ATOM 1814 C CA . PRO A 1 237 ? -14.949 16.800 -7.971 1.00 90.25 237 PRO A CA 1
ATOM 1815 C C . PRO A 1 237 ? -13.560 16.980 -8.593 1.00 90.25 237 PRO A C 1
ATOM 1817 O O . PRO A 1 237 ? -13.361 16.533 -9.721 1.00 90.25 237 PRO A O 1
ATOM 1820 N N . VAL A 1 238 ? -12.622 17.638 -7.901 1.00 89.81 238 VAL A N 1
ATOM 1821 C CA . VAL A 1 238 ? -11.241 17.814 -8.378 1.00 89.81 238 VAL A CA 1
ATOM 1822 C C . VAL A 1 238 ? -10.474 16.512 -8.203 1.00 89.81 238 VAL A C 1
ATOM 1824 O O . VAL A 1 238 ? -9.870 16.053 -9.168 1.00 89.81 238 VAL A O 1
ATOM 1827 N N . TRP A 1 239 ? -10.595 15.867 -7.036 1.00 92.00 239 TRP A N 1
ATOM 1828 C CA . TRP A 1 239 ? -10.035 14.532 -6.799 1.00 92.00 239 TRP A CA 1
ATOM 1829 C C . TRP A 1 239 ? -10.456 13.567 -7.910 1.00 92.00 239 TRP A C 1
ATOM 1831 O O . TRP A 1 239 ? -9.611 12.968 -8.571 1.00 92.00 239 TRP A O 1
ATOM 1841 N N . ARG A 1 240 ? -11.764 13.477 -8.194 1.00 93.50 240 ARG A N 1
ATOM 1842 C CA . ARG A 1 240 ? -12.275 12.564 -9.230 1.00 93.50 240 ARG A CA 1
ATOM 1843 C C . ARG A 1 240 ? -11.783 12.922 -10.620 1.00 93.50 240 ARG A C 1
ATOM 1845 O O . ARG A 1 240 ? -11.488 12.016 -11.391 1.00 93.50 240 ARG A O 1
ATOM 1852 N N . ALA A 1 241 ? -11.744 14.209 -10.960 1.00 94.25 241 ALA A N 1
ATOM 1853 C CA . ALA A 1 241 ? -11.313 14.648 -12.280 1.00 94.25 241 ALA A CA 1
ATOM 1854 C C . ALA A 1 241 ? -9.842 14.303 -12.536 1.00 94.25 241 ALA A C 1
ATOM 1856 O O . ALA A 1 241 ? -9.526 13.775 -13.600 1.00 94.25 241 ALA A O 1
ATOM 1857 N N . ASP A 1 242 ? -8.973 14.568 -11.564 1.00 93.06 242 ASP A N 1
ATOM 1858 C CA . ASP A 1 242 ? -7.536 14.358 -11.704 1.00 93.06 242 ASP A CA 1
ATOM 1859 C C . ASP A 1 242 ? -7.200 12.861 -11.661 1.00 93.06 242 ASP A C 1
ATOM 1861 O O . ASP A 1 242 ? -6.529 12.352 -12.558 1.00 93.06 242 ASP A O 1
ATOM 1865 N N . ILE A 1 243 ? -7.743 12.118 -10.689 1.00 93.56 243 ILE A N 1
ATOM 1866 C CA . ILE A 1 243 ? -7.518 10.669 -10.577 1.00 93.56 243 ILE A CA 1
ATOM 1867 C C . ILE A 1 243 ? -8.081 9.930 -11.792 1.00 93.56 243 ILE A C 1
ATOM 1869 O O . ILE A 1 243 ? -7.425 9.032 -12.310 1.00 93.56 243 ILE A O 1
ATOM 1873 N N . SER A 1 244 ? -9.244 10.338 -12.315 1.00 94.12 244 SER A N 1
ATOM 1874 C CA . SER A 1 244 ? -9.818 9.711 -13.511 1.00 94.12 244 SER A CA 1
ATOM 1875 C C . SER A 1 244 ? -8.926 9.853 -14.734 1.00 94.12 244 SER A C 1
ATOM 1877 O O . SER A 1 244 ? -8.934 8.942 -15.555 1.00 94.12 244 SER A O 1
ATOM 1879 N N . GLN A 1 245 ? -8.193 10.961 -14.885 1.00 92.00 245 GLN A N 1
ATOM 1880 C CA . GLN A 1 245 ? -7.250 11.101 -15.998 1.00 92.00 245 GLN A CA 1
ATOM 1881 C C . GLN A 1 245 ? -6.157 10.045 -15.900 1.00 92.00 245 GLN A C 1
ATOM 1883 O O . GLN A 1 245 ? -5.842 9.416 -16.905 1.00 92.00 245 GLN A O 1
ATOM 1888 N N . TRP A 1 246 ? -5.639 9.829 -14.691 1.00 89.88 246 TRP A N 1
ATOM 1889 C CA . TRP A 1 246 ? -4.552 8.894 -14.457 1.00 89.88 246 TRP A CA 1
ATOM 1890 C C . TRP A 1 246 ? -4.981 7.426 -14.521 1.00 89.88 246 TRP A C 1
ATOM 1892 O O . TRP A 1 246 ? -4.319 6.619 -15.160 1.00 89.88 246 TRP A O 1
ATOM 1902 N N . VAL A 1 247 ? -6.123 7.075 -13.929 1.00 90.25 247 VAL A N 1
ATOM 1903 C CA . VAL A 1 247 ? -6.705 5.725 -14.028 1.00 90.25 247 VAL A CA 1
ATOM 1904 C C . VAL A 1 247 ? -6.987 5.340 -15.485 1.00 90.25 247 VAL A C 1
ATOM 1906 O O . VAL A 1 247 ? -6.848 4.184 -15.852 1.00 90.25 247 VAL A O 1
ATOM 1909 N N . SER A 1 248 ? -7.338 6.309 -16.338 1.00 88.88 248 SER A N 1
ATOM 1910 C CA . SER A 1 248 ? -7.552 6.075 -17.774 1.00 88.88 248 SER A CA 1
ATOM 1911 C C . SER A 1 248 ? -6.303 6.240 -18.650 1.00 88.88 248 SER A C 1
ATOM 1913 O O . SER A 1 248 ? -6.411 6.149 -19.875 1.00 88.88 248 SER A O 1
ATOM 1915 N N . ASP A 1 249 ? -5.143 6.569 -18.072 1.00 87.25 249 ASP A N 1
ATOM 1916 C CA . ASP A 1 249 ? -3.920 6.777 -18.847 1.00 87.25 249 ASP A CA 1
ATOM 1917 C C . ASP A 1 249 ? -3.425 5.423 -19.383 1.00 87.25 249 ASP A C 1
ATOM 1919 O O . ASP A 1 249 ? -3.302 4.481 -18.603 1.00 87.25 249 ASP A O 1
ATOM 1923 N N . PRO A 1 250 ? -3.088 5.296 -20.681 1.00 82.81 250 PRO A N 1
ATOM 1924 C CA . PRO A 1 250 ? -2.578 4.042 -21.241 1.00 82.81 250 PRO A CA 1
ATOM 1925 C C . PRO A 1 250 ? -1.332 3.495 -20.532 1.00 82.81 250 PRO A C 1
ATOM 1927 O O . PRO A 1 250 ? -1.073 2.299 -20.587 1.00 82.81 250 PRO A O 1
ATOM 1930 N N . ARG A 1 251 ? -0.557 4.355 -19.856 1.00 78.75 251 ARG A N 1
ATOM 1931 C CA . ARG A 1 251 ? 0.613 3.948 -19.060 1.00 78.75 251 ARG A CA 1
ATOM 1932 C C . ARG A 1 251 ? 0.244 3.302 -17.726 1.00 78.75 251 ARG A C 1
ATOM 1934 O O . ARG A 1 251 ? 1.080 2.628 -17.144 1.00 78.75 251 ARG A O 1
ATOM 1941 N N . ASN A 1 252 ? -0.975 3.529 -17.246 1.00 81.50 252 ASN A N 1
ATOM 1942 C CA . ASN A 1 252 ? -1.530 2.941 -16.028 1.00 81.50 252 ASN A CA 1
ATOM 1943 C C . ASN A 1 252 ? -2.522 1.806 -16.348 1.00 81.50 252 ASN A C 1
ATOM 1945 O O . ASN A 1 252 ? -3.345 1.435 -15.515 1.00 81.50 252 ASN A O 1
ATOM 1949 N N . MET A 1 253 ? -2.490 1.300 -17.587 1.00 78.56 253 MET A N 1
ATOM 1950 C CA . MET A 1 253 ? -3.295 0.165 -18.023 1.00 78.56 253 MET A CA 1
ATOM 1951 C C . MET A 1 253 ? -2.942 -1.061 -17.185 1.00 78.56 253 MET A C 1
ATOM 1953 O O . MET A 1 253 ? -1.771 -1.310 -16.924 1.00 78.56 253 MET A O 1
ATOM 1957 N N . SER A 1 254 ? -3.958 -1.807 -16.770 1.00 82.12 254 SER A N 1
ATOM 1958 C CA . SER A 1 254 ? -3.834 -3.068 -16.032 1.00 82.12 254 SER A CA 1
ATOM 1959 C C . SER A 1 254 ? -4.968 -4.017 -16.394 1.00 82.12 254 SER A C 1
ATOM 1961 O O . SER A 1 254 ? -5.484 -4.736 -15.541 1.00 82.12 254 SER A O 1
ATOM 1963 N N . GLU A 1 255 ? -5.438 -3.907 -17.630 1.00 86.75 255 GLU A N 1
ATOM 1964 C CA . GLU A 1 255 ? -6.417 -4.834 -18.164 1.00 86.75 255 GLU A CA 1
ATOM 1965 C C . GLU A 1 255 ? -5.863 -6.254 -18.057 1.00 86.75 255 GLU A C 1
ATOM 1967 O O . GLU A 1 255 ? -4.674 -6.487 -18.274 1.00 86.75 255 GLU A O 1
ATOM 1972 N N . GLU A 1 256 ? -6.727 -7.184 -17.674 1.00 87.00 256 GLU A N 1
ATOM 1973 C CA . GLU A 1 256 ? -6.413 -8.604 -17.553 1.00 87.00 256 GLU A CA 1
ATOM 1974 C C . GLU A 1 256 ? -6.417 -9.279 -18.931 1.00 87.00 256 GLU A C 1
ATOM 1976 O O . GLU A 1 256 ? -7.190 -10.182 -19.220 1.00 87.00 256 GLU A O 1
ATOM 1981 N N . ASP A 1 257 ? -5.572 -8.741 -19.804 1.00 86.44 257 ASP A N 1
ATOM 1982 C CA . ASP A 1 257 ? -5.200 -9.194 -21.153 1.00 86.44 257 ASP A CA 1
ATOM 1983 C C . ASP A 1 257 ? -3.727 -8.774 -21.353 1.00 86.44 257 ASP A C 1
ATOM 1985 O O . ASP A 1 257 ? -3.351 -8.051 -22.279 1.00 86.44 257 ASP A O 1
ATOM 1989 N N . ALA A 1 258 ? -2.929 -9.084 -20.325 1.00 86.31 258 ALA A N 1
ATOM 1990 C CA . ALA A 1 258 ? -1.563 -8.610 -20.126 1.00 86.31 258 ALA A CA 1
ATOM 1991 C C . ALA A 1 258 ? -0.511 -9.594 -20.655 1.00 86.31 258 ALA A C 1
ATOM 1993 O O . ALA A 1 258 ? 0.670 -9.383 -20.413 1.00 86.31 258 ALA A O 1
ATOM 1994 N N . GLY A 1 259 ? -0.940 -10.666 -21.324 1.00 88.56 259 GLY A N 1
ATOM 1995 C CA . GLY A 1 259 ? -0.070 -11.646 -21.952 1.00 88.56 259 GLY A CA 1
ATOM 1996 C C . GLY A 1 259 ? 0.656 -12.588 -20.992 1.00 88.56 259 GLY A C 1
ATOM 1997 O O . GLY A 1 259 ? 0.332 -12.714 -19.807 1.00 88.56 259 GLY A O 1
ATOM 1998 N N . GLU A 1 260 ? 1.621 -13.339 -21.530 1.00 87.38 260 GLU A N 1
ATOM 1999 C CA . GLU A 1 260 ? 2.311 -14.415 -20.803 1.00 87.38 260 GLU A CA 1
ATOM 2000 C C . GLU A 1 260 ? 3.251 -13.890 -19.712 1.00 87.38 260 GLU A C 1
ATOM 2002 O O . GLU A 1 260 ? 3.549 -14.620 -18.757 1.00 87.38 260 GLU A O 1
ATOM 2007 N N . ASP A 1 261 ? 3.750 -12.661 -19.854 1.00 83.69 261 ASP A N 1
ATOM 2008 C CA . ASP A 1 261 ? 4.619 -12.040 -18.856 1.00 83.69 261 ASP A CA 1
ATOM 2009 C C . ASP A 1 261 ? 3.850 -11.338 -17.722 1.00 83.69 261 ASP A C 1
ATOM 2011 O O . ASP A 1 261 ? 4.459 -10.998 -16.701 1.00 83.69 261 ASP A O 1
ATOM 2015 N N . GLY A 1 262 ? 2.525 -11.207 -17.869 1.00 84.00 262 GLY A N 1
ATOM 2016 C CA . GLY A 1 262 ? 1.626 -10.597 -16.894 1.00 84.00 262 GLY A CA 1
ATOM 2017 C C . GLY A 1 262 ? 1.816 -9.088 -16.740 1.00 84.00 262 GLY A C 1
ATOM 2018 O O . GLY A 1 262 ? 1.328 -8.518 -15.764 1.00 84.00 262 GLY A O 1
ATOM 2019 N N . MET A 1 263 ? 2.532 -8.436 -17.662 1.00 85.25 263 MET A N 1
ATOM 2020 C CA . MET A 1 263 ? 2.802 -7.006 -17.641 1.00 85.25 263 MET A CA 1
ATOM 2021 C C . MET A 1 263 ? 2.135 -6.323 -18.840 1.00 85.25 263 MET A C 1
ATOM 2023 O O . MET A 1 263 ? 2.462 -6.603 -19.984 1.00 85.25 263 MET A O 1
ATOM 2027 N N . PRO A 1 264 ? 1.268 -5.327 -18.620 1.00 85.00 264 PRO A N 1
ATOM 2028 C CA . PRO A 1 264 ? 0.639 -4.609 -19.721 1.00 85.00 264 PRO A CA 1
ATOM 2029 C C . PRO A 1 264 ? 1.660 -3.764 -20.500 1.00 85.00 264 PRO A C 1
ATOM 2031 O O . PRO A 1 264 ? 2.621 -3.241 -19.932 1.00 85.00 264 PRO A O 1
ATOM 2034 N N . ASN A 1 265 ? 1.384 -3.505 -21.778 1.00 86.19 265 ASN A N 1
ATOM 2035 C CA . ASN A 1 265 ? 2.181 -2.710 -22.719 1.00 86.19 265 ASN A CA 1
ATOM 2036 C C . ASN A 1 265 ? 3.561 -3.300 -23.093 1.00 86.19 265 ASN A C 1
ATOM 2038 O O . ASN A 1 265 ? 4.478 -2.536 -23.423 1.00 86.19 265 ASN A O 1
ATOM 2042 N N . THR A 1 266 ? 3.728 -4.622 -23.087 1.00 88.00 266 THR A N 1
ATOM 2043 C CA . THR A 1 266 ? 5.004 -5.309 -23.385 1.00 88.00 266 THR A CA 1
ATOM 2044 C C . THR A 1 266 ? 5.002 -6.067 -24.716 1.00 88.00 266 THR A C 1
ATOM 2046 O O . THR A 1 266 ? 6.050 -6.547 -25.146 1.00 88.00 266 THR A O 1
ATOM 2049 N N . ARG A 1 267 ? 3.886 -6.069 -25.454 1.00 88.75 267 ARG A N 1
ATOM 2050 C CA . ARG A 1 267 ? 3.655 -6.801 -26.712 1.00 88.75 267 ARG A CA 1
ATOM 2051 C C . ARG A 1 267 ? 4.789 -6.725 -27.731 1.00 88.75 267 ARG A C 1
ATOM 2053 O O . ARG A 1 267 ? 5.106 -7.751 -28.321 1.00 88.75 267 ARG A O 1
ATOM 2060 N N . PRO A 1 268 ? 5.403 -5.559 -28.016 1.00 86.88 268 PRO A N 1
ATOM 2061 C CA . PRO A 1 268 ? 6.508 -5.475 -28.973 1.00 86.88 268 PRO A CA 1
ATOM 2062 C C . PRO A 1 268 ? 7.848 -5.991 -28.435 1.00 86.88 268 PRO A C 1
ATOM 2064 O O . PRO A 1 268 ? 8.871 -5.746 -29.070 1.00 86.88 268 PRO A O 1
ATOM 2067 N N . GLY A 1 269 ? 7.866 -6.587 -27.245 1.00 86.50 269 GLY A N 1
ATOM 2068 C CA . GLY A 1 269 ? 9.075 -7.015 -26.574 1.00 86.50 269 GLY A CA 1
ATOM 2069 C C . GLY A 1 269 ? 9.982 -5.860 -26.166 1.00 86.50 269 GLY A C 1
ATOM 2070 O O . GLY A 1 269 ? 9.672 -4.670 -26.301 1.00 86.50 269 GLY A O 1
ATOM 2071 N N . ARG A 1 270 ? 11.161 -6.223 -25.665 1.00 84.56 270 ARG A N 1
ATOM 2072 C CA . ARG A 1 270 ? 12.169 -5.279 -25.160 1.00 84.56 270 ARG A CA 1
ATOM 2073 C C . ARG A 1 270 ? 12.805 -4.464 -26.271 1.00 84.56 270 ARG A C 1
ATOM 2075 O O . ARG A 1 270 ? 13.279 -3.357 -26.015 1.00 84.56 270 ARG A O 1
ATOM 2082 N N . ASP A 1 271 ? 12.862 -5.001 -27.486 1.00 80.69 271 ASP A N 1
ATOM 2083 C CA . ASP A 1 271 ? 13.403 -4.272 -28.631 1.00 80.69 271 ASP A CA 1
ATOM 2084 C C . ASP A 1 271 ? 12.414 -3.266 -29.247 1.00 80.69 271 ASP A C 1
ATOM 2086 O O . ASP A 1 271 ? 12.824 -2.402 -30.033 1.00 80.69 271 ASP A O 1
ATOM 2090 N N . GLY A 1 272 ? 11.141 -3.319 -28.840 1.00 84.19 272 GLY A N 1
ATOM 2091 C CA . GLY A 1 272 ? 10.087 -2.430 -29.311 1.00 84.19 272 GLY A CA 1
ATOM 2092 C C . GLY A 1 272 ? 9.625 -2.734 -30.741 1.00 84.19 272 GLY A C 1
ATOM 2093 O O . GLY A 1 272 ? 8.980 -1.883 -31.367 1.00 84.19 272 GLY A O 1
ATOM 2094 N N . ILE A 1 273 ? 9.992 -3.889 -31.304 1.00 85.56 273 ILE A N 1
ATOM 2095 C CA . ILE A 1 273 ? 9.755 -4.263 -32.697 1.00 85.56 273 ILE A CA 1
ATOM 2096 C C . ILE A 1 273 ? 8.863 -5.502 -32.738 1.00 85.56 273 ILE A C 1
ATOM 2098 O O . ILE A 1 273 ? 9.329 -6.614 -32.580 1.00 85.56 273 ILE A O 1
ATOM 2102 N N . LEU A 1 274 ? 7.603 -5.316 -33.132 1.00 88.31 274 LEU A N 1
ATOM 2103 C CA . LEU A 1 274 ? 6.682 -6.436 -33.341 1.00 88.31 274 LEU A CA 1
ATOM 2104 C C . LEU A 1 274 ? 7.205 -7.472 -34.351 1.00 88.31 274 LEU A C 1
ATOM 2106 O O . LEU A 1 274 ? 7.701 -7.136 -35.437 1.00 88.31 274 LEU A O 1
ATOM 2110 N N . GLY A 1 275 ? 6.935 -8.737 -34.052 1.00 85.94 275 GLY A N 1
ATOM 2111 C CA . GLY A 1 275 ? 7.263 -9.908 -34.854 1.00 85.94 275 GLY A CA 1
ATOM 2112 C C . GLY A 1 275 ? 8.645 -10.482 -34.554 1.00 85.94 275 GLY A C 1
ATOM 2113 O O . GLY A 1 275 ? 9.186 -11.218 -35.393 1.00 85.94 275 GLY A O 1
ATOM 2114 N N . THR A 1 276 ? 9.236 -10.122 -33.417 1.00 88.38 276 THR A N 1
ATOM 2115 C CA . THR A 1 276 ? 10.528 -10.631 -32.955 1.00 88.38 276 THR A CA 1
ATOM 2116 C C . THR A 1 276 ? 10.317 -11.771 -31.958 1.00 88.38 276 THR A C 1
ATOM 2118 O O . THR A 1 276 ? 9.218 -12.297 -31.798 1.00 88.38 276 THR A O 1
ATOM 2121 N N . ALA A 1 277 ? 11.412 -12.302 -31.414 1.00 88.00 277 ALA A N 1
ATOM 2122 C CA . ALA A 1 277 ? 11.356 -13.483 -30.551 1.00 88.00 277 ALA A CA 1
ATOM 2123 C C . ALA A 1 277 ? 11.033 -13.142 -29.089 1.00 88.00 277 ALA A C 1
ATOM 2125 O O . ALA A 1 277 ? 10.826 -14.064 -28.304 1.00 88.00 277 ALA A O 1
ATOM 2126 N N . ASP A 1 278 ? 11.074 -11.860 -28.737 1.00 83.75 278 ASP A N 1
ATOM 2127 C CA . ASP A 1 278 ? 10.797 -11.320 -27.410 1.00 83.75 278 ASP A CA 1
ATOM 2128 C C . ASP A 1 278 ? 9.449 -10.596 -27.323 1.00 83.75 278 ASP A C 1
ATOM 2130 O O . ASP A 1 278 ? 9.176 -10.028 -26.272 1.00 83.75 278 ASP A O 1
ATOM 2134 N N . ASP A 1 279 ? 8.629 -10.632 -28.383 1.00 87.50 279 ASP A N 1
ATOM 2135 C CA . ASP A 1 279 ? 7.221 -10.228 -28.327 1.00 87.50 279 ASP A CA 1
ATOM 2136 C C . ASP A 1 279 ? 6.519 -10.958 -27.174 1.00 87.50 279 ASP A C 1
ATOM 2138 O O . ASP A 1 279 ? 6.620 -12.188 -27.071 1.00 87.50 279 ASP A O 1
ATOM 2142 N N . ASP A 1 280 ? 5.767 -10.213 -26.365 1.00 86.38 280 ASP A N 1
ATOM 2143 C CA . ASP A 1 280 ? 4.836 -10.827 -25.430 1.00 86.38 280 ASP A CA 1
ATOM 2144 C C . ASP A 1 280 ? 3.629 -11.390 -26.193 1.00 86.38 280 ASP A C 1
ATOM 2146 O O . ASP A 1 280 ? 3.043 -10.757 -27.084 1.00 86.38 280 ASP A O 1
ATOM 2150 N N . VAL A 1 281 ? 3.325 -12.649 -25.903 1.00 86.56 281 VAL A N 1
ATOM 2151 C CA . VAL A 1 281 ? 2.305 -13.430 -26.597 1.00 86.56 281 VAL A CA 1
ATOM 2152 C C . VAL A 1 281 ? 1.038 -13.387 -25.756 1.00 86.56 281 VAL A C 1
ATOM 2154 O O . VAL A 1 281 ? 1.106 -13.327 -24.538 1.00 86.56 281 VAL A O 1
ATOM 2157 N N . LEU A 1 282 ? -0.118 -13.466 -26.415 1.00 88.50 282 LEU A N 1
ATOM 2158 C CA . LEU A 1 282 ? -1.455 -13.358 -25.816 1.00 88.50 282 LEU A CA 1
ATOM 2159 C C . LEU A 1 282 ? -1.863 -11.925 -25.443 1.00 88.50 282 LEU A C 1
ATOM 2161 O O . LEU A 1 282 ? -3.046 -11.648 -25.514 1.00 88.50 282 LEU A O 1
ATOM 2165 N N . GLU A 1 283 ? -0.931 -10.985 -25.238 1.00 89.19 283 GLU A N 1
ATOM 2166 C CA . GLU A 1 283 ? -1.314 -9.604 -24.903 1.00 89.19 283 GLU A CA 1
ATOM 2167 C C . GLU A 1 283 ? -2.185 -8.930 -25.987 1.00 89.19 283 GLU A C 1
ATOM 2169 O O . GLU A 1 283 ? -1.795 -8.790 -27.165 1.00 89.19 283 GLU A O 1
ATOM 2174 N N . ASN A 1 284 ? -3.329 -8.398 -25.555 1.00 87.50 284 ASN A N 1
ATOM 2175 C CA . ASN A 1 284 ? -4.357 -7.772 -26.383 1.00 87.50 284 ASN A CA 1
ATOM 2176 C C . ASN A 1 284 ? -4.870 -8.713 -27.487 1.00 87.50 284 ASN A C 1
ATOM 2178 O O . ASN A 1 284 ? -4.947 -8.313 -28.667 1.00 87.50 284 ASN A O 1
ATOM 2182 N N . ASP A 1 285 ? -5.145 -9.972 -27.142 1.00 90.25 285 ASP A N 1
ATOM 2183 C CA . ASP A 1 285 ? -5.739 -10.959 -28.049 1.00 90.25 285 ASP A CA 1
ATOM 2184 C C . ASP A 1 285 ? -7.255 -11.162 -27.855 1.00 90.25 285 ASP A C 1
ATOM 2186 O O . ASP A 1 285 ? -7.869 -11.931 -28.608 1.00 90.25 285 ASP A O 1
ATOM 2190 N N . ASP A 1 286 ? -7.864 -10.390 -26.942 1.00 89.75 286 ASP A N 1
ATOM 2191 C CA . ASP A 1 286 ? -9.270 -10.455 -26.532 1.00 89.75 286 ASP A CA 1
ATOM 2192 C C . ASP A 1 286 ? -9.650 -11.797 -25.848 1.00 89.75 286 ASP A C 1
ATOM 2194 O O . ASP A 1 286 ? -10.837 -12.166 -25.810 1.00 89.75 286 ASP A O 1
ATOM 2198 N N . ILE A 1 287 ? -8.677 -12.566 -25.335 1.00 91.00 287 ILE A N 1
ATOM 2199 C CA . ILE A 1 287 ? -8.878 -13.857 -24.661 1.00 91.00 287 ILE A CA 1
ATOM 2200 C C . ILE A 1 287 ? -8.226 -13.849 -23.276 1.00 91.00 287 ILE A C 1
ATOM 2202 O O . ILE A 1 287 ? -7.059 -14.182 -23.126 1.00 91.00 287 ILE A O 1
ATOM 2206 N N . TRP A 1 288 ? -9.051 -13.666 -22.242 1.00 92.69 288 TRP A N 1
ATOM 2207 C CA . TRP A 1 288 ? -8.617 -13.847 -20.854 1.00 92.69 288 TRP A CA 1
ATOM 2208 C C . TRP A 1 288 ? -8.168 -15.291 -20.578 1.00 92.69 288 TRP A C 1
ATOM 2210 O O . TRP A 1 288 ? -8.977 -16.233 -20.506 1.00 92.69 288 TRP A O 1
ATOM 2220 N N . THR A 1 289 ? -6.858 -15.466 -20.453 1.00 93.06 289 THR A N 1
ATOM 2221 C CA . THR A 1 289 ? -6.170 -16.747 -20.358 1.00 93.06 289 THR A CA 1
ATOM 2222 C C . THR A 1 289 ? -5.854 -17.070 -18.903 1.00 93.06 289 THR A C 1
ATOM 2224 O O . THR A 1 289 ? -4.878 -16.596 -18.331 1.00 93.06 289 THR A O 1
ATOM 2227 N N . VAL A 1 290 ? -6.670 -17.948 -18.310 1.00 92.62 290 VAL A N 1
ATOM 2228 C CA . VAL A 1 290 ? -6.563 -18.376 -16.904 1.00 92.62 290 VAL A CA 1
ATOM 2229 C C . VAL A 1 290 ? -6.680 -19.891 -16.752 1.00 92.62 290 VAL A C 1
ATOM 2231 O O . VAL A 1 290 ? -7.166 -20.598 -17.646 1.00 92.62 290 VAL A O 1
ATOM 2234 N N . GLU A 1 291 ? -6.253 -20.418 -15.603 1.00 93.12 291 GLU A N 1
ATOM 2235 C CA . GLU A 1 291 ? -6.527 -21.806 -15.237 1.00 93.12 291 GLU A CA 1
ATOM 2236 C C . GLU A 1 291 ? -7.920 -21.944 -14.607 1.00 93.12 291 GLU A C 1
ATOM 2238 O O . GLU A 1 291 ? -8.460 -21.008 -14.028 1.00 93.12 291 GLU A O 1
ATOM 2243 N N . TYR A 1 292 ? -8.511 -23.140 -14.690 1.00 94.38 292 TYR A N 1
ATOM 2244 C CA . TYR A 1 292 ? -9.850 -23.415 -14.161 1.00 94.38 292 TYR A CA 1
ATOM 2245 C C . TYR A 1 292 ? -9.837 -24.595 -13.194 1.00 94.38 292 TYR A C 1
ATOM 2247 O O . TYR A 1 292 ? -9.144 -25.599 -13.408 1.00 94.38 292 TYR A O 1
ATOM 2255 N N . TYR A 1 293 ? -10.660 -24.530 -12.147 1.00 93.94 293 TYR A N 1
ATOM 2256 C CA . TYR A 1 293 ? -10.847 -25.657 -11.247 1.00 93.94 293 TYR A CA 1
ATOM 2257 C C . TYR A 1 293 ? -11.415 -26.866 -11.998 1.00 93.94 293 TYR A C 1
ATOM 2259 O O . TYR A 1 293 ? -12.420 -26.779 -12.699 1.00 93.94 293 TYR A O 1
ATOM 2267 N N . THR A 1 294 ? -10.785 -28.029 -11.829 1.00 96.25 294 THR A N 1
ATOM 2268 C CA . THR A 1 294 ? -11.168 -29.275 -12.505 1.00 96.25 294 THR A CA 1
ATOM 2269 C C . THR A 1 294 ? -11.788 -30.275 -11.530 1.00 96.25 294 THR A C 1
ATOM 2271 O O . THR A 1 294 ? -11.638 -30.154 -10.314 1.00 96.25 294 THR A O 1
ATOM 2274 N N . GLU A 1 295 ? -12.415 -31.332 -12.055 1.00 96.94 295 GLU A N 1
ATOM 2275 C CA . GLU A 1 295 ? -12.875 -32.473 -11.243 1.00 96.94 295 GLU A CA 1
ATOM 2276 C C . GLU A 1 295 ? -11.740 -33.078 -10.399 1.00 96.94 295 GLU A C 1
ATOM 2278 O O . GLU A 1 295 ? -11.949 -33.460 -9.252 1.00 96.94 295 GLU A O 1
ATOM 2283 N N . MET A 1 296 ? -10.502 -33.080 -10.909 1.00 94.31 296 MET A N 1
ATOM 2284 C CA . MET A 1 296 ? -9.333 -33.542 -10.153 1.00 94.31 296 MET A CA 1
ATOM 2285 C C . MET A 1 296 ? -9.047 -32.656 -8.929 1.00 94.31 296 MET A C 1
ATOM 2287 O O . MET A 1 296 ? -8.607 -33.159 -7.893 1.00 94.31 296 MET A O 1
ATOM 2291 N N . HIS A 1 297 ? -9.285 -31.344 -9.021 1.00 92.56 297 HIS A N 1
ATOM 2292 C CA . HIS A 1 297 ? -9.158 -30.443 -7.872 1.00 92.56 297 HIS A CA 1
ATOM 2293 C C . HIS A 1 297 ? -10.237 -30.743 -6.826 1.00 92.56 297 HIS A C 1
ATOM 2295 O O . HIS A 1 297 ? -9.930 -30.793 -5.634 1.00 92.56 297 HIS A O 1
ATOM 2301 N N . ALA A 1 298 ? -11.469 -31.023 -7.262 1.00 91.50 298 ALA A N 1
ATOM 2302 C CA . ALA A 1 298 ? -12.560 -31.419 -6.373 1.00 91.50 298 ALA A CA 1
ATOM 2303 C C . ALA A 1 298 ? -12.275 -32.757 -5.668 1.00 91.50 298 ALA A C 1
ATOM 2305 O O . ALA A 1 298 ? -12.409 -32.852 -4.448 1.00 91.50 298 ALA A O 1
ATOM 2306 N N . GLU A 1 299 ? -11.818 -33.771 -6.409 1.00 93.94 299 GLU A N 1
ATOM 2307 C CA . GLU A 1 299 ? -11.471 -35.098 -5.877 1.00 93.94 299 GLU A CA 1
ATOM 2308 C C . GLU A 1 299 ? -10.383 -35.040 -4.794 1.00 93.94 299 GLU A C 1
ATOM 2310 O O . GLU A 1 299 ? -10.397 -35.838 -3.853 1.00 93.94 299 GLU A O 1
ATOM 2315 N N . HIS A 1 300 ? -9.461 -34.079 -4.895 1.00 91.00 300 HIS A N 1
ATOM 2316 C CA . HIS A 1 300 ? -8.396 -33.862 -3.917 1.00 91.00 300 HIS A CA 1
ATOM 2317 C C . HIS A 1 300 ? -8.733 -32.828 -2.831 1.00 91.00 300 HIS A C 1
ATOM 2319 O O . HIS A 1 300 ? -7.902 -32.596 -1.953 1.00 91.00 300 HIS A O 1
ATOM 2325 N N . GLY A 1 301 ? -9.927 -32.226 -2.855 1.00 87.38 301 GLY A N 1
ATOM 2326 C CA . GLY A 1 301 ? -10.334 -31.207 -1.884 1.00 87.38 301 GLY A CA 1
ATOM 2327 C C . GLY A 1 301 ? -9.504 -29.922 -1.960 1.00 87.38 301 GLY A C 1
ATOM 2328 O O . GLY A 1 301 ? -9.251 -29.305 -0.931 1.00 87.38 301 GLY A O 1
ATOM 2329 N N . LEU A 1 302 ? -9.047 -29.555 -3.162 1.00 84.50 302 LEU A N 1
ATOM 2330 C CA . LEU A 1 302 ? -8.212 -28.375 -3.419 1.00 84.50 302 LEU A CA 1
ATOM 2331 C C . LEU A 1 302 ? -9.022 -27.133 -3.814 1.00 84.50 302 LEU A C 1
ATOM 2333 O O . LEU A 1 302 ? -8.437 -26.074 -4.007 1.00 84.50 302 LEU A O 1
ATOM 2337 N N . ILE A 1 303 ? -10.343 -27.263 -3.969 1.00 83.00 303 ILE A N 1
ATOM 2338 C CA . ILE A 1 303 ? -11.229 -26.141 -4.294 1.00 83.00 303 ILE A CA 1
ATOM 2339 C C . ILE A 1 303 ? -11.575 -25.403 -2.990 1.00 83.00 303 ILE A C 1
ATOM 2341 O O . ILE A 1 303 ? -12.167 -26.027 -2.099 1.00 83.00 303 ILE A O 1
ATOM 2345 N N . PRO A 1 304 ? -11.210 -24.115 -2.847 1.00 82.25 304 PRO A N 1
ATOM 2346 C CA . PRO A 1 304 ? -11.540 -23.327 -1.667 1.00 82.25 304 PRO A CA 1
ATOM 2347 C C . PRO A 1 304 ? -13.053 -23.157 -1.492 1.00 82.25 304 PRO A C 1
ATOM 2349 O O . PRO A 1 304 ? -13.843 -23.300 -2.428 1.00 82.25 304 PRO A O 1
ATOM 2352 N N . ALA A 1 305 ? -13.477 -22.834 -0.271 1.00 79.31 305 ALA A N 1
ATOM 2353 C CA . ALA A 1 305 ? -14.879 -22.532 -0.011 1.00 79.31 305 ALA A CA 1
ATOM 2354 C C . ALA A 1 305 ? -15.324 -21.317 -0.845 1.00 79.31 305 ALA A C 1
ATOM 2356 O O . ALA A 1 305 ? -14.660 -20.289 -0.834 1.00 79.31 305 ALA A O 1
ATOM 2357 N N . GLY A 1 306 ? -16.458 -21.435 -1.540 1.00 80.81 306 GLY A N 1
ATOM 2358 C CA . GLY A 1 306 ? -16.974 -20.389 -2.433 1.00 80.81 306 GLY A CA 1
ATOM 2359 C C . GLY A 1 306 ? -16.720 -20.645 -3.920 1.00 80.81 306 GLY A C 1
ATOM 2360 O O . GLY A 1 306 ? -17.440 -20.078 -4.732 1.00 80.81 306 GLY A O 1
ATOM 2361 N N . PHE A 1 307 ? -15.804 -21.558 -4.256 1.00 85.94 307 PHE A N 1
ATOM 2362 C CA . PHE A 1 307 ? -15.489 -21.949 -5.631 1.00 85.94 307 PHE A CA 1
ATOM 2363 C C . PHE A 1 307 ? -16.041 -23.341 -5.975 1.00 85.94 307 PHE A C 1
ATOM 2365 O O . PHE A 1 307 ? -16.341 -24.162 -5.099 1.00 85.94 307 PHE A O 1
ATOM 2372 N N . GLN A 1 308 ? -16.164 -23.625 -7.269 1.00 94.06 308 GLN A N 1
ATOM 2373 C CA . GLN A 1 308 ? -16.581 -24.915 -7.823 1.00 94.06 308 GLN A CA 1
ATOM 2374 C C . GLN A 1 308 ? -15.796 -25.269 -9.096 1.00 94.06 308 GLN A C 1
ATOM 2376 O O . GLN A 1 308 ? -15.062 -24.464 -9.661 1.00 94.06 308 GLN A O 1
ATOM 2381 N N . VAL A 1 309 ? -15.954 -26.511 -9.564 1.00 95.00 309 VAL A N 1
ATOM 2382 C CA . VAL A 1 309 ? -15.386 -26.955 -10.846 1.00 95.00 309 VAL A CA 1
ATOM 2383 C C . VAL A 1 309 ? -15.889 -26.058 -11.980 1.00 95.00 309 VAL A C 1
ATOM 2385 O O . VAL A 1 309 ? -17.097 -25.885 -12.141 1.00 95.00 309 VAL A O 1
ATOM 2388 N N . GLY A 1 310 ? -14.960 -25.552 -12.787 1.00 94.38 310 GLY A N 1
ATOM 2389 C CA . GLY A 1 310 ? -15.217 -24.638 -13.896 1.00 94.38 310 GLY A CA 1
ATOM 2390 C C . GLY A 1 310 ? -15.062 -23.156 -13.557 1.00 94.38 310 GLY A C 1
ATOM 2391 O O . GLY A 1 310 ? -15.061 -22.360 -14.489 1.00 94.38 310 GLY A O 1
ATOM 2392 N N . ASP A 1 311 ? -14.898 -22.788 -12.284 1.00 93.19 311 ASP A N 1
ATOM 2393 C CA . ASP A 1 311 ? -14.498 -21.425 -11.921 1.00 93.19 311 ASP A CA 1
ATOM 2394 C C . ASP A 1 311 ? -13.008 -21.217 -12.239 1.00 93.19 311 ASP A C 1
ATOM 2396 O O . ASP A 1 311 ? -12.229 -22.180 -12.199 1.00 93.19 311 ASP A O 1
ATOM 2400 N N . ALA A 1 312 ? -12.615 -19.980 -12.555 1.00 92.38 312 ALA A N 1
ATOM 2401 C CA . ALA A 1 312 ? -11.209 -19.614 -12.702 1.00 92.38 312 ALA A CA 1
ATOM 2402 C C . ALA A 1 312 ? -10.468 -19.840 -11.377 1.00 92.38 312 ALA A C 1
ATOM 2404 O O . ALA A 1 312 ? -11.060 -19.740 -10.299 1.00 92.38 312 ALA A O 1
ATOM 2405 N N . ILE A 1 313 ? -9.189 -20.197 -11.459 1.00 89.06 313 ILE A N 1
ATOM 2406 C CA . ILE A 1 313 ? -8.321 -20.315 -10.292 1.00 89.06 313 ILE A CA 1
ATOM 2407 C C . ILE A 1 313 ? -7.735 -18.924 -10.012 1.00 89.06 313 ILE A C 1
ATOM 2409 O O . ILE A 1 313 ? -6.953 -18.454 -10.840 1.00 89.06 313 ILE A O 1
ATOM 2413 N N . PRO A 1 314 ? -8.058 -18.316 -8.854 1.00 85.56 314 PRO A N 1
ATOM 2414 C CA . PRO A 1 314 ? -7.520 -17.031 -8.426 1.00 85.56 314 PRO A CA 1
ATOM 2415 C C . PRO A 1 314 ? -6.005 -16.897 -8.614 1.00 85.56 314 PRO A C 1
ATOM 2417 O O . PRO A 1 314 ? -5.245 -17.728 -8.101 1.00 85.56 314 PRO A O 1
ATOM 2420 N N . GLY A 1 315 ? -5.568 -15.848 -9.305 1.00 81.50 315 GLY A N 1
ATOM 2421 C CA . GLY A 1 315 ? -4.158 -15.480 -9.451 1.00 81.50 315 GLY A CA 1
ATOM 2422 C C . GLY A 1 315 ? -3.408 -16.253 -10.538 1.00 81.50 315 GLY A C 1
ATOM 2423 O O . GLY A 1 315 ? -2.178 -16.322 -10.491 1.00 81.50 315 GLY A O 1
ATOM 2424 N N . THR A 1 316 ? -4.115 -16.938 -11.445 1.00 86.19 316 THR A N 1
ATOM 2425 C CA . THR A 1 316 ? -3.491 -17.735 -12.515 1.00 86.19 316 THR A CA 1
ATOM 2426 C C . THR A 1 316 ? -3.593 -17.054 -13.869 1.00 86.19 316 THR A C 1
ATOM 2428 O O . THR A 1 316 ? -4.643 -16.532 -14.224 1.00 86.19 316 THR A O 1
ATOM 2431 N N . GLY A 1 317 ? -2.522 -17.139 -14.661 1.00 87.12 317 GLY A N 1
ATOM 2432 C CA . GLY A 1 317 ? -2.483 -16.523 -15.985 1.00 87.12 317 GLY A CA 1
ATOM 2433 C C . GLY A 1 317 ? -2.696 -15.015 -15.891 1.00 87.12 317 GLY A C 1
ATOM 2434 O O . GLY A 1 317 ? -1.960 -14.346 -15.172 1.00 87.12 317 GLY A O 1
ATOM 2435 N N . GLU A 1 318 ? -3.710 -14.516 -16.589 1.00 89.56 318 GLU A N 1
ATOM 2436 C CA . GLU A 1 318 ? -4.037 -13.089 -16.673 1.00 89.56 318 GLU A CA 1
ATOM 2437 C C . GLU A 1 318 ? -4.999 -12.598 -15.576 1.00 89.56 318 GLU A C 1
ATOM 2439 O O . GLU A 1 318 ? -5.364 -11.429 -15.577 1.00 89.56 318 GLU A O 1
ATOM 2444 N N . ASP A 1 319 ? -5.401 -13.451 -14.627 1.00 86.94 319 ASP A N 1
ATOM 2445 C CA . ASP A 1 319 ? -6.118 -13.052 -13.401 1.00 86.94 319 ASP A CA 1
ATOM 2446 C C . ASP A 1 319 ? -5.127 -12.444 -12.403 1.00 86.94 319 ASP A C 1
ATOM 2448 O O . ASP A 1 319 ? -4.598 -13.107 -11.507 1.00 86.94 319 ASP A O 1
ATOM 2452 N N . LEU A 1 320 ? -4.784 -11.191 -12.640 1.00 82.19 320 LEU A N 1
ATOM 2453 C CA . LEU A 1 320 ? -3.640 -10.520 -12.049 1.00 82.19 320 LEU A CA 1
ATOM 2454 C C . LEU A 1 320 ? -3.964 -9.916 -10.666 1.00 82.19 320 LEU A C 1
ATOM 2456 O O . LEU A 1 320 ? -3.052 -9.732 -9.861 1.00 82.19 320 LEU A O 1
ATOM 2460 N N . ASP A 1 321 ? -5.228 -9.600 -10.351 1.00 79.62 321 ASP A N 1
ATOM 2461 C CA . ASP A 1 321 ? -5.643 -9.237 -8.979 1.00 79.62 321 ASP A CA 1
ATOM 2462 C C . ASP A 1 321 ? -6.116 -10.443 -8.158 1.00 79.62 321 ASP A C 1
ATOM 2464 O O . ASP A 1 321 ? -6.341 -10.325 -6.944 1.00 79.62 321 ASP A O 1
ATOM 2468 N N . GLY A 1 322 ? -6.192 -11.602 -8.818 1.00 82.62 322 GLY A N 1
ATOM 2469 C CA . GLY A 1 322 ? -6.528 -12.911 -8.292 1.00 82.62 322 GLY A CA 1
ATOM 2470 C C . GLY A 1 322 ? -7.860 -12.962 -7.572 1.00 82.62 322 GLY A C 1
ATOM 2471 O O . GLY A 1 322 ? -7.958 -13.594 -6.517 1.00 82.62 322 GLY A O 1
ATOM 2472 N N . ASP A 1 323 ? -8.876 -12.297 -8.109 1.00 81.12 323 ASP A N 1
ATOM 2473 C CA . ASP A 1 323 ? -10.250 -12.422 -7.639 1.00 81.12 323 ASP A CA 1
ATOM 2474 C C . ASP A 1 323 ? -11.028 -13.541 -8.377 1.00 81.12 323 ASP A C 1
ATOM 2476 O O . ASP A 1 323 ? -12.137 -13.923 -7.966 1.00 81.12 323 ASP A O 1
ATOM 2480 N N . GLY A 1 324 ? -10.428 -14.115 -9.430 1.00 86.19 324 GLY A N 1
ATOM 2481 C CA . GLY A 1 324 ? -11.020 -15.166 -10.252 1.00 86.19 324 GLY A CA 1
ATOM 2482 C C . GLY A 1 324 ? -12.042 -14.656 -11.270 1.00 86.19 324 GLY A C 1
ATOM 2483 O O . GLY A 1 324 ? -12.876 -15.443 -11.740 1.00 86.19 324 GLY A O 1
ATOM 2484 N N . LYS A 1 325 ? -12.024 -13.367 -11.614 1.00 88.12 325 LYS A N 1
ATOM 2485 C CA . LYS A 1 325 ? -12.882 -12.731 -12.614 1.00 88.12 325 LYS A CA 1
ATOM 2486 C C . LYS A 1 325 ? -12.055 -11.793 -13.481 1.00 88.12 325 LYS A C 1
ATOM 2488 O O . LYS A 1 325 ? -11.205 -11.076 -13.005 1.00 88.12 325 LYS A O 1
ATOM 2493 N N . TYR A 1 326 ? -12.389 -11.765 -14.766 1.00 89.19 326 TYR A N 1
ATOM 2494 C CA . TYR A 1 326 ? -11.785 -10.804 -15.672 1.00 89.19 326 TYR A CA 1
ATOM 2495 C C . TYR A 1 326 ? -12.200 -9.385 -15.294 1.00 89.19 326 TYR A C 1
ATOM 2497 O O . TYR A 1 326 ? -13.405 -9.079 -15.288 1.00 89.19 326 TYR A O 1
ATOM 2505 N N . ASP A 1 327 ? -11.203 -8.521 -15.138 1.00 83.62 327 ASP A N 1
ATOM 2506 C CA . ASP A 1 327 ? -11.395 -7.088 -15.001 1.00 83.62 327 ASP A CA 1
ATOM 2507 C C . ASP A 1 327 ? -10.708 -6.274 -16.111 1.00 83.62 327 ASP A C 1
ATOM 2509 O O . ASP A 1 327 ? -9.550 -6.502 -16.468 1.00 83.62 327 ASP A O 1
ATOM 2513 N N . PRO A 1 328 ? -11.375 -5.228 -16.641 1.00 81.50 328 PRO A N 1
ATOM 2514 C CA . PRO A 1 328 ? -10.780 -4.323 -17.625 1.00 81.50 328 PRO A CA 1
ATOM 2515 C C . PRO A 1 328 ? -9.814 -3.310 -16.970 1.00 81.50 328 PRO A C 1
ATOM 2517 O O . PRO A 1 328 ? -9.649 -2.191 -17.459 1.00 81.50 328 PRO A O 1
ATOM 2520 N N . GLY A 1 329 ? -9.243 -3.662 -15.814 1.00 83.25 329 GLY A N 1
ATOM 2521 C CA . GLY A 1 329 ? -8.483 -2.788 -14.931 1.00 83.25 329 GLY A CA 1
ATOM 2522 C C . GLY A 1 329 ? -9.342 -1.853 -14.071 1.00 83.25 329 GLY A C 1
ATOM 2523 O O . GLY A 1 329 ? -10.578 -1.888 -14.072 1.00 83.25 329 GLY A O 1
ATOM 2524 N N . THR A 1 330 ? -8.659 -0.976 -13.332 1.00 89.31 330 THR A N 1
ATOM 2525 C CA . THR A 1 330 ? -9.288 -0.083 -12.353 1.00 89.31 330 THR A CA 1
ATOM 2526 C C . THR A 1 330 ? -10.239 0.932 -12.978 1.00 89.31 330 THR A C 1
ATOM 2528 O O . THR A 1 330 ? -9.918 1.626 -13.941 1.00 89.31 330 THR A O 1
ATOM 2531 N N . GLN A 1 331 ? -11.411 1.098 -12.369 1.00 90.62 331 GLN A N 1
ATOM 2532 C CA . GLN A 1 331 ? -12.425 2.074 -12.745 1.00 90.62 331 GLN A CA 1
ATOM 2533 C C . GLN A 1 331 ? -12.730 3.026 -11.588 1.00 90.62 331 GLN A C 1
ATOM 2535 O O . GLN A 1 331 ? -12.727 2.674 -10.415 1.00 90.62 331 GLN A O 1
ATOM 2540 N N . MET A 1 332 ? -13.133 4.256 -11.916 1.00 92.88 332 MET A N 1
ATOM 2541 C CA . MET A 1 332 ? -13.493 5.259 -10.900 1.00 92.88 332 MET A CA 1
ATOM 2542 C C . MET A 1 332 ? -14.653 4.847 -9.985 1.00 92.88 332 MET A C 1
ATOM 2544 O O . MET A 1 332 ? -14.794 5.411 -8.903 1.00 92.88 332 MET A O 1
ATOM 2548 N N . LYS A 1 333 ? -15.512 3.922 -10.431 1.00 92.75 333 LYS A N 1
ATOM 2549 C CA . LYS A 1 333 ? -16.615 3.380 -9.623 1.00 92.75 333 LYS A CA 1
ATOM 2550 C C . LYS A 1 333 ? -16.103 2.456 -8.509 1.00 92.75 333 LYS A C 1
ATOM 2552 O O . LYS A 1 333 ? -16.800 2.276 -7.519 1.00 92.75 333 LYS A O 1
ATOM 2557 N N . ASP A 1 334 ? -14.904 1.896 -8.664 1.00 92.56 334 ASP A N 1
ATOM 2558 C CA . ASP A 1 334 ? -14.324 0.940 -7.718 1.00 92.56 334 ASP A CA 1
ATOM 2559 C C . ASP A 1 334 ? -13.849 1.660 -6.449 1.00 92.56 334 ASP A C 1
ATOM 2561 O O . ASP A 1 334 ? -13.725 1.052 -5.393 1.00 92.56 334 ASP A O 1
ATOM 2565 N N . PHE A 1 335 ? -13.675 2.986 -6.517 1.00 94.69 335 PHE A N 1
ATOM 2566 C CA . PHE A 1 335 ? -13.425 3.848 -5.361 1.00 94.69 335 PHE A CA 1
ATOM 2567 C C . PHE A 1 335 ? -14.704 4.299 -4.642 1.00 94.69 335 PHE A C 1
ATOM 2569 O O . PHE A 1 335 ? -14.613 4.971 -3.615 1.00 94.69 335 PHE A O 1
ATOM 2576 N N . ASP A 1 336 ? -15.893 4.000 -5.173 1.00 93.25 336 ASP A N 1
ATOM 2577 C CA . ASP A 1 336 ? -17.143 4.450 -4.568 1.00 93.25 336 ASP A CA 1
ATOM 2578 C C . ASP A 1 336 ? -17.525 3.585 -3.361 1.00 93.25 336 ASP A C 1
ATOM 2580 O O . ASP A 1 336 ? -17.404 2.360 -3.351 1.00 93.25 336 ASP A O 1
ATOM 2584 N N . LEU A 1 337 ? -18.091 4.229 -2.339 1.00 91.19 337 LEU A N 1
ATOM 2585 C CA . LEU A 1 337 ? -18.734 3.503 -1.253 1.00 91.19 337 LEU A CA 1
ATOM 2586 C C . LEU A 1 337 ? -20.007 2.815 -1.751 1.00 91.19 337 LEU A C 1
ATOM 2588 O O . LEU A 1 337 ? -20.941 3.458 -2.231 1.00 91.19 337 LEU A O 1
ATOM 2592 N N . ASN A 1 338 ? -20.083 1.505 -1.539 1.00 87.81 338 ASN A N 1
ATOM 2593 C CA . ASN A 1 338 ? -21.270 0.700 -1.826 1.00 87.81 338 ASN A CA 1
ATOM 2594 C C . ASN A 1 338 ? -22.322 0.732 -0.697 1.00 87.81 338 ASN A C 1
ATOM 2596 O O . ASN A 1 338 ? -23.397 0.146 -0.838 1.00 87.81 338 ASN A O 1
ATOM 2600 N N . VAL A 1 339 ? -22.040 1.433 0.408 1.00 91.38 339 VAL A N 1
ATOM 2601 C CA . VAL A 1 339 ? -22.934 1.601 1.562 1.00 91.38 339 VAL A CA 1
ATOM 2602 C C . VAL A 1 339 ? -22.993 3.061 2.043 1.00 91.38 339 VAL A C 1
ATOM 2604 O O . VAL A 1 339 ? -22.024 3.805 1.886 1.00 91.38 339 VAL A O 1
ATOM 2607 N N . PRO A 1 340 ? -24.100 3.500 2.669 1.00 91.75 340 PRO A N 1
ATOM 2608 C CA . PRO A 1 340 ? -24.195 4.834 3.262 1.00 91.75 340 PRO A CA 1
ATOM 2609 C C . PRO A 1 340 ? -23.191 5.089 4.400 1.00 91.75 340 PRO A C 1
ATOM 2611 O O . PRO A 1 340 ? -22.867 4.196 5.180 1.00 91.75 340 PRO A O 1
ATOM 2614 N N . LEU A 1 341 ? -22.779 6.349 4.569 1.00 90.31 341 LEU A N 1
ATOM 2615 C CA . LEU A 1 341 ? -22.008 6.827 5.726 1.00 90.31 341 LEU A CA 1
ATOM 2616 C C . LEU A 1 341 ? -22.923 7.027 6.950 1.00 90.31 341 LEU A C 1
ATOM 2618 O O . LEU A 1 341 ? -23.289 8.150 7.300 1.00 90.31 341 LEU A O 1
ATOM 2622 N N . SER A 1 342 ? -23.327 5.935 7.600 1.00 90.81 342 SER A N 1
ATOM 2623 C CA . SER A 1 342 ? -24.116 5.982 8.838 1.00 90.81 342 SER A CA 1
ATOM 2624 C C . SER A 1 342 ? -23.810 4.813 9.779 1.00 90.81 342 SER A C 1
ATOM 2626 O O . SER A 1 342 ? -23.384 3.750 9.343 1.00 90.81 342 SER A O 1
ATOM 2628 N N . LYS A 1 343 ? -24.110 4.974 11.076 1.00 90.88 343 LYS A N 1
ATOM 2629 C CA . LYS A 1 343 ? -23.896 3.949 12.121 1.00 90.88 343 LYS A CA 1
ATOM 2630 C C . LYS A 1 343 ? -24.552 2.586 11.854 1.00 90.88 343 LYS A C 1
ATOM 2632 O O . LYS A 1 343 ? -24.229 1.628 12.534 1.00 90.88 343 LYS A O 1
ATOM 2637 N N . GLU A 1 344 ? -25.507 2.506 10.930 1.00 92.56 344 GLU A N 1
ATOM 2638 C CA . GLU A 1 344 ? -26.142 1.239 10.543 1.00 92.56 344 GLU A CA 1
ATOM 2639 C C . GLU A 1 344 ? -25.228 0.376 9.659 1.00 92.56 344 GLU A C 1
ATOM 2641 O O . GLU A 1 344 ? -25.358 -0.842 9.651 1.00 92.56 344 GLU A O 1
ATOM 2646 N N . TYR A 1 345 ? -24.296 0.998 8.933 1.00 94.88 345 TYR A N 1
ATOM 2647 C CA . TYR A 1 345 ? -23.439 0.336 7.946 1.00 94.88 345 TYR A CA 1
ATOM 2648 C C . TYR A 1 345 ? -21.968 0.317 8.348 1.00 94.88 345 TYR A C 1
ATOM 2650 O O . TYR A 1 345 ? -21.138 -0.115 7.550 1.00 94.88 345 TYR A O 1
ATOM 2658 N N . TRP A 1 346 ? -21.618 0.755 9.556 1.00 95.19 346 TRP A N 1
ATOM 2659 C CA . TRP A 1 346 ? -20.230 0.860 10.003 1.00 95.19 346 TRP A CA 1
ATOM 2660 C C . TRP A 1 346 ? -20.111 0.553 11.492 1.00 95.19 346 TRP A C 1
ATOM 2662 O O . TRP A 1 346 ? -20.682 1.266 12.321 1.00 95.19 346 TRP A O 1
ATOM 2672 N N . GLU A 1 347 ? -19.323 -0.469 11.812 1.00 95.88 347 GLU A N 1
ATOM 2673 C CA . GLU A 1 347 ? -18.867 -0.755 13.169 1.00 95.88 347 GLU A CA 1
ATOM 2674 C C . GLU A 1 347 ? -17.786 0.243 13.612 1.00 95.88 347 GLU A C 1
ATOM 2676 O O . GLU A 1 347 ? -17.364 1.143 12.876 1.00 95.88 347 GLU A O 1
ATOM 2681 N N . GLY A 1 348 ? -17.302 0.072 14.840 1.00 95.44 348 GLY A N 1
ATOM 2682 C CA . GLY A 1 348 ? -16.241 0.891 15.406 1.00 95.44 348 GLY A CA 1
ATOM 2683 C C . GLY A 1 348 ? -16.781 2.123 16.130 1.00 95.44 348 GLY A C 1
ATOM 2684 O O . GLY A 1 348 ? -17.766 2.053 16.866 1.00 95.44 348 GLY A O 1
ATOM 2685 N N . ASN A 1 349 ? -16.122 3.272 15.969 1.00 94.75 349 ASN A N 1
ATOM 2686 C CA . ASN A 1 349 ? -16.504 4.516 16.651 1.00 94.75 349 ASN A CA 1
ATOM 2687 C C . ASN A 1 349 ? -17.151 5.547 15.716 1.00 94.75 349 ASN A C 1
ATOM 2689 O O . ASN A 1 349 ? -16.900 6.747 15.846 1.00 94.75 349 ASN A O 1
ATOM 2693 N N . PHE A 1 350 ? -18.001 5.082 14.795 1.00 92.81 350 PHE A N 1
ATOM 2694 C CA . PHE A 1 350 ? -18.676 5.940 13.820 1.00 92.81 350 PHE A CA 1
ATOM 2695 C C . PHE A 1 350 ? -19.426 7.110 14.505 1.00 92.81 350 PHE A C 1
ATOM 2697 O O . PHE A 1 350 ? -20.157 6.894 15.482 1.00 92.81 350 PHE A O 1
ATOM 2704 N N . PRO A 1 351 ? -19.271 8.366 14.044 1.00 88.44 351 PRO A N 1
ATOM 2705 C CA . PRO A 1 351 ? -19.887 9.534 14.680 1.00 88.44 351 PRO A CA 1
ATOM 2706 C C . PRO A 1 351 ? -21.407 9.614 14.452 1.00 88.44 351 PRO A C 1
ATOM 2708 O O . PRO A 1 351 ? -21.975 8.966 13.583 1.00 88.44 351 PRO A O 1
ATOM 2711 N N . GLU A 1 352 ? -22.125 10.411 15.251 1.00 81.31 352 GLU A N 1
ATOM 2712 C CA . GLU A 1 352 ? -23.589 10.567 15.095 1.00 81.31 352 GLU A CA 1
ATOM 2713 C C . GLU A 1 352 ? -24.005 11.315 13.823 1.00 81.31 352 GLU A C 1
ATOM 2715 O O . GLU A 1 352 ? -25.100 11.089 13.312 1.00 81.31 352 GLU A O 1
ATOM 2720 N N . ALA A 1 353 ? -23.141 12.194 13.318 1.00 73.25 353 ALA A N 1
ATOM 2721 C CA . ALA A 1 353 ? -23.337 12.913 12.071 1.00 73.25 353 ALA A CA 1
ATOM 2722 C C . ALA A 1 353 ? -22.034 12.884 11.271 1.00 73.25 353 ALA A C 1
ATOM 2724 O O . ALA A 1 353 ? -20.973 13.212 11.805 1.00 73.25 353 ALA A O 1
ATOM 2725 N N . TYR A 1 354 ? -22.136 12.508 9.999 1.00 76.94 354 TYR A N 1
ATOM 2726 C CA . TYR A 1 354 ? -21.021 12.457 9.062 1.00 76.94 354 TYR A CA 1
ATOM 2727 C C . TYR A 1 354 ? -21.507 12.970 7.712 1.00 76.94 354 TYR A C 1
ATOM 2729 O O . TYR A 1 354 ? -22.431 12.401 7.134 1.00 76.94 354 TYR A O 1
ATOM 2737 N N . ALA A 1 355 ? -20.982 14.115 7.274 1.00 68.19 355 ALA A N 1
ATOM 2738 C CA . ALA A 1 355 ? -21.470 14.776 6.063 1.00 68.19 355 ALA A CA 1
ATOM 2739 C C . ALA A 1 355 ? -20.809 14.210 4.799 1.00 68.19 355 ALA A C 1
ATOM 2741 O O . ALA A 1 355 ? -21.483 14.026 3.789 1.00 68.19 355 ALA A O 1
ATOM 2742 N N . ASP A 1 356 ? -19.511 13.925 4.882 1.00 73.62 356 ASP A N 1
ATOM 2743 C CA . ASP A 1 356 ? -18.687 13.300 3.851 1.00 73.62 356 ASP A CA 1
ATOM 2744 C C . ASP A 1 356 ? -17.468 12.627 4.506 1.00 73.62 356 ASP A C 1
ATOM 2746 O O . ASP A 1 356 ? -17.256 12.765 5.714 1.00 73.62 356 ASP A O 1
ATOM 2750 N N . LEU A 1 357 ? -16.687 11.886 3.714 1.00 74.69 357 LEU A N 1
ATOM 2751 C CA . LEU A 1 357 ? -15.562 11.077 4.188 1.00 74.69 357 LEU A CA 1
ATOM 2752 C C . LEU A 1 357 ? -14.528 11.901 4.982 1.00 74.69 357 LEU A C 1
ATOM 2754 O O . LEU A 1 357 ? -14.005 11.432 5.987 1.00 74.69 357 LEU A O 1
ATOM 2758 N N . CYS A 1 358 ? -14.266 13.144 4.570 1.00 75.81 358 CYS A N 1
ATOM 2759 C CA . CYS A 1 358 ? -13.214 13.999 5.130 1.00 75.81 358 CYS A CA 1
ATOM 2760 C C . CYS A 1 358 ? -13.773 15.174 5.954 1.00 75.81 358 CYS A C 1
ATOM 2762 O O . CYS A 1 358 ? -13.080 16.173 6.170 1.00 75.81 358 CYS A O 1
ATOM 2764 N N . SER A 1 359 ? -15.028 15.101 6.420 1.00 63.28 359 SER A N 1
ATOM 2765 C CA . SER A 1 359 ? -15.776 16.285 6.880 1.00 63.28 359 SER A CA 1
ATOM 2766 C C . SER A 1 359 ? -15.187 16.983 8.110 1.00 63.28 359 SER A C 1
ATOM 2768 O O . SER A 1 359 ? -15.511 18.139 8.379 1.00 63.28 359 SER A O 1
ATOM 2770 N N . ASN A 1 360 ? -14.322 16.289 8.856 1.00 58.69 360 ASN A N 1
ATOM 2771 C CA . ASN A 1 360 ? -13.693 16.777 10.087 1.00 58.69 360 ASN A CA 1
ATOM 2772 C C . ASN A 1 360 ? -12.200 17.106 9.918 1.00 58.69 360 ASN A C 1
ATOM 2774 O O . ASN A 1 360 ? -11.552 17.517 10.881 1.00 58.69 360 ASN A O 1
ATOM 2778 N N . ASP A 1 361 ? -11.654 16.964 8.710 1.00 65.81 361 ASP A N 1
ATOM 2779 C CA . ASP A 1 361 ? -10.233 17.153 8.443 1.00 65.81 361 ASP A CA 1
ATOM 2780 C C . ASP A 1 361 ? -9.972 18.596 8.003 1.00 65.81 361 ASP A C 1
ATOM 2782 O O . ASP A 1 361 ? -10.279 19.020 6.885 1.00 65.81 361 ASP A O 1
ATOM 2786 N N . ALA A 1 362 ? -9.436 19.396 8.931 1.00 57.81 362 ALA A N 1
ATOM 2787 C CA . ALA A 1 362 ? -9.162 20.810 8.704 1.00 57.81 362 ALA A CA 1
ATOM 2788 C C . ALA A 1 362 ? -8.228 20.994 7.495 1.00 57.81 362 ALA A C 1
ATOM 2790 O O . ALA A 1 362 ? -7.051 20.650 7.539 1.00 57.81 362 ALA A O 1
ATOM 2791 N N . GLY A 1 363 ? -8.767 21.565 6.415 1.00 58.91 363 GLY A N 1
ATOM 2792 C CA . GLY A 1 363 ? -8.042 21.792 5.164 1.00 58.91 363 GLY A CA 1
ATOM 2793 C C . GLY A 1 363 ? -8.017 20.605 4.196 1.00 58.91 363 GLY A C 1
ATOM 2794 O O . GLY A 1 363 ? -7.433 20.765 3.130 1.00 58.91 363 GLY A O 1
ATOM 2795 N N . ARG A 1 364 ? -8.630 19.452 4.533 1.00 73.12 364 ARG A N 1
ATOM 2796 C CA . ARG A 1 364 ? -8.711 18.207 3.725 1.00 73.12 364 ARG A CA 1
ATOM 2797 C C . ARG A 1 364 ? -7.372 17.630 3.236 1.00 73.12 364 ARG A C 1
ATOM 2799 O O . ARG A 1 364 ? -7.348 16.602 2.571 1.00 73.12 364 ARG A O 1
ATOM 2806 N N . SER A 1 365 ? -6.265 18.287 3.569 1.00 84.19 365 SER A N 1
ATOM 2807 C CA . SER A 1 365 ? -4.921 17.903 3.169 1.00 84.19 365 SER A CA 1
ATOM 2808 C C . SER A 1 365 ? -4.432 16.793 4.086 1.00 84.19 365 SER A C 1
ATOM 2810 O O . SER A 1 365 ? -4.245 17.012 5.285 1.00 84.19 365 SER A O 1
ATOM 2812 N N . ILE A 1 366 ? -4.202 15.623 3.509 1.00 91.38 366 ILE A N 1
ATOM 2813 C CA . ILE A 1 366 ? -3.571 14.491 4.173 1.00 91.38 366 ILE A CA 1
ATOM 2814 C C . ILE A 1 366 ? -2.083 14.607 3.891 1.00 91.38 366 ILE A C 1
ATOM 2816 O O . ILE A 1 366 ? -1.610 14.412 2.775 1.00 91.38 366 ILE A O 1
ATOM 2820 N N . ASN A 1 367 ? -1.344 15.000 4.915 1.00 92.88 367 ASN A N 1
ATOM 2821 C CA . ASN A 1 367 ? 0.087 15.247 4.830 1.00 92.88 367 ASN A CA 1
ATOM 2822 C C . ASN A 1 367 ? 0.911 14.233 5.627 1.00 92.88 367 ASN A C 1
ATOM 2824 O O . ASN A 1 367 ? 2.139 14.325 5.649 1.00 92.88 367 ASN A O 1
ATOM 2828 N N . ARG A 1 368 ? 0.245 13.267 6.266 1.00 95.31 368 ARG A N 1
ATOM 2829 C CA . ARG A 1 368 ? 0.884 12.209 7.038 1.00 95.31 368 ARG A CA 1
ATOM 2830 C C . ARG A 1 368 ? 0.133 10.884 6.900 1.00 95.31 368 ARG A C 1
ATOM 2832 O O . ARG A 1 368 ? -1.048 10.817 7.244 1.00 95.31 368 ARG A O 1
ATOM 2839 N N . LEU A 1 369 ? 0.839 9.849 6.450 1.00 97.75 369 LEU A N 1
ATOM 2840 C CA . LEU A 1 369 ? 0.372 8.463 6.404 1.00 97.75 369 LEU A CA 1
ATOM 2841 C C . LEU A 1 369 ? 1.453 7.543 6.982 1.00 97.75 369 LEU A C 1
ATOM 2843 O O . LEU A 1 369 ? 2.431 7.211 6.320 1.00 97.75 369 LEU A O 1
ATOM 2847 N N . ASP A 1 370 ? 1.278 7.160 8.241 1.00 98.38 370 ASP A N 1
ATOM 2848 C CA . ASP A 1 370 ? 2.115 6.182 8.930 1.00 98.38 370 ASP A CA 1
ATOM 2849 C C . ASP A 1 370 ? 1.446 4.800 8.864 1.00 98.38 370 ASP A C 1
ATOM 2851 O O . ASP A 1 370 ? 0.602 4.479 9.703 1.00 98.38 370 ASP A O 1
ATOM 2855 N N . ALA A 1 371 ? 1.785 4.010 7.842 1.00 98.00 371 ALA A N 1
ATOM 2856 C CA . ALA A 1 371 ? 1.292 2.648 7.653 1.00 98.00 371 ALA A CA 1
ATOM 2857 C C . ALA A 1 371 ? 2.127 1.879 6.615 1.00 98.00 371 ALA A C 1
ATOM 2859 O O . ALA A 1 371 ? 2.631 2.447 5.648 1.00 98.00 371 ALA A O 1
ATOM 2860 N N . ILE A 1 372 ? 2.217 0.564 6.794 1.00 97.75 372 ILE A N 1
ATOM 2861 C CA . ILE A 1 372 ? 2.566 -0.378 5.730 1.00 97.75 372 ILE A CA 1
ATOM 2862 C C . ILE A 1 372 ? 1.298 -0.575 4.900 1.00 97.75 372 ILE A C 1
ATOM 2864 O O . ILE A 1 372 ? 0.303 -1.059 5.429 1.00 97.75 372 ILE A O 1
ATOM 2868 N N . CYS A 1 373 ? 1.316 -0.177 3.637 1.00 98.25 373 CYS A N 1
ATOM 2869 C CA . CYS A 1 373 ? 0.175 -0.200 2.735 1.00 98.25 373 CYS A CA 1
ATOM 2870 C C . CYS A 1 373 ? 0.373 -1.268 1.663 1.00 98.25 373 CYS A C 1
ATOM 2872 O O . CYS A 1 373 ? 1.416 -1.314 1.010 1.00 98.25 373 CYS A O 1
ATOM 2874 N N . TYR A 1 374 ? -0.652 -2.085 1.464 1.00 97.44 374 TYR A N 1
ATOM 2875 C CA . TYR A 1 374 ? -0.702 -3.097 0.423 1.00 97.44 374 TYR A CA 1
ATOM 2876 C C . TYR A 1 374 ? -2.106 -3.181 -0.165 1.00 97.44 374 TYR A C 1
ATOM 2878 O O . TYR A 1 374 ? -3.088 -3.133 0.580 1.00 97.44 374 TYR A O 1
ATOM 2886 N N . THR A 1 375 ? -2.201 -3.369 -1.475 1.00 95.50 375 THR A N 1
ATOM 2887 C CA . THR A 1 375 ? -3.479 -3.542 -2.165 1.00 95.50 375 THR A CA 1
ATOM 2888 C C . THR A 1 375 ? -3.297 -4.469 -3.370 1.00 95.50 375 THR A C 1
ATOM 2890 O O . THR A 1 375 ? -2.292 -4.319 -4.069 1.00 95.50 375 THR A O 1
ATOM 2893 N N . ASN A 1 376 ? -4.218 -5.412 -3.634 1.00 90.62 376 ASN A N 1
ATOM 2894 C CA . ASN A 1 376 ? -4.122 -6.231 -4.863 1.00 90.62 376 ASN A CA 1
ATOM 2895 C C . ASN A 1 376 ? -4.340 -5.376 -6.126 1.00 90.62 376 ASN A C 1
ATOM 2897 O O . ASN A 1 376 ? -3.947 -5.781 -7.214 1.00 90.62 376 ASN A O 1
ATOM 2901 N N . HIS A 1 377 ? -4.959 -4.198 -5.985 1.00 90.38 377 HIS A N 1
ATOM 2902 C CA . HIS A 1 377 ? -5.348 -3.354 -7.107 1.00 90.38 377 HIS A CA 1
ATOM 2903 C C . HIS A 1 377 ? -4.687 -1.964 -7.045 1.00 90.38 377 HIS A C 1
ATOM 2905 O O . HIS A 1 377 ? -3.462 -1.862 -7.166 1.00 90.38 377 HIS A O 1
ATOM 2911 N N . THR A 1 378 ? -5.449 -0.881 -6.842 1.00 93.50 378 THR A N 1
ATOM 2912 C CA . THR A 1 378 ? -4.926 0.490 -6.964 1.00 93.50 378 THR A CA 1
ATOM 2913 C C . THR A 1 378 ? -4.730 1.209 -5.631 1.00 93.50 378 THR A C 1
ATOM 2915 O O . THR A 1 378 ? -5.625 1.270 -4.785 1.00 93.50 378 THR A O 1
ATOM 2918 N N . PHE A 1 379 ? -3.575 1.865 -5.481 1.00 96.44 379 PHE A N 1
ATOM 2919 C CA . PHE A 1 379 ? -3.364 2.907 -4.474 1.00 96.44 379 PHE A CA 1
ATOM 2920 C C . PHE A 1 379 ? -3.637 4.294 -5.080 1.00 96.44 379 PHE A C 1
ATOM 2922 O O . PHE A 1 379 ? -2.842 4.802 -5.869 1.00 96.44 379 PHE A O 1
ATOM 2929 N N . ALA A 1 380 ? -4.744 4.939 -4.710 1.00 95.81 380 ALA A N 1
ATOM 2930 C CA . ALA A 1 380 ? -5.137 6.252 -5.227 1.00 95.81 380 ALA A CA 1
ATOM 2931 C C . ALA A 1 380 ? -4.966 7.350 -4.168 1.00 95.81 380 ALA A C 1
ATOM 2933 O O . ALA A 1 380 ? -5.497 7.251 -3.062 1.00 95.81 380 ALA A O 1
ATOM 2934 N N . MET A 1 381 ? -4.275 8.440 -4.508 1.00 94.12 381 MET A N 1
ATOM 2935 C CA . MET A 1 381 ? -4.077 9.583 -3.615 1.00 94.12 381 MET A CA 1
ATOM 2936 C C . MET A 1 381 ? -4.073 10.893 -4.395 1.00 94.12 381 MET A C 1
ATOM 2938 O O . MET A 1 381 ? -3.329 11.036 -5.354 1.00 94.12 381 MET A O 1
ATOM 2942 N N . HIS A 1 382 ? -4.809 11.899 -3.922 1.00 91.75 382 HIS A N 1
ATOM 2943 C CA . HIS A 1 382 ? -4.737 13.261 -4.462 1.00 91.75 382 HIS A CA 1
ATOM 2944 C C . HIS A 1 382 ? -4.441 14.259 -3.349 1.00 91.75 382 HIS A C 1
ATOM 2946 O O . HIS A 1 382 ? -5.223 14.381 -2.407 1.00 91.75 382 HIS A O 1
ATOM 2952 N N . GLN A 1 383 ? -3.300 14.944 -3.426 1.00 88.81 383 GLN A N 1
ATOM 2953 C CA . GLN A 1 383 ? -2.854 15.910 -2.422 1.00 88.81 383 GLN A CA 1
ATOM 2954 C C . GLN A 1 383 ? -2.209 17.134 -3.087 1.00 88.81 383 GLN A C 1
ATOM 2956 O O . GLN A 1 383 ? -1.067 17.089 -3.545 1.00 88.81 383 GLN A O 1
ATOM 2961 N N . VAL A 1 384 ? -2.940 18.252 -3.115 1.00 85.88 384 VAL A N 1
ATOM 2962 C CA . VAL A 1 384 ? -2.550 19.481 -3.827 1.00 85.88 384 VAL A CA 1
ATOM 2963 C C . VAL A 1 384 ? -2.499 20.679 -2.877 1.00 85.88 384 VAL A C 1
ATOM 2965 O O . VAL A 1 384 ? -3.462 20.996 -2.181 1.00 85.88 384 VAL A O 1
ATOM 2968 N N . GLY A 1 385 ? -1.372 21.389 -2.870 1.00 85.69 385 GLY A N 1
ATOM 2969 C CA . GLY A 1 385 ? -1.179 22.634 -2.135 1.00 85.69 385 GLY A CA 1
ATOM 2970 C C . GLY A 1 385 ? 0.258 23.151 -2.219 1.00 85.69 385 GLY A C 1
ATOM 2971 O O . GLY A 1 385 ? 1.211 22.443 -1.916 1.00 85.69 385 GLY A O 1
ATOM 2972 N N . THR A 1 386 ? 0.448 24.434 -2.537 1.00 84.00 386 THR A N 1
ATOM 2973 C CA . THR A 1 386 ? 1.784 25.017 -2.808 1.00 84.00 386 THR A CA 1
ATOM 2974 C C . THR A 1 386 ? 2.783 24.916 -1.650 1.00 84.00 386 THR A C 1
ATOM 2976 O O . THR A 1 386 ? 3.991 24.963 -1.862 1.00 84.00 386 THR A O 1
ATOM 2979 N N . GLU A 1 387 ? 2.290 24.813 -0.417 1.00 88.38 387 GLU A N 1
ATOM 2980 C CA . GLU A 1 387 ? 3.090 24.703 0.810 1.00 88.38 387 GLU A CA 1
ATOM 2981 C C . GLU A 1 387 ? 3.065 23.287 1.411 1.00 88.38 387 GLU A C 1
ATOM 2983 O O . GLU A 1 387 ? 3.689 23.048 2.446 1.00 88.38 387 GLU A O 1
ATOM 2988 N N . LEU A 1 388 ? 2.351 22.360 0.767 1.00 89.38 388 LEU A N 1
ATOM 2989 C CA . LEU A 1 388 ? 2.121 21.008 1.251 1.00 89.38 388 LEU A CA 1
ATOM 2990 C C . LEU A 1 388 ? 3.433 20.218 1.294 1.00 89.38 388 LEU A C 1
ATOM 2992 O O . LEU A 1 388 ? 4.261 20.294 0.384 1.00 89.38 388 LEU A O 1
ATOM 2996 N N . MET A 1 389 ? 3.624 19.467 2.374 1.00 92.81 389 MET A N 1
ATOM 2997 C CA . MET A 1 389 ? 4.690 18.481 2.515 1.00 92.81 389 MET A CA 1
ATOM 2998 C C . MET A 1 389 ? 4.041 17.183 2.966 1.00 92.81 389 MET A C 1
ATOM 3000 O O . MET A 1 389 ? 3.480 17.174 4.055 1.00 92.81 389 MET A O 1
ATOM 3004 N N . VAL A 1 390 ? 4.097 16.136 2.149 1.00 93.94 390 VAL A N 1
ATOM 3005 C CA . VAL A 1 390 ? 3.489 14.835 2.461 1.00 93.94 390 VAL A CA 1
ATOM 3006 C C . VAL A 1 390 ? 4.572 13.887 2.959 1.00 93.94 390 VAL A C 1
ATOM 3008 O O . VAL A 1 390 ? 5.607 13.748 2.312 1.00 93.94 390 VAL A O 1
ATOM 3011 N N . ASP A 1 391 ? 4.332 13.248 4.100 1.00 95.56 391 ASP A N 1
ATOM 3012 C CA . ASP A 1 391 ? 5.193 12.220 4.681 1.00 95.56 391 ASP A CA 1
ATOM 3013 C C . ASP A 1 391 ? 4.437 10.884 4.747 1.00 95.56 391 ASP A C 1
ATOM 3015 O O . ASP A 1 391 ? 3.450 10.763 5.473 1.00 95.56 391 ASP A O 1
ATOM 3019 N N . ILE A 1 392 ? 4.925 9.882 4.018 1.00 96.69 392 ILE A N 1
ATOM 3020 C CA . ILE A 1 392 ? 4.458 8.493 4.050 1.00 96.69 392 ILE A CA 1
ATOM 3021 C C . ILE A 1 392 ? 5.568 7.646 4.683 1.00 96.69 392 ILE A C 1
ATOM 3023 O O . ILE A 1 392 ? 6.712 7.684 4.227 1.00 96.69 392 ILE A O 1
ATOM 3027 N N . ASN A 1 393 ? 5.265 6.909 5.752 1.00 97.31 393 ASN A N 1
ATOM 3028 C CA . ASN A 1 393 ? 6.232 6.036 6.426 1.00 97.31 393 ASN A CA 1
ATOM 3029 C C . ASN A 1 393 ? 5.688 4.613 6.507 1.00 97.31 393 ASN A C 1
ATOM 3031 O O . ASN A 1 393 ? 4.572 4.417 6.984 1.00 97.31 393 ASN A O 1
ATOM 3035 N N . GLY A 1 394 ? 6.496 3.636 6.101 1.00 96.25 394 GLY A N 1
ATOM 3036 C CA . GLY A 1 394 ? 6.079 2.242 5.980 1.00 96.25 394 GLY A CA 1
ATOM 3037 C C . GLY A 1 394 ? 6.623 1.620 4.703 1.00 96.25 394 GLY A C 1
ATOM 3038 O O . GLY A 1 394 ? 7.809 1.737 4.413 1.00 96.25 394 GLY A O 1
ATOM 3039 N N . ALA A 1 395 ? 5.745 0.979 3.948 1.00 95.88 395 ALA A N 1
ATOM 3040 C CA . ALA A 1 395 ? 5.970 0.573 2.567 1.00 95.88 395 ALA A CA 1
ATOM 3041 C C . ALA A 1 395 ? 4.670 0.812 1.799 1.00 95.88 395 ALA A C 1
ATOM 3043 O O . ALA A 1 395 ? 3.597 0.748 2.396 1.00 95.88 395 ALA A O 1
ATOM 3044 N N . LEU A 1 396 ? 4.762 1.106 0.510 1.00 96.56 396 LEU A N 1
ATOM 3045 C CA . LEU A 1 396 ? 3.625 1.209 -0.392 1.00 96.56 396 LEU A CA 1
ATOM 3046 C C . LEU A 1 396 ? 3.792 0.139 -1.458 1.00 96.56 396 LEU A C 1
ATOM 3048 O O . LEU A 1 396 ? 4.715 0.212 -2.262 1.00 96.56 396 LEU A O 1
ATOM 3052 N N . VAL A 1 397 ? 2.909 -0.849 -1.438 1.00 96.44 397 VAL A N 1
ATOM 3053 C CA . VAL A 1 397 ? 2.898 -1.956 -2.389 1.00 96.44 397 VAL A CA 1
ATOM 3054 C C . VAL A 1 397 ? 1.532 -1.972 -3.063 1.00 96.44 397 VAL A C 1
ATOM 3056 O O . VAL A 1 397 ? 0.506 -2.058 -2.390 1.00 96.44 397 VAL A O 1
ATOM 3059 N N . ALA A 1 398 ? 1.498 -1.849 -4.381 1.00 94.56 398 ALA A N 1
ATOM 3060 C CA . ALA A 1 398 ? 0.251 -1.872 -5.133 1.00 94.56 398 ALA A CA 1
ATOM 3061 C C . ALA A 1 398 ? 0.469 -2.482 -6.513 1.00 94.56 398 ALA A C 1
ATOM 3063 O O . ALA A 1 398 ? 1.592 -2.507 -7.013 1.00 94.56 398 ALA A O 1
ATOM 3064 N N . ARG A 1 399 ? -0.605 -2.949 -7.145 1.00 88.19 399 ARG A N 1
ATOM 3065 C CA . ARG A 1 399 ? -0.539 -3.360 -8.547 1.00 88.19 399 ARG A CA 1
ATOM 3066 C C . ARG A 1 399 ? -0.426 -2.136 -9.451 1.00 88.19 399 ARG A C 1
ATOM 3068 O O . ARG A 1 399 ? 0.503 -2.031 -10.249 1.00 88.19 399 ARG A O 1
ATOM 3075 N N . ASN A 1 400 ? -1.304 -1.164 -9.208 1.00 88.94 400 ASN A N 1
ATOM 3076 C CA . ASN A 1 400 ? -1.301 0.153 -9.835 1.00 88.94 400 ASN A CA 1
ATOM 3077 C C . ASN A 1 400 ? -1.254 1.270 -8.795 1.00 88.94 400 ASN A C 1
ATOM 3079 O O . ASN A 1 400 ? -1.671 1.111 -7.644 1.00 88.94 400 ASN A O 1
ATOM 3083 N N . GLU A 1 401 ? -0.872 2.463 -9.240 1.00 91.62 401 GLU A N 1
ATOM 3084 C CA . GLU A 1 401 ? -1.108 3.674 -8.467 1.00 91.62 401 GLU A CA 1
ATOM 3085 C C . GLU A 1 401 ? -1.872 4.738 -9.260 1.00 91.62 401 GLU A C 1
ATOM 3087 O O . GLU A 1 401 ? -1.833 4.814 -10.487 1.00 91.62 401 GLU A O 1
ATOM 3092 N N . ALA A 1 402 ? -2.496 5.644 -8.517 1.00 91.94 402 ALA A N 1
ATOM 3093 C CA . ALA A 1 402 ? -2.923 6.945 -8.993 1.00 91.94 402 ALA A CA 1
ATOM 3094 C C . ALA A 1 402 ? -2.563 8.005 -7.952 1.00 91.94 402 ALA A C 1
ATOM 3096 O O . ALA A 1 402 ? -3.432 8.539 -7.261 1.00 91.94 402 ALA A O 1
ATOM 3097 N N . ILE A 1 403 ? -1.265 8.277 -7.798 1.00 91.19 403 ILE A N 1
ATOM 3098 C CA . ILE A 1 403 ? -0.774 9.292 -6.867 1.00 91.19 403 ILE A CA 1
ATOM 3099 C C . ILE A 1 403 ? -0.578 10.620 -7.597 1.00 91.19 403 ILE A C 1
ATOM 3101 O O . ILE A 1 403 ? 0.351 10.821 -8.374 1.00 91.19 403 ILE A O 1
ATOM 3105 N N . ILE A 1 404 ? -1.445 11.575 -7.283 1.00 89.94 404 ILE A N 1
ATOM 3106 C CA . ILE A 1 404 ? -1.390 12.945 -7.772 1.00 89.94 404 ILE A CA 1
ATOM 3107 C C . ILE A 1 404 ? -1.001 13.845 -6.614 1.00 89.94 404 ILE A C 1
ATOM 3109 O O . ILE A 1 404 ? -1.747 14.049 -5.655 1.00 89.94 404 ILE A O 1
ATOM 3113 N N . TYR A 1 405 ? 0.199 14.396 -6.716 1.00 88.31 405 TYR A N 1
ATOM 3114 C CA . TYR A 1 405 ? 0.764 15.248 -5.692 1.00 88.31 405 TYR A CA 1
ATOM 3115 C C . TYR A 1 405 ? 1.299 16.548 -6.291 1.00 88.31 405 TYR A C 1
ATOM 3117 O O . TYR A 1 405 ? 2.149 16.544 -7.182 1.00 88.31 405 TYR A O 1
ATOM 3125 N N . GLU A 1 406 ? 0.862 17.674 -5.732 1.00 86.75 406 GLU A N 1
ATOM 3126 C CA . GLU A 1 406 ? 1.426 18.985 -6.032 1.00 86.75 406 GLU A CA 1
ATOM 3127 C C . GLU A 1 406 ? 1.738 19.722 -4.729 1.00 86.75 406 GLU A C 1
ATOM 3129 O O . GLU A 1 406 ? 0.849 20.164 -4.006 1.00 86.75 406 GLU A O 1
ATOM 3134 N N . GLY A 1 407 ? 3.023 19.902 -4.437 1.00 87.62 407 GLY A N 1
ATOM 3135 C CA . GLY A 1 407 ? 3.463 20.686 -3.287 1.00 87.62 407 GLY A CA 1
ATOM 3136 C C . GLY A 1 407 ? 4.977 20.847 -3.212 1.00 87.62 407 GLY A C 1
ATOM 3137 O O . GLY A 1 407 ? 5.688 20.716 -4.213 1.00 87.62 407 GLY A O 1
ATOM 3138 N N . LYS A 1 408 ? 5.494 21.116 -2.006 1.00 90.62 408 LYS A N 1
ATOM 3139 C CA . LYS A 1 408 ? 6.929 21.331 -1.747 1.00 90.62 408 LYS A CA 1
ATOM 3140 C C . LYS A 1 408 ? 7.766 20.060 -1.754 1.00 90.62 408 LYS A C 1
ATOM 3142 O O . LYS A 1 408 ? 8.881 20.093 -2.267 1.00 90.62 408 LYS A O 1
ATOM 3147 N N . ARG A 1 409 ? 7.279 18.984 -1.130 1.00 91.50 409 ARG A N 1
ATOM 3148 C CA . ARG A 1 409 ? 7.884 17.643 -1.185 1.00 91.50 409 ARG A CA 1
ATOM 3149 C C . ARG A 1 409 ? 6.890 16.528 -0.842 1.00 91.50 409 ARG A C 1
ATOM 3151 O O . ARG A 1 409 ? 6.082 16.701 0.067 1.00 91.50 409 ARG A O 1
ATOM 3158 N N . LEU A 1 410 ? 7.030 15.388 -1.504 1.00 92.81 410 LEU A N 1
ATOM 3159 C CA . LEU A 1 410 ? 6.501 14.112 -1.027 1.00 92.81 410 LEU A CA 1
ATOM 3160 C C . LEU A 1 410 ? 7.687 13.280 -0.544 1.00 92.81 410 LEU A C 1
ATOM 3162 O O . LEU A 1 410 ? 8.726 13.239 -1.206 1.00 92.81 410 LEU A O 1
ATOM 3166 N N . THR A 1 411 ? 7.578 12.688 0.640 1.00 94.44 411 THR A N 1
ATOM 3167 C CA . THR A 1 411 ? 8.613 11.825 1.203 1.00 94.44 411 THR A CA 1
ATOM 3168 C C . THR A 1 411 ? 8.047 10.470 1.562 1.00 94.44 411 THR A C 1
ATOM 3170 O O . THR A 1 411 ? 7.123 10.400 2.364 1.00 94.44 411 THR A O 1
ATOM 3173 N N . ILE A 1 412 ? 8.642 9.422 1.001 1.00 95.38 412 ILE A N 1
ATOM 3174 C CA . ILE A 1 412 ? 8.384 8.029 1.362 1.00 95.38 412 ILE A CA 1
ATOM 3175 C C . ILE A 1 412 ? 9.599 7.538 2.146 1.00 95.38 412 ILE A C 1
ATOM 3177 O O . ILE A 1 412 ? 10.744 7.814 1.780 1.00 95.38 412 ILE A O 1
ATOM 3181 N N . THR A 1 413 ? 9.364 6.921 3.300 1.00 96.88 413 THR A N 1
ATOM 3182 C CA . THR A 1 413 ? 10.429 6.388 4.153 1.00 96.88 413 THR A CA 1
ATOM 3183 C C . THR A 1 413 ? 10.122 4.959 4.544 1.00 96.88 413 THR A C 1
ATOM 3185 O O . THR A 1 413 ? 9.082 4.695 5.149 1.00 96.88 413 THR A O 1
ATOM 3188 N N . HIS A 1 414 ? 11.062 4.061 4.243 1.00 96.94 414 HIS A N 1
ATOM 3189 C CA . HIS A 1 414 ? 10.909 2.640 4.521 1.00 96.94 414 HIS A CA 1
ATOM 3190 C C . HIS A 1 414 ? 10.830 2.357 6.022 1.00 96.94 414 HIS A C 1
ATOM 3192 O O . HIS A 1 414 ? 11.658 2.842 6.800 1.00 96.94 414 HIS A O 1
ATOM 3198 N N . ASP A 1 415 ? 9.900 1.504 6.438 1.00 96.25 415 ASP A N 1
ATOM 3199 C CA . ASP A 1 415 ? 9.988 0.858 7.743 1.00 96.25 415 ASP A CA 1
ATOM 3200 C C . ASP A 1 415 ? 10.946 -0.335 7.668 1.00 96.25 415 ASP A C 1
ATOM 3202 O O . ASP A 1 415 ? 10.559 -1.450 7.326 1.00 96.25 415 ASP A O 1
ATOM 3206 N N . LEU A 1 416 ? 12.213 -0.114 8.037 1.00 95.69 416 LEU A N 1
ATOM 3207 C CA . LEU A 1 416 ? 13.253 -1.149 7.943 1.00 95.69 416 LEU A CA 1
ATOM 3208 C C . LEU A 1 416 ? 12.970 -2.386 8.806 1.00 95.69 416 LEU A C 1
ATOM 3210 O O . LEU A 1 416 ? 13.675 -3.383 8.660 1.00 95.69 416 LEU A O 1
ATOM 3214 N N . ARG A 1 417 ? 11.983 -2.349 9.716 1.00 94.81 417 ARG A N 1
ATOM 3215 C CA . ARG A 1 417 ? 11.562 -3.549 10.452 1.00 94.81 417 ARG A CA 1
ATOM 3216 C C . ARG A 1 417 ? 11.030 -4.632 9.501 1.00 94.81 417 ARG A C 1
ATOM 3218 O O . ARG A 1 417 ? 11.166 -5.804 9.827 1.00 94.81 417 ARG A O 1
ATOM 3225 N N . LEU A 1 418 ? 10.516 -4.250 8.326 1.00 93.94 418 LEU A N 1
ATOM 3226 C CA . LEU A 1 418 ? 10.062 -5.160 7.265 1.00 93.94 418 LEU A CA 1
ATOM 3227 C C . LEU A 1 418 ? 11.177 -6.066 6.725 1.00 93.94 418 LEU A C 1
ATOM 3229 O O . LEU A 1 418 ? 10.908 -7.201 6.355 1.00 93.94 418 LEU A O 1
ATOM 3233 N N . LEU A 1 419 ? 12.441 -5.627 6.780 1.00 92.25 419 LEU A N 1
ATOM 3234 C CA . LEU A 1 419 ? 13.591 -6.446 6.369 1.00 92.25 419 LEU A CA 1
ATOM 3235 C C . LEU A 1 419 ? 13.815 -7.670 7.280 1.00 92.25 419 LEU A C 1
ATOM 3237 O O . LEU A 1 419 ? 14.639 -8.530 6.979 1.00 92.25 419 LEU A O 1
ATOM 3241 N N . GLN A 1 420 ? 13.140 -7.714 8.430 1.00 90.12 420 GLN A N 1
ATOM 3242 C CA . GLN A 1 420 ? 13.137 -8.824 9.379 1.00 90.12 420 GLN A CA 1
ATOM 3243 C C . GLN A 1 420 ? 11.690 -9.180 9.745 1.00 90.12 420 GLN A C 1
ATOM 3245 O O . GLN A 1 420 ? 11.338 -9.217 10.928 1.00 90.12 420 GLN A O 1
ATOM 3250 N N . GLU A 1 421 ? 10.836 -9.360 8.734 1.00 83.81 421 GLU A N 1
ATOM 3251 C CA . GLU A 1 421 ? 9.394 -9.583 8.895 1.00 83.81 421 GLU A CA 1
ATOM 3252 C C . GLU A 1 421 ? 9.045 -10.697 9.891 1.00 83.81 421 GLU A C 1
ATOM 3254 O O . GLU A 1 421 ? 8.086 -10.563 10.645 1.00 83.81 421 GLU A O 1
ATOM 3259 N N . GLU A 1 422 ? 9.857 -11.750 10.000 1.00 82.50 422 GLU A N 1
ATOM 3260 C CA . GLU A 1 422 ? 9.616 -12.867 10.918 1.00 82.50 422 GLU A CA 1
ATOM 3261 C C . GLU A 1 422 ? 9.731 -12.458 12.396 1.00 82.50 422 GLU A C 1
ATOM 3263 O O . GLU A 1 422 ? 9.358 -13.217 13.295 1.00 82.50 422 GLU A O 1
ATOM 3268 N N . LEU A 1 423 ? 10.265 -11.262 12.658 1.00 82.50 423 LEU A N 1
ATOM 3269 C CA . LEU A 1 423 ? 10.384 -10.654 13.978 1.00 82.50 423 LEU A CA 1
ATOM 3270 C C . LEU A 1 423 ? 9.329 -9.567 14.228 1.00 82.50 423 LEU A C 1
ATOM 3272 O O . LEU A 1 423 ? 9.308 -9.003 15.329 1.00 82.50 423 LEU A O 1
ATOM 3276 N N . LEU A 1 424 ? 8.476 -9.254 13.246 1.00 85.00 424 LEU A N 1
ATOM 3277 C CA . LEU A 1 424 ? 7.391 -8.297 13.421 1.00 85.00 424 LEU A CA 1
ATOM 3278 C C . LEU A 1 424 ? 6.263 -8.919 14.253 1.00 85.00 424 LEU A C 1
ATOM 3280 O O . LEU A 1 424 ? 5.737 -9.978 13.910 1.00 85.00 424 LEU A O 1
ATOM 3284 N N . PRO A 1 425 ? 5.855 -8.274 15.356 1.00 78.88 425 PRO A N 1
ATOM 3285 C CA . PRO A 1 425 ? 4.695 -8.724 16.101 1.00 78.88 425 PRO A CA 1
ATOM 3286 C C . PRO A 1 425 ? 3.422 -8.372 15.327 1.00 78.88 425 PRO A C 1
ATOM 3288 O O . PRO A 1 425 ? 3.301 -7.267 14.797 1.00 78.88 425 PRO A O 1
ATOM 3291 N N . HIS A 1 426 ? 2.445 -9.281 15.337 1.00 83.25 426 HIS A N 1
ATOM 3292 C CA . HIS A 1 426 ? 1.058 -8.992 14.952 1.00 83.25 426 HIS A CA 1
ATOM 3293 C C . HIS A 1 426 ? 0.817 -8.599 13.490 1.00 83.25 426 HIS A C 1
ATOM 3295 O O . HIS A 1 426 ? -0.278 -8.142 13.161 1.00 83.25 426 HIS A O 1
ATOM 3301 N N . ILE A 1 427 ? 1.812 -8.779 12.623 1.00 83.56 427 ILE A N 1
ATOM 3302 C CA . ILE A 1 427 ? 1.696 -8.596 11.179 1.00 83.56 427 ILE A CA 1
ATOM 3303 C C . ILE A 1 427 ? 2.189 -9.862 10.496 1.00 83.56 427 ILE A C 1
ATOM 3305 O O . ILE A 1 427 ? 3.281 -10.345 10.783 1.00 83.56 427 ILE A O 1
ATOM 3309 N N . VAL A 1 428 ? 1.391 -10.369 9.561 1.00 85.62 428 VAL A N 1
ATOM 3310 C CA . VAL A 1 428 ? 1.821 -11.388 8.604 1.00 85.62 428 VAL A CA 1
ATOM 3311 C C . VAL A 1 428 ? 1.761 -10.763 7.226 1.00 85.62 428 VAL A C 1
ATOM 3313 O O . VAL A 1 428 ? 0.677 -10.540 6.685 1.00 85.62 428 VAL A O 1
ATOM 3316 N N . LEU A 1 429 ? 2.920 -10.439 6.663 1.00 88.69 429 LEU A N 1
ATOM 3317 C CA . LEU A 1 429 ? 2.951 -9.856 5.330 1.00 88.69 429 LEU A CA 1
ATOM 3318 C C . LEU A 1 429 ? 2.317 -10.827 4.316 1.00 88.69 429 LEU A C 1
ATOM 3320 O O . LEU A 1 429 ? 2.422 -12.050 4.481 1.00 88.69 429 LEU A O 1
ATOM 3324 N N . PRO A 1 430 ? 1.605 -10.301 3.305 1.00 87.75 430 PRO A N 1
ATOM 3325 C CA . PRO A 1 430 ? 1.155 -11.074 2.160 1.00 87.75 430 PRO A CA 1
ATOM 3326 C C . PRO A 1 430 ? 2.280 -11.947 1.597 1.00 87.75 430 PRO A C 1
ATOM 3328 O O . PRO A 1 430 ? 3.435 -11.524 1.499 1.00 87.75 430 PRO A O 1
ATOM 3331 N N . LYS A 1 431 ? 1.940 -13.193 1.274 1.00 82.25 431 LYS A N 1
ATOM 3332 C CA . LYS A 1 431 ? 2.915 -14.229 0.932 1.00 82.25 431 LYS A CA 1
ATOM 3333 C C . LYS A 1 431 ? 2.837 -14.608 -0.539 1.00 82.25 431 LYS A C 1
ATOM 3335 O O . LYS A 1 431 ? 1.771 -14.532 -1.142 1.00 82.25 431 LYS A O 1
ATOM 3340 N N . THR A 1 432 ? 3.947 -15.093 -1.081 1.00 76.50 432 THR A N 1
ATOM 3341 C CA . THR A 1 432 ? 4.045 -15.583 -2.461 1.00 76.50 432 THR A CA 1
ATOM 3342 C C . THR A 1 432 ? 4.431 -17.059 -2.496 1.00 76.50 432 THR A C 1
ATOM 3344 O O . THR A 1 432 ? 4.944 -17.643 -1.530 1.00 76.50 432 THR A O 1
ATOM 3347 N N . TRP A 1 433 ? 4.163 -17.701 -3.633 1.00 63.47 433 TRP A N 1
ATOM 3348 C CA . TRP A 1 433 ? 4.612 -19.064 -3.883 1.00 63.47 433 TRP A CA 1
ATOM 3349 C C . TRP A 1 433 ? 6.126 -19.101 -4.083 1.00 63.47 433 TRP A C 1
ATOM 3351 O O . TRP A 1 433 ? 6.664 -18.425 -4.956 1.00 63.47 433 TRP A O 1
ATOM 3361 N N . LYS A 1 434 ? 6.819 -19.978 -3.347 1.00 56.53 434 LYS A N 1
ATOM 3362 C CA . LYS A 1 434 ? 8.219 -20.289 -3.650 1.00 56.53 434 LYS A CA 1
ATOM 3363 C C . LYS A 1 434 ? 8.292 -20.965 -5.019 1.00 56.53 434 LYS A C 1
ATOM 3365 O O . LYS A 1 434 ? 7.577 -21.959 -5.225 1.00 56.53 434 LYS A O 1
ATOM 3370 N N . PRO A 1 435 ? 9.237 -20.568 -5.890 1.00 55.41 435 PRO A N 1
ATOM 3371 C CA . PRO A 1 435 ? 9.522 -21.311 -7.104 1.00 55.41 435 PRO A CA 1
ATOM 3372 C C . PRO A 1 435 ? 9.758 -22.799 -6.788 1.00 55.41 435 PRO A C 1
ATOM 3374 O O . PRO A 1 435 ? 10.463 -23.132 -5.822 1.00 55.41 435 PRO A O 1
ATOM 3377 N N . PRO A 1 436 ? 9.184 -23.734 -7.564 1.00 52.72 436 PRO A N 1
ATOM 3378 C CA . PRO A 1 436 ? 9.317 -25.156 -7.288 1.00 52.72 436 PRO A CA 1
ATOM 3379 C C . PRO A 1 436 ? 10.784 -25.597 -7.387 1.00 52.72 436 PRO A C 1
ATOM 3381 O O . PRO A 1 436 ? 11.363 -25.706 -8.462 1.00 52.72 436 PRO A O 1
ATOM 3384 N N . GLN A 1 437 ? 11.394 -25.922 -6.244 1.00 49.88 437 GLN A N 1
ATOM 3385 C CA . GLN A 1 437 ? 12.778 -26.405 -6.214 1.00 49.88 437 GLN A CA 1
ATOM 3386 C C . GLN A 1 437 ? 12.853 -27.928 -6.394 1.00 49.88 437 GLN A C 1
ATOM 3388 O O . GLN A 1 437 ? 12.197 -28.691 -5.667 1.00 49.88 437 GLN A O 1
ATOM 3393 N N . ILE A 1 438 ? 13.704 -28.389 -7.316 1.00 56.12 438 ILE A N 1
ATOM 3394 C CA . ILE A 1 438 ? 14.050 -29.810 -7.467 1.00 56.12 438 ILE A CA 1
ATOM 3395 C C . ILE A 1 438 ? 14.977 -30.205 -6.316 1.00 56.12 438 ILE A C 1
ATOM 3397 O O . ILE A 1 438 ? 16.120 -29.769 -6.240 1.00 56.12 438 ILE A O 1
ATOM 3401 N N . VAL A 1 439 ? 14.486 -31.053 -5.411 1.00 52.22 439 VAL A N 1
ATOM 3402 C CA . VAL A 1 439 ? 15.206 -31.382 -4.167 1.00 52.22 439 VAL A CA 1
ATOM 3403 C C . VAL A 1 439 ? 16.159 -32.574 -4.343 1.00 52.22 439 VAL A C 1
ATOM 3405 O O . VAL A 1 439 ? 17.089 -32.727 -3.559 1.00 52.22 439 VAL A O 1
ATOM 3408 N N . MET A 1 440 ? 15.959 -33.424 -5.361 1.00 51.22 440 MET A N 1
ATOM 3409 C CA . MET A 1 440 ? 16.837 -34.560 -5.684 1.00 51.22 440 MET A CA 1
ATOM 3410 C C . MET A 1 440 ? 16.408 -35.244 -6.993 1.00 51.22 440 MET A C 1
ATOM 3412 O O . MET A 1 440 ? 15.224 -35.517 -7.177 1.00 51.22 440 MET A O 1
ATOM 3416 N N . TRP A 1 441 ? 17.366 -35.647 -7.835 1.00 52.31 441 TRP A N 1
ATOM 3417 C CA . TRP A 1 441 ? 17.164 -36.733 -8.802 1.00 52.31 441 TRP A CA 1
ATOM 3418 C C . TRP A 1 441 ? 17.434 -38.075 -8.112 1.00 52.31 441 TRP A C 1
ATOM 3420 O O . TRP A 1 441 ? 18.537 -38.304 -7.616 1.00 52.31 441 TRP A O 1
ATOM 3430 N N . ARG A 1 442 ? 16.453 -38.984 -8.080 1.00 42.59 442 ARG A N 1
ATOM 3431 C CA . ARG A 1 442 ? 16.741 -40.405 -7.839 1.00 42.59 442 ARG A CA 1
ATOM 3432 C C . ARG A 1 442 ? 17.052 -41.045 -9.187 1.00 42.59 442 ARG A C 1
ATOM 3434 O O . ARG A 1 442 ? 16.155 -41.220 -10.003 1.00 42.59 442 ARG A O 1
ATOM 3441 N N . SER A 1 443 ? 18.319 -41.373 -9.428 1.00 56.09 443 SER A N 1
ATOM 3442 C CA . SER A 1 443 ? 18.679 -42.331 -10.474 1.00 56.09 443 SER A CA 1
ATOM 3443 C C . SER A 1 443 ? 18.208 -43.717 -10.028 1.00 56.09 443 SER A C 1
ATOM 3445 O O . SER A 1 443 ? 18.596 -44.155 -8.942 1.00 56.09 443 SER A O 1
ATOM 3447 N N . ASN A 1 444 ? 17.353 -44.354 -10.831 1.00 50.06 444 ASN A N 1
ATOM 3448 C CA . ASN A 1 444 ? 16.912 -45.737 -10.623 1.00 50.06 444 ASN A CA 1
ATOM 3449 C C . ASN A 1 444 ? 18.070 -46.733 -10.693 1.00 50.06 444 ASN A C 1
ATOM 3451 O O . ASN A 1 444 ? 18.966 -46.527 -11.545 1.00 50.06 444 ASN A O 1
#

Sequence (444 aa):
RIGIEGSDVFDYDYFLDNWGWHQGNRFIVNGNTRTNGQFDFGGCQAQMDGIPRFDKLPDGTLGEMIDEGGVYASWDITGAESLSGTTARERHLHEFNPPEPMPNIADLGEYELLAKAENSTIKIGGNIVCNTIVGDEVGESPNLYLEGTLAQPIEMNGTIVVRGNVIIKGYIKGQGAIYAGGNIYVSGNVQYVDPLKPIPFPRCKEAVVNWIKNNAACDLLGLFAVENIVVGDFNDPVWRADISQWVSDPRNMSEEDAGEDGMPNTRPGRDGILGTADDDVLENDDIWTVEYYTEMHAEHGLIPAGFQVGDAIPGTGEDLDGDGKYDPGTQMKDFDLNVPLSKEYWEGNFPEAYADLCSNDAGRSINRLDAICYTNHTFAMHQVGTELMVDINGALVARNEAIIYEGKRLTITHDLRLLQEELLPHIVLPKTWKPPQIVMWRSN

Radius of gyration: 21.51 Å; chains: 1; bounding box: 52×71×62 Å

Foldseek 3Di:
DWDWDFFCQQQFQEEAAAEAEADDEEEEEAEAYEYAAEYYDVLYLYEYAYFFAFDQDPQLAGHHTPARGAYAYLAYYYNLCNYHYPRNDPRNYHHNDHGGDDFAPLDCPVLLVFLVVQQWFWFWPNDTQDTQEAPPDDQTFLEAEEDHELNTGGETRFEHERAAEYFDDYEYEWEAEYEYNAEYEDLAFYYYNFDADDQDPPNDSVSLVVSLVVCQGGYAYAYAYLAEYAYFFLPDPVLVVQLQCVQPDQSQFQFLQCAQSLYRPQQCHNVNHHPDPRGGPSRPPPDNDFDFAAVVCVVVVVADPPDDGGQGQFCGRSNQSRPRDGDRADDSCSPDDPDDQAPSNYTGPRDHDDPGSNVPHVVRAHQHAEHAYHYSGEYEYAGADAAGHHEHEAHHYHNGYRHHDYYDYYYRHHPSNSSSVVSRPNDDRRMDMDDDDDPDDDDD

Secondary structure (DSSP, 8-state):
---EEE-GGGGSSEEESS-EE--SS-EEEES-EEESS-EE-TT---EEE---EEEEPTTS-EEEEEE---EEESS-EESGGG-BSTT-SGGGEETTPPPPPP---S--HHHHHHHHHHT-EEEETTEEEEESEES-STT--S-EEEEEBTTB-EEEEEEEEESS-EEEEEEEEEEEEEEESS-EEEEEEEEESSPPPPPPSS-SHHHHHHHHHHHTTS-EEEEEESS-EEES-TTSHHHHHHHHHHHT-GGG---S--TTTT-TT-TTTTTT-TTSSSPPSSTTSS-----B--HHHHHTT-SPTT--TTSB-TTSTT--S-SSS---S--TTTTS-SS-SSTTS-EES--S--SSTTTTSTTS---EEEEEEEESSEEEEEEE-TT-EEEEEEEEEESEEEEEEESSEEEEEE-GGGGGGGG-TT----EEEPP---------

pLDDT: mean 89.34, std 9.81, range [34.59, 98.81]